Protein 7YBF (pdb70)

Secondary structure (DSSP, 8-state):
----HHHHHHHHHHH-TT-EEBHHHHHHHHHHHHHHHHHHHHHHHHHHHHTT-SEE-HHHHHHHHHHHS-HHHHHHHHHHHHHHHHHHHHTTT--S-HHHHHT-SS-HHHHHHHHHH--EE-SHHHHHHHHHHHHHHHHHHHHHHHHHHHTT-SEE-HHHHHHHHHHSHHHHHHH--/----HHHHHHHHHHH-TT-EE-HHHHHHHHHHHHHHHHHHHHHHHHHHHHTT-SEE-HHHHHHHHHHHS-HHHHHHHHHHHHHHHHHHHH--S----HHHHTT-SS-HHHHHHHHHHTTS-SEE-THHHHHHHHHHHHHHHHHHHHHHHHHHHTT-SEE-HHHHHHHHHHSHHHHHHH-/--TTSBP-----

Nearest PDB structures (foldseek):
  7ybf-assembly1_A  TM=1.006E+00  e=2.884E-28  Schizosaccharomyces pombe
  7ybf-assembly2_B  TM=9.976E-01  e=6.542E-26  Schizosaccharomyces pombe
  6w4l-assembly1_A  TM=9.837E-01  e=3.960E-23  Xenopus laevis
  8yjm-assembly1_G  TM=9.783E-01  e=1.057E-22  Homo sapiens
  7dlx-assembly3_C  TM=9.693E-01  e=5.520E-22  Saccharomyces cerevisiae RM11-1a

Foldseek 3Di:
DDQQLVLLVVLLCVLPVQAAADPVRSVVLRVLLVVVLVQLLVQLVVVCVVVVHPESEQVSSLVSLPVQFDDPLSVVLQVQLVQLLVQLVVCPVPPDASCVSSVGSFHLVVQLVVSVPVPHYDSSNSSSSSRSSSSVSNQLSNQLCVQQVVVVHRYRYVVSSVVSQVVDVRSCVNPND/DDQQLVLLVVLLCVQPVQAAADPVRSVVLRVVLVVVLVQLLLQLLCVQVVVVHQEREQVSSLVSLPVQFDDPLSVVLSVQLVQQLVQLVPDDPDPPASCVSSVHSFHLVVLLVVSVVVPSGVYYDSSNSSSSSRSSSSVSNQLSNQLVVQCVVVVHRYRYVVSSVCSQVVDVRSVVNPD/DDPPDDDDPPDD

GO terms:
  GO:0099115 chromosome, subtelomeric region (C, IDA)
  GO:0031934 mating-type region heterochromatin (C, IDA)
  GO:0033553 rDNA heterochromatin (C, IDA)
  GO:0005721 pericentric heterochromatin (C, IDA)
  GO:0007095 mitotic G2 DNA damage checkpoint signaling (P, IDA)
  GO:0005634 nucleus (C, EXP)
  GO:0044773 mitotic DNA damage checkpoint signaling (P, EXP)
  GO:0006302 double-strand break repair (P, EXP)
  GO:0140463 chromatin-protein adaptor activity (F, EXP)
  GO:0005634 nucleus (C, HDA)
  GO:0045143 homologous chromosome segregation (P, IMP)
  GO:0140463 chromatin-protein adaptor activity (F, IMP)
  GO:0007076 mitotic chromosome condensation (P, IMP)
  GO:0005515 protein binding (F, IPI)

Radius of gyration: 25.2 Å; Cα contacts (8 Å, |Δi|>4): 550; chains: 3; bounding box: 54×41×74 Å

Solvent-accessible surface area: 18730 Å² total; per-residue (Å²): 228,49,82,1,13,19,57,0,48,100,0,0,60,98,50,28,90,133,14,11,0,0,19,62,0,2,115,37,1,21,57,34,6,16,65,4,19,94,94,0,14,73,24,0,45,79,5,6,69,48,28,179,104,68,38,5,38,34,125,14,0,28,7,0,0,56,30,39,8,32,50,84,8,6,117,86,0,16,80,49,0,65,106,4,35,79,86,40,77,91,26,64,173,38,112,121,70,115,21,45,38,1,48,23,26,0,14,1,16,110,0,32,133,54,12,136,179,104,173,147,16,24,60,20,0,1,0,6,0,0,2,0,1,23,29,7,0,22,42,5,0,67,49,0,1,55,17,0,192,116,55,187,106,110,86,0,53,20,128,0,1,88,41,7,11,140,111,40,146,41,0,42,140,8,27,19,203,230,51,84,2,35,70,59,0,96,101,1,0,68,121,44,33,89,136,17,19,15,2,109,75,0,23,161,63,0,21,62,34,6,20,57,4,11,84,86,0,0,53,21,0,17,84,8,1,59,44,51,181,116,75,48,0,39,36,116,19,0,38,5,0,0,69,26,40,7,13,54,109,9,7,57,91,0,16,60,64,0,61,127,8,30,79,109,42,85,88,44,78,115,49,108,100,69,95,18,50,46,2,47,25,12,0,16,0,26,125,1,43,114,40,0,108,133,32,116,48,14,130,144,17,24,65,17,0,0,0,6,0,0,2,0,2,23,34,7,1,23,40,4,0,72,50,0,1,59,13,0,198,119,73,181,105,111,126,0,61,40,127,4,4,83,53,8,3,151,121,36,140,40,0,45,161,7,28,83,159,33,71,102,96,58,33,109,48,167,112,270

Structure (mmCIF, N/CA/C/O backbone):
data_7YBF
#
_entry.id   7YBF
#
_cell.length_a   42.804
_cell.length_b   61.981
_cell.length_c   76.016
_cell.angle_alpha   90.000
_cell.angle_beta   101.890
_cell.angle_gamma   90.000
#
_symmetry.space_group_name_H-M   'P 1 21 1'
#
loop_
_entity.id
_entity.type
_entity.pdbx_description
1 polymer 'Histone H2B-alpha,Histone H2A-beta'
2 polymer 'Spindle pole body-associated protein sad1'
3 water water
#
loop_
_atom_site.group_PDB
_atom_site.id
_atom_site.type_symbol
_atom_site.label_atom_id
_atom_site.label_alt_id
_atom_site.label_comp_id
_atom_site.label_asym_id
_atom_site.label_entity_id
_atom_site.label_seq_id
_atom_site.pdbx_PDB_ins_code
_atom_site.Cartn_x
_atom_site.Cartn_y
_atom_site.Cartn_z
_atom_site.occupancy
_atom_site.B_iso_or_equiv
_atom_site.auth_seq_id
_atom_site.auth_comp_id
_atom_site.auth_asym_id
_atom_site.auth_atom_id
_atom_site.pdbx_PDB_model_num
ATOM 1 N N . LYS A 1 3 ? 0.310 -3.789 -31.332 1.00 47.91 37 LYS A N 1
ATOM 2 C CA . LYS A 1 3 ? -0.460 -3.728 -32.570 1.00 50.17 37 LYS A CA 1
ATOM 3 C C . LYS A 1 3 ? 0.413 -3.271 -33.739 1.00 47.28 37 LYS A C 1
ATOM 4 O O . LYS A 1 3 ? -0.004 -2.451 -34.562 1.00 45.45 37 LYS A O 1
ATOM 10 N N . GLU A 1 4 ? 1.619 -3.830 -33.805 1.00 46.39 38 GLU A N 1
ATOM 11 C CA . GLU A 1 4 ? 2.591 -3.519 -34.841 1.00 40.64 38 GLU A CA 1
ATOM 12 C C . GLU A 1 4 ? 2.190 -4.264 -36.113 1.00 33.59 38 GLU A C 1
ATOM 13 O O . GLU A 1 4 ? 1.506 -5.290 -36.067 1.00 34.77 38 GLU A O 1
ATOM 19 N N . THR A 1 5 ? 2.592 -3.715 -37.255 1.00 32.51 39 THR A N 1
ATOM 20 C CA . THR A 1 5 ? 2.307 -4.306 -38.557 1.00 34.29 39 THR A CA 1
ATOM 21 C C . THR A 1 5 ? 3.555 -4.992 -39.087 1.00 29.74 39 THR A C 1
ATOM 22 O O . THR A 1 5 ? 4.589 -4.353 -39.288 1.00 30.34 39 THR A O 1
ATOM 26 N N . TYR A 1 6 ? 3.438 -6.296 -39.310 1.00 27.50 40 TYR A N 1
ATOM 27 C CA . TYR A 1 6 ? 4.488 -7.126 -39.874 1.00 24.74 40 TYR A CA 1
ATOM 28 C C . TYR A 1 6 ? 4.186 -7.490 -41.320 1.00 23.52 40 TYR A C 1
ATOM 29 O O . TYR A 1 6 ? 4.859 -8.352 -41.890 1.00 20.01 40 TYR A O 1
ATOM 38 N N . SER A 1 7 ? 3.202 -6.813 -41.924 1.00 23.07 41 SER A N 1
ATOM 39 C CA . SER A 1 7 ? 2.615 -7.246 -43.191 1.00 25.35 41 SER A CA 1
ATOM 40 C C . SER A 1 7 ? 3.636 -7.300 -44.317 1.00 22.04 41 SER A C 1
ATOM 41 O O . SER A 1 7 ? 3.627 -8.245 -45.117 1.00 20.19 41 SER A O 1
ATOM 44 N N . SER A 1 8 ? 4.502 -6.288 -44.424 1.00 17.56 42 SER A N 1
ATOM 45 C CA . SER A 1 8 ? 5.514 -6.330 -45.472 1.00 24.59 42 SER A CA 1
ATOM 46 C C . SER A 1 8 ? 6.451 -7.525 -45.281 1.00 20.84 42 SER A C 1
ATOM 47 O O . SER A 1 8 ? 6.803 -8.200 -46.254 1.00 17.17 42 SER A O 1
ATOM 50 N N . TYR A 1 9 ? 6.827 -7.830 -44.032 1.00 17.71 43 TYR A N 1
ATOM 51 C CA . TYR A 1 9 ? 7.681 -8.991 -43.775 1.00 19.34 43 TYR A CA 1
ATOM 52 C C . TYR A 1 9 ? 6.927 -10.294 -44.017 1.00 20.97 43 TYR A C 1
ATOM 53 O O . TYR A 1 9 ? 7.484 -11.249 -44.575 1.00 15.34 43 TYR A O 1
ATOM 62 N N . ILE A 1 10 ? 5.656 -10.345 -43.607 1.00 18.39 44 ILE A N 1
ATOM 63 C CA . ILE A 1 10 ? 4.827 -11.508 -43.909 1.00 17.62 44 ILE A CA 1
ATOM 64 C C . ILE A 1 10 ? 4.766 -11.729 -45.415 1.00 17.44 44 ILE A C 1
ATOM 65 O O . ILE A 1 10 ? 4.937 -12.855 -45.901 1.00 15.83 44 ILE A O 1
ATOM 70 N N . TYR A 1 11 ? 4.552 -10.648 -46.178 1.00 16.38 45 TYR A N 1
ATOM 71 C CA . TYR A 1 11 ? 4.471 -10.755 -47.634 1.00 16.27 45 TYR A CA 1
ATOM 72 C C . TYR A 1 11 ? 5.763 -11.314 -48.216 1.00 17.31 45 TYR A C 1
ATOM 73 O O . TYR A 1 11 ? 5.737 -12.241 -49.036 1.00 18.40 45 TYR A O 1
ATOM 82 N N . LYS A 1 12 ? 6.912 -10.785 -47.783 1.00 16.82 46 LYS A N 1
ATOM 83 C CA . LYS A 1 12 ? 8.186 -11.332 -48.247 1.00 20.17 46 LYS A CA 1
ATOM 84 C C . LYS A 1 12 ? 8.285 -12.833 -47.965 1.00 20.84 46 LYS A C 1
ATOM 85 O O . LYS A 1 12 ? 8.670 -13.616 -48.841 1.00 23.20 46 LYS A O 1
ATOM 91 N N . VAL A 1 13 ? 7.913 -13.259 -46.760 1.00 16.36 47 VAL A N 1
ATOM 92 C CA . VAL A 1 13 ? 7.929 -14.688 -46.448 1.00 19.64 47 VAL A CA 1
ATOM 93 C C . VAL A 1 13 ? 7.020 -15.455 -47.399 1.00 19.57 47 VAL A C 1
ATOM 94 O O . VAL A 1 13 ? 7.346 -16.567 -47.839 1.00 20.33 47 VAL A O 1
ATOM 98 N N . LEU A 1 14 ? 5.871 -14.876 -47.741 1.00 18.30 48 LEU A N 1
ATOM 99 C CA . LEU A 1 14 ? 4.939 -15.585 -48.607 1.00 19.14 48 LEU A CA 1
ATOM 100 C C . LEU A 1 14 ? 5.550 -15.811 -49.983 1.00 22.09 48 LEU A C 1
ATOM 101 O O . LEU A 1 14 ? 5.375 -16.879 -50.582 1.00 21.01 48 LEU A O 1
ATOM 106 N N . LYS A 1 15 ? 6.276 -14.815 -50.499 1.00 21.28 49 LYS A N 1
ATOM 107 C CA . LYS A 1 15 ? 6.880 -14.954 -51.815 1.00 23.81 49 LYS A CA 1
ATOM 108 C C . LYS A 1 15 ? 8.015 -15.965 -51.817 1.00 25.28 49 LYS A C 1
ATOM 109 O O . LYS A 1 15 ? 8.388 -16.446 -52.891 1.0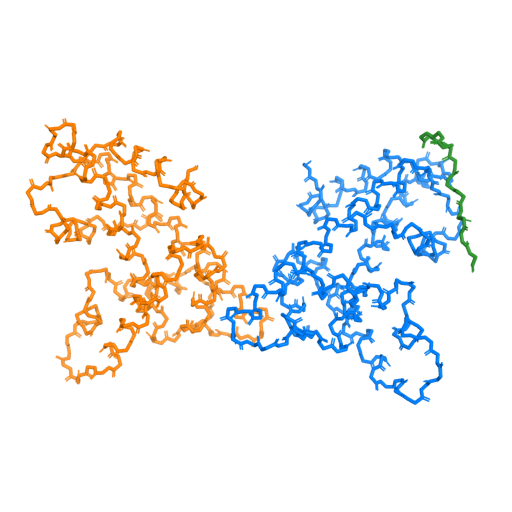0 27.71 49 LYS A O 1
ATOM 115 N N . GLN A 1 16 ? 8.543 -16.327 -50.641 1.00 22.41 50 GLN A N 1
ATOM 116 C CA . GLN A 1 16 ? 9.542 -17.390 -50.574 1.00 26.13 50 GLN A CA 1
ATOM 117 C C . GLN A 1 16 ? 8.891 -18.777 -50.566 1.00 23.98 50 GLN A C 1
ATOM 118 O O . GLN A 1 16 ? 9.333 -19.677 -51.287 1.00 24.20 50 GLN A O 1
ATOM 124 N N . VAL A 1 17 ? 7.841 -18.974 -49.764 1.00 25.23 51 VAL A N 1
ATOM 125 C CA . VAL A 1 17 ? 7.270 -20.315 -49.640 1.00 27.99 51 VAL A CA 1
ATOM 126 C C . VAL A 1 17 ? 6.294 -20.613 -50.774 1.00 27.85 51 VAL A C 1
ATOM 127 O O . VAL A 1 17 ? 6.187 -21.763 -51.212 1.00 22.99 51 VAL A O 1
ATOM 131 N N . HIS A 1 18 ? 5.558 -19.606 -51.245 1.00 23.35 52 HIS A N 1
ATOM 132 C CA . HIS A 1 18 ? 4.591 -19.756 -52.330 1.00 25.23 52 HIS A CA 1
ATOM 133 C C . HIS A 1 18 ? 4.772 -18.609 -53.314 1.00 25.60 52 HIS A C 1
ATOM 134 O O . HIS A 1 18 ? 3.917 -17.717 -53.416 1.00 25.27 52 HIS A O 1
ATOM 141 N N . PRO A 1 19 ? 5.872 -18.614 -54.074 1.00 25.85 53 PRO A N 1
ATOM 142 C CA . PRO A 1 19 ? 6.190 -17.452 -54.927 1.00 27.83 53 PRO A CA 1
ATOM 143 C C . PRO A 1 19 ? 5.036 -17.040 -55.803 1.00 31.80 53 PRO A C 1
ATOM 144 O O . PRO A 1 19 ? 4.861 -15.850 -56.113 1.00 29.11 53 PRO A O 1
ATOM 148 N N . ASP A 1 20 ? 4.210 -17.996 -56.192 1.00 29.93 54 ASP A N 1
ATOM 149 C CA . ASP A 1 20 ? 3.085 -17.675 -57.031 1.00 33.81 54 ASP A CA 1
ATOM 150 C C . ASP A 1 20 ? 1.781 -17.545 -56.266 1.00 34.92 54 ASP A C 1
ATOM 151 O O . ASP A 1 20 ? 0.733 -17.802 -56.852 1.00 41.29 54 ASP A O 1
ATOM 156 N N . THR A 1 21 ? 1.768 -17.188 -54.997 1.00 28.13 55 THR A N 1
ATOM 157 C CA . THR A 1 21 ? 0.475 -17.114 -54.338 1.00 28.27 55 THR A CA 1
ATOM 158 C C . THR A 1 21 ? 0.269 -15.736 -53.725 1.00 24.74 55 THR A C 1
ATOM 159 O O . THR A 1 21 ? 1.180 -15.171 -53.109 1.00 23.59 55 THR A O 1
ATOM 163 N N . GLY A 1 22 ? -0.925 -15.184 -53.948 1.00 24.54 56 GLY A N 1
ATOM 164 C CA . GLY A 1 22 ? -1.311 -13.917 -53.372 1.00 23.27 56 GLY A CA 1
ATOM 165 C C . GLY A 1 22 ? -1.927 -14.093 -51.998 1.00 24.53 56 GLY A C 1
ATOM 166 O O . GLY A 1 22 ? -2.037 -15.196 -51.467 1.00 24.30 56 GLY A O 1
ATOM 167 N N . ILE A 1 23 ? -2.325 -12.972 -51.409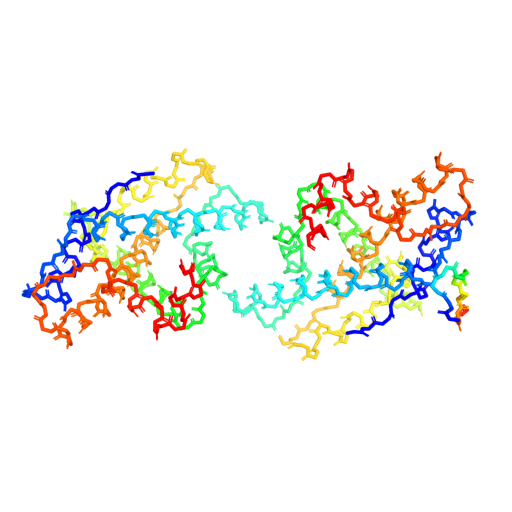 1.00 23.46 57 ILE A N 1
ATOM 168 C CA . ILE A 1 23 ? -3.027 -12.993 -50.131 1.00 21.96 57 ILE A CA 1
ATOM 169 C C . ILE A 1 23 ? -3.984 -11.810 -50.097 1.00 23.62 57 ILE A C 1
ATOM 170 O O . ILE A 1 23 ? -3.650 -10.711 -50.551 1.00 23.35 57 ILE A O 1
ATOM 175 N N . SER A 1 24 ? -5.195 -12.045 -49.596 1.00 22.56 58 SER A N 1
ATOM 176 C CA . SER A 1 24 ? -6.169 -10.968 -49.543 1.00 24.03 58 SER A CA 1
ATOM 177 C C . SER A 1 24 ? -5.880 -10.045 -48.359 1.00 24.56 58 SER A C 1
ATOM 178 O O . SER A 1 24 ? -5.180 -10.408 -47.411 1.00 22.06 58 SER A O 1
ATOM 181 N N . ASN A 1 25 ? -6.428 -8.831 -48.444 1.00 25.75 59 ASN A N 1
ATOM 182 C CA . ASN A 1 25 ? -6.285 -7.841 -47.381 1.00 27.81 59 ASN A CA 1
ATOM 183 C C . ASN A 1 25 ? -6.680 -8.410 -46.023 1.00 23.78 59 ASN A C 1
ATOM 184 O O . ASN A 1 25 ? -5.927 -8.299 -45.054 1.00 22.06 59 ASN A O 1
ATOM 189 N N . GLN A 1 26 ? -7.866 -9.024 -45.932 1.00 24.49 60 GLN A N 1
ATOM 190 C CA . GLN A 1 26 ? -8.339 -9.506 -44.635 1.00 28.50 60 GLN A CA 1
ATOM 191 C C . GLN A 1 26 ? -7.487 -10.659 -44.119 1.00 21.14 60 GLN A C 1
ATOM 192 O O . GLN A 1 26 ? -7.195 -10.734 -42.920 1.00 22.61 60 GLN A O 1
ATOM 198 N N . ALA A 1 27 ? -7.089 -11.575 -45.000 1.00 20.79 61 ALA A N 1
ATOM 199 C CA . ALA A 1 27 ? -6.232 -12.670 -44.562 1.00 23.83 61 ALA A CA 1
ATOM 200 C C . ALA A 1 27 ? -4.902 -12.145 -44.031 1.00 23.45 61 ALA A C 1
ATOM 201 O O . ALA A 1 27 ? -4.364 -12.679 -43.049 1.00 19.07 61 ALA A O 1
ATOM 203 N N . MET A 1 28 ? -4.365 -11.081 -44.648 1.00 20.52 62 MET A N 1
ATOM 204 C CA . MET A 1 28 ? -3.130 -10.494 -44.130 1.00 20.67 62 MET A CA 1
ATOM 205 C C . MET A 1 28 ? -3.336 -9.898 -42.742 1.00 22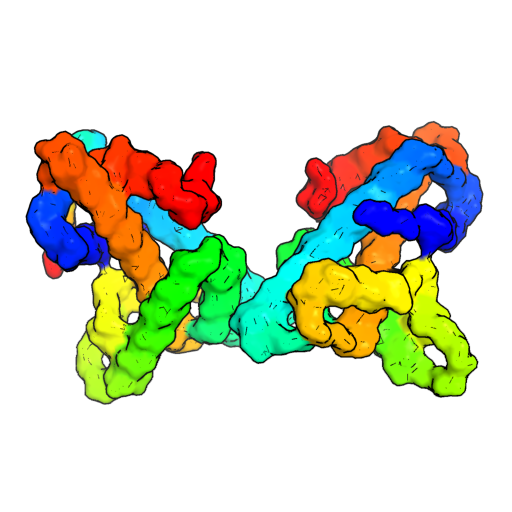.77 62 MET A C 1
ATOM 206 O O . MET A 1 28 ? -2.470 -10.031 -41.868 1.00 19.51 62 MET A O 1
ATOM 211 N N . ARG A 1 29 ? -4.466 -9.217 -42.522 1.00 20.93 63 ARG A N 1
ATOM 212 C CA . ARG A 1 29 ? -4.709 -8.655 -41.197 1.00 20.48 63 ARG A CA 1
ATOM 213 C C . ARG A 1 29 ? -4.814 -9.764 -40.157 1.00 20.28 63 ARG A C 1
ATOM 214 O O . ARG A 1 29 ? -4.321 -9.616 -39.034 1.00 19.75 63 ARG A O 1
ATOM 222 N N . ILE A 1 30 ? -5.424 -10.895 -40.525 1.00 19.25 64 ILE A N 1
ATOM 223 C CA . ILE A 1 30 ? -5.529 -12.021 -39.598 1.00 21.56 64 ILE A CA 1
ATOM 224 C C . ILE A 1 30 ? -4.145 -12.577 -39.252 1.00 18.80 64 ILE A C 1
ATOM 225 O O . ILE A 1 30 ? -3.817 -12.753 -38.070 1.00 16.54 64 ILE A O 1
ATOM 230 N N . LEU A 1 31 ? -3.313 -12.875 -40.263 1.00 18.14 65 LEU A N 1
ATOM 231 C CA . LEU A 1 31 ? -1.944 -13.309 -39.962 1.00 19.56 65 LEU A CA 1
ATOM 232 C C . LEU A 1 31 ? -1.216 -12.312 -39.098 1.00 17.37 65 LEU A C 1
ATOM 233 O O . LEU A 1 31 ? -0.514 -12.694 -38.156 1.00 17.92 65 LEU A O 1
ATOM 238 N N . ASN A 1 32 ? -1.314 -11.031 -39.453 1.00 16.65 66 ASN A N 1
ATOM 239 C CA . ASN A 1 32 ? -0.707 -9.988 -38.638 1.00 18.57 66 ASN A CA 1
ATOM 240 C C . ASN A 1 32 ? -1.184 -10.071 -37.193 1.00 20.84 66 ASN A C 1
ATOM 241 O O . ASN A 1 32 ? -0.396 -9.865 -36.258 1.00 18.89 66 ASN A O 1
ATOM 246 N N . SER A 1 33 ? -2.474 -10.369 -36.989 1.00 17.00 67 SER A N 1
ATOM 247 C CA . SER A 1 33 ? -2.987 -10.510 -35.630 1.00 24.76 67 SER A CA 1
ATOM 248 C C . SER A 1 33 ? -2.357 -11.705 -34.924 1.00 19.58 67 SER A C 1
ATOM 249 O O . SER A 1 33 ? -2.006 -11.616 -33.743 1.00 19.11 67 SER A O 1
ATOM 252 N N . PHE A 1 34 ? -2.208 -12.830 -35.637 1.00 19.03 68 PHE A N 1
ATOM 253 C CA . PHE A 1 34 ? -1.557 -14.007 -35.068 1.00 18.33 68 PHE A CA 1
ATOM 254 C C . PHE A 1 34 ? -0.123 -13.689 -34.656 1.00 18.80 68 PHE A C 1
ATOM 255 O O . PHE A 1 34 ? 0.311 -14.043 -33.551 1.00 17.86 68 PHE A O 1
ATOM 263 N N . VAL A 1 35 ? 0.636 -13.029 -35.538 1.00 14.29 69 VAL A N 1
ATOM 264 C CA . VAL A 1 35 ? 2.038 -12.728 -35.228 1.00 17.31 69 VAL A CA 1
ATOM 265 C C . VAL A 1 35 ? 2.136 -11.816 -34.003 1.00 19.56 69 VAL A C 1
ATOM 266 O O . VAL A 1 35 ? 2.947 -12.047 -33.093 1.00 16.32 69 VAL A O 1
ATOM 270 N N . ASN A 1 36 ? 1.298 -10.776 -33.952 1.00 16.91 70 ASN A N 1
ATOM 271 C CA . ASN A 1 36 ? 1.280 -9.896 -32.786 1.00 18.87 70 ASN A CA 1
ATOM 272 C C . ASN A 1 36 ? 0.945 -10.666 -31.513 1.00 22.69 70 ASN A C 1
ATOM 273 O O . ASN A 1 36 ? 1.581 -10.468 -30.471 1.00 22.03 70 ASN A O 1
ATOM 278 N N . ASP A 1 37 ? -0.057 -11.548 -31.579 1.00 21.54 71 ASP A N 1
ATOM 279 C CA A ASP A 1 37 ? -0.444 -12.317 -30.402 0.40 22.18 71 ASP A CA 1
ATOM 280 C CA B ASP A 1 37 ? -0.440 -12.308 -30.396 0.60 21.67 71 ASP A CA 1
ATOM 281 C C . ASP A 1 37 ? 0.696 -13.209 -29.925 1.00 20.03 71 ASP A C 1
ATOM 282 O O . ASP A 1 37 ? 0.965 -13.299 -28.727 1.00 19.07 71 ASP A O 1
ATOM 291 N N . ILE A 1 38 ? 1.377 -13.880 -30.851 1.00 18.07 72 ILE A N 1
ATOM 292 C CA . ILE A 1 38 ? 2.419 -14.814 -30.443 1.00 20.86 72 ILE A CA 1
ATOM 293 C C . ILE A 1 38 ? 3.630 -14.071 -29.889 1.00 19.21 72 ILE A C 1
ATOM 294 O O . ILE A 1 38 ? 4.230 -14.502 -28.897 1.00 16.23 72 ILE A O 1
ATOM 299 N N . PHE A 1 39 ? 4.005 -12.949 -30.505 1.00 15.72 73 PHE A N 1
ATOM 300 C CA . PHE A 1 39 ? 5.043 -12.103 -29.917 1.00 20.67 73 PHE A CA 1
ATOM 301 C C . PHE A 1 39 ? 4.733 -11.767 -28.462 1.00 22.51 73 PHE A C 1
ATOM 302 O O . PHE A 1 39 ? 5.595 -11.898 -27.586 1.00 17.68 73 PHE A O 1
ATOM 310 N N . GLU A 1 40 ? 3.511 -11.302 -28.190 1.00 19.79 74 GLU A N 1
ATOM 311 C CA . GLU A 1 40 ? 3.160 -10.917 -26.826 1.00 22.91 74 GLU A CA 1
ATOM 312 C C . GLU A 1 40 ? 3.323 -12.088 -25.872 1.00 22.08 74 GLU A C 1
ATOM 313 O O . GLU A 1 40 ? 3.912 -11.949 -24.794 1.00 21.20 74 GLU A O 1
ATOM 319 N N . ARG A 1 41 ? 2.809 -13.254 -26.261 1.00 17.70 75 ARG A N 1
ATOM 320 C CA . ARG A 1 41 ? 2.859 -14.416 -25.382 1.00 20.92 75 ARG A CA 1
ATOM 321 C C . ARG A 1 41 ? 4.299 -14.786 -25.048 1.00 20.98 75 ARG A C 1
ATOM 322 O O . ARG A 1 41 ? 4.635 -15.020 -23.882 1.00 20.02 75 ARG A O 1
ATOM 330 N N . ILE A 1 42 ? 5.168 -14.832 -26.061 1.00 17.85 76 ILE A N 1
ATOM 331 C CA . ILE A 1 42 ? 6.550 -15.252 -25.837 1.00 19.04 76 ILE A CA 1
ATOM 332 C C . ILE A 1 42 ? 7.327 -14.190 -25.073 1.00 23.41 76 ILE A C 1
ATOM 333 O O . ILE A 1 42 ? 8.143 -14.513 -24.198 1.00 18.76 76 ILE A O 1
ATOM 338 N N . ALA A 1 43 ? 7.119 -12.907 -25.414 1.00 18.70 77 ALA A N 1
ATOM 339 C CA . ALA A 1 43 ? 7.885 -11.844 -24.764 1.00 22.07 77 ALA A CA 1
ATOM 340 C C . ALA A 1 43 ? 7.526 -11.743 -23.288 1.00 25.69 77 ALA A C 1
ATOM 341 O O . ALA A 1 43 ? 8.412 -11.646 -22.432 1.00 22.38 77 ALA A O 1
ATOM 343 N N . THR A 1 44 ? 6.226 -11.794 -22.979 1.00 24.64 78 THR A N 1
ATOM 344 C CA . THR A 1 44 ? 5.775 -11.773 -21.592 1.00 23.46 78 THR A CA 1
ATOM 345 C C . THR A 1 44 ? 6.313 -12.979 -20.828 1.00 24.64 78 THR A C 1
ATOM 346 O O . THR A 1 44 ? 6.764 -12.857 -19.680 1.00 27.16 78 THR A O 1
ATOM 350 N N . GLU A 1 45 ? 6.261 -14.156 -21.449 1.00 20.33 79 GLU A N 1
ATOM 351 C CA . GLU A 1 45 ? 6.789 -15.352 -20.810 1.00 24.02 79 GLU A CA 1
ATOM 352 C C . GLU A 1 45 ? 8.290 -15.218 -20.560 1.00 24.52 79 GLU A C 1
ATOM 353 O O . GLU A 1 45 ? 8.781 -15.518 -19.459 1.00 24.58 79 GLU A O 1
ATOM 359 N N . ALA A 1 46 ? 9.027 -14.710 -21.550 1.00 17.99 80 ALA A N 1
ATOM 360 C CA . ALA A 1 46 ? 10.474 -14.592 -21.412 1.00 21.95 80 ALA A CA 1
ATOM 361 C C . ALA A 1 46 ? 10.862 -13.549 -20.370 1.00 25.39 80 ALA A C 1
ATOM 362 O O . ALA A 1 46 ? 11.861 -13.727 -19.662 1.00 24.97 80 ALA A O 1
ATOM 364 N N . SER A 1 47 ? 10.095 -12.461 -20.258 1.00 22.28 81 SER A N 1
ATOM 365 C CA . SER A 1 47 ? 10.394 -11.468 -19.231 1.00 25.02 81 SER A CA 1
ATOM 366 C C . SER A 1 47 ? 10.132 -12.019 -17.827 1.00 24.65 81 SER A C 1
ATOM 367 O O . SER A 1 47 ? 10.935 -11.799 -16.914 1.00 24.42 81 SER A O 1
ATOM 370 N N . LYS A 1 48 ? 9.034 -12.760 -17.640 1.00 22.35 82 LYS A N 1
ATOM 371 C CA . LYS A 1 48 ? 8.786 -13.418 -16.354 1.00 23.61 82 LYS A CA 1
ATOM 372 C C . LYS A 1 48 ? 9.923 -14.362 -15.973 1.00 26.97 82 LYS A C 1
ATOM 373 O O . LYS A 1 48 ? 10.404 -14.347 -14.831 1.00 26.37 82 LYS A O 1
ATOM 379 N N . LEU A 1 49 ? 10.346 -15.213 -16.916 1.00 24.11 83 LEU A N 1
ATOM 380 C CA . LEU A 1 49 ? 11.433 -16.149 -16.646 1.00 27.42 83 LEU A CA 1
ATOM 381 C C . LEU A 1 49 ? 12.687 -15.415 -16.187 1.00 28.84 83 LEU A C 1
ATOM 382 O O . LEU A 1 49 ? 13.375 -15.866 -15.261 1.00 29.02 83 LEU A O 1
ATOM 387 N N . ALA A 1 50 ? 12.997 -14.279 -16.825 1.00 24.85 84 ALA A N 1
ATOM 388 C CA . ALA A 1 50 ? 14.150 -13.479 -16.416 1.00 33.37 84 ALA A CA 1
ATOM 389 C C . ALA A 1 50 ? 13.977 -12.952 -14.995 1.00 33.92 84 ALA A C 1
ATOM 390 O O . ALA A 1 50 ? 14.871 -13.091 -14.152 1.00 33.39 84 ALA A O 1
ATOM 392 N N . ALA A 1 51 ? 12.826 -12.346 -14.710 1.00 28.91 85 ALA A N 1
ATOM 393 C CA . ALA A 1 51 ? 12.593 -11.804 -13.377 1.00 31.14 85 ALA A CA 1
ATOM 394 C C . ALA A 1 51 ? 12.637 -12.905 -12.326 1.00 32.77 85 ALA A C 1
ATOM 395 O O . ALA 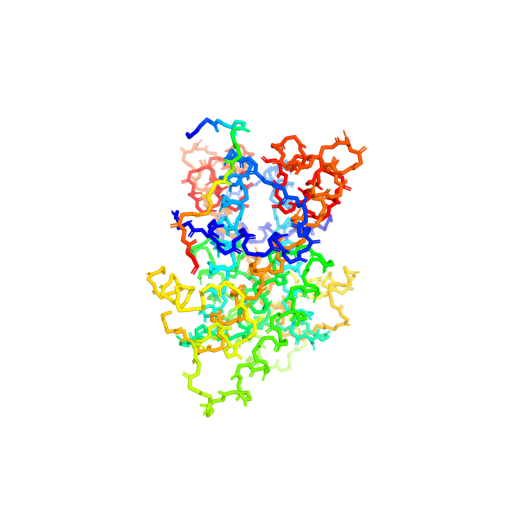A 1 51 ? 13.298 -12.762 -11.291 1.00 34.58 85 ALA A O 1
ATOM 397 N N . TYR A 1 52 ? 11.954 -14.026 -12.591 1.00 32.32 86 TYR A N 1
ATOM 398 C CA . TYR A 1 52 ? 11.861 -15.108 -11.616 1.00 32.37 86 TYR A CA 1
ATOM 399 C C . TYR A 1 52 ? 13.197 -15.800 -11.389 1.00 34.92 86 TYR A C 1
ATOM 400 O O . TYR A 1 52 ? 13.356 -16.493 -10.378 1.00 33.31 86 TYR A O 1
ATOM 409 N N . ASN A 1 53 ? 14.152 -15.642 -12.305 1.00 36.76 87 ASN A N 1
ATOM 410 C CA . ASN A 1 53 ? 15.488 -16.205 -12.147 1.00 39.15 87 ASN A CA 1
ATOM 411 C C . ASN A 1 53 ? 16.524 -15.137 -11.817 1.00 42.14 87 ASN A C 1
ATOM 412 O O . ASN A 1 53 ? 17.723 -15.373 -11.993 1.00 45.48 87 ASN A O 1
ATOM 417 N N . LYS A 1 54 ? 16.074 -13.962 -11.368 1.00 39.30 88 LYS A N 1
ATOM 418 C CA . LYS A 1 54 ? 16.881 -12.807 -10.966 1.00 45.20 88 LYS A CA 1
ATOM 419 C C . LYS A 1 54 ? 17.804 -12.305 -12.072 1.00 43.72 88 LYS A C 1
ATOM 420 O O . LYS A 1 54 ? 18.658 -11.452 -11.817 1.00 44.68 88 LYS A O 1
ATOM 426 N N . LYS A 1 55 ? 17.634 -12.776 -13.304 1.00 44.06 89 LYS A N 1
ATOM 427 C CA . LYS A 1 55 ? 18.460 -12.287 -14.397 1.00 42.56 89 LYS A CA 1
ATOM 428 C C . LYS A 1 55 ? 18.174 -10.814 -14.666 1.00 41.90 89 LYS A C 1
ATOM 429 O O . LYS A 1 55 ? 17.024 -10.368 -14.664 1.00 38.45 89 LYS A O 1
ATOM 435 N N . SER A 1 56 ? 19.240 -10.049 -14.887 1.00 44.68 90 SER A N 1
ATOM 436 C CA . SER A 1 56 ? 19.062 -8.658 -15.281 1.00 46.78 90 SER A CA 1
ATOM 437 C C . SER A 1 56 ? 18.635 -8.541 -16.737 1.00 46.89 90 SER A C 1
ATOM 438 O O . SER A 1 56 ? 17.901 -7.610 -17.095 1.00 46.83 90 SER A O 1
ATOM 441 N N . THR A 1 57 ? 19.057 -9.488 -17.577 1.00 44.10 91 THR A N 1
ATOM 442 C CA . THR A 1 57 ? 18.924 -9.401 -19.025 1.00 39.46 91 THR A CA 1
ATOM 443 C C . THR A 1 57 ? 18.009 -10.503 -19.542 1.00 34.61 91 THR A C 1
ATOM 444 O O . THR A 1 57 ? 18.149 -11.665 -19.147 1.00 35.61 91 THR A O 1
ATOM 448 N N . ILE A 1 58 ? 17.086 -10.142 -20.429 1.00 26.89 92 ILE A N 1
ATOM 449 C CA . ILE A 1 58 ? 16.409 -11.143 -21.246 1.00 29.99 92 ILE A CA 1
ATOM 450 C C . ILE A 1 58 ? 17.401 -11.598 -22.313 1.00 26.42 92 ILE A C 1
ATOM 451 O O . ILE A 1 58 ? 17.729 -10.843 -23.231 1.00 29.67 92 ILE A O 1
ATOM 456 N N . SER A 1 59 ? 17.897 -12.818 -22.186 1.00 27.41 93 SER A N 1
ATOM 457 C CA . SER A 1 59 ? 18.830 -13.384 -23.144 1.00 25.25 93 SER A CA 1
ATOM 458 C C . SER A 1 59 ? 18.089 -14.334 -24.078 1.00 24.12 93 SER A C 1
ATOM 459 O O . SER A 1 59 ? 16.890 -14.588 -23.928 1.00 22.54 93 SER A O 1
ATOM 462 N N . SER A 1 60 ? 18.826 -14.883 -25.046 1.00 20.26 94 SER A N 1
ATOM 463 C CA . SER A 1 60 ? 18.238 -15.842 -25.967 1.00 22.44 94 SER A CA 1
ATOM 464 C C . SER A 1 60 ? 17.856 -17.134 -25.260 1.00 22.13 94 SER A C 1
ATOM 465 O O . SER A 1 60 ? 16.956 -17.842 -25.726 1.00 20.33 94 SER A O 1
ATOM 468 N N . ARG A 1 61 ? 18.511 -17.445 -24.139 1.00 24.03 95 ARG A N 1
ATOM 469 C CA . ARG A 1 61 ? 18.128 -18.607 -23.346 1.00 25.81 95 ARG A CA 1
ATOM 470 C C . ARG A 1 61 ? 16.707 -18.464 -22.805 1.00 24.50 95 ARG A C 1
ATOM 471 O O . ARG A 1 61 ? 15.952 -19.442 -22.753 1.00 21.84 95 ARG A O 1
ATOM 479 N N . GLU A 1 62 ? 16.334 -17.262 -22.367 1.00 19.47 96 GLU A N 1
ATOM 480 C CA . GLU A 1 62 ? 14.980 -17.073 -21.864 1.00 22.47 96 GLU A CA 1
ATOM 481 C C . GLU A 1 62 ? 13.964 -17.123 -22.996 1.00 20.31 96 GLU A C 1
ATOM 482 O O . GLU A 1 62 ? 12.876 -17.689 -22.828 1.00 17.59 96 GLU A O 1
ATOM 488 N N . ILE A 1 63 ? 14.292 -16.538 -24.159 1.00 19.13 97 ILE A N 1
ATOM 489 C CA . ILE A 1 63 ? 13.380 -16.635 -25.301 1.00 18.27 97 ILE A CA 1
ATOM 490 C C . ILE A 1 63 ? 13.155 -18.101 -25.652 1.00 16.25 97 ILE A C 1
ATOM 491 O O . ILE A 1 63 ? 12.014 -18.549 -25.833 1.00 15.56 97 ILE A O 1
ATOM 496 N N . GLN A 1 64 ? 14.241 -18.883 -25.696 1.00 16.47 98 GLN A N 1
ATOM 497 C CA . GLN A 1 64 ? 14.129 -20.299 -26.043 1.00 20.17 98 GLN A CA 1
ATOM 498 C C . GLN A 1 64 ? 13.191 -21.032 -25.093 1.00 16.71 98 GLN A C 1
ATOM 499 O O . GLN A 1 64 ? 12.270 -21.724 -25.533 1.00 14.76 98 GLN A O 1
ATOM 505 N N . THR A 1 65 ? 13.403 -20.884 -23.779 1.00 16.57 99 THR A N 1
ATOM 506 C CA . THR A 1 65 ? 12.545 -21.570 -22.814 1.00 17.41 99 THR A CA 1
ATOM 507 C C . THR A 1 65 ? 11.098 -21.106 -22.933 1.00 16.67 99 THR A C 1
ATOM 508 O O . THR A 1 65 ? 10.170 -21.919 -22.869 1.00 16.05 99 THR A O 1
ATOM 512 N N . ALA A 1 66 ? 10.890 -19.800 -23.120 1.00 15.67 100 ALA A N 1
ATOM 513 C CA . ALA A 1 66 ? 9.542 -19.282 -23.333 1.00 20.14 100 ALA A CA 1
ATOM 514 C C . ALA A 1 66 ? 8.910 -19.877 -24.588 1.00 17.70 100 ALA A C 1
ATOM 515 O O . ALA A 1 66 ? 7.715 -20.190 -24.598 1.00 16.14 100 ALA A O 1
ATOM 517 N N . VAL A 1 67 ? 9.695 -20.032 -25.658 1.00 14.87 101 VAL A N 1
ATOM 518 C CA . VAL A 1 67 ? 9.184 -20.660 -26.877 1.00 19.53 101 VAL A CA 1
ATOM 519 C C . VAL A 1 67 ? 8.622 -22.040 -26.569 1.00 20.59 101 VAL A C 1
ATOM 520 O O . VAL A 1 67 ? 7.526 -22.403 -27.021 1.00 19.12 101 VAL A O 1
ATOM 524 N N . ARG A 1 68 ? 9.371 -22.834 -25.804 1.00 16.55 102 ARG A N 1
ATOM 525 C CA . ARG A 1 68 ? 8.916 -24.179 -25.467 1.00 20.90 102 ARG A CA 1
ATOM 526 C C . ARG A 1 68 ? 7.735 -24.140 -24.508 1.00 20.94 102 ARG A C 1
ATOM 527 O O . ARG A 1 68 ? 6.911 -25.063 -24.497 1.00 18.64 102 ARG A O 1
ATOM 535 N N . LEU A 1 69 ? 7.640 -23.089 -23.693 1.00 17.96 103 LEU A N 1
ATOM 536 C CA . LEU A 1 69 ? 6.496 -22.953 -22.799 1.00 18.89 103 LEU A CA 1
ATOM 537 C C . LEU A 1 69 ? 5.228 -22.590 -23.567 1.00 19.21 103 LEU A C 1
ATOM 538 O O . LEU A 1 69 ? 4.143 -23.072 -23.232 1.00 18.22 103 LEU A O 1
ATOM 543 N N . ILE A 1 70 ? 5.354 -21.767 -24.616 1.00 18.79 104 ILE A N 1
ATOM 544 C CA . ILE A 1 70 ? 4.205 -21.229 -25.343 1.00 18.71 104 ILE A CA 1
ATOM 545 C C . ILE A 1 70 ? 3.774 -22.122 -26.510 1.00 22.50 104 ILE A C 1
ATOM 546 O O . ILE A 1 70 ? 2.575 -22.277 -26.761 1.00 21.33 104 ILE A O 1
ATOM 551 N N . LEU A 1 71 ? 4.716 -22.685 -27.276 1.00 17.36 105 LEU A N 1
ATOM 552 C CA . LEU A 1 71 ? 4.361 -23.413 -28.497 1.00 18.79 105 LEU A CA 1
ATOM 553 C C . LEU A 1 71 ? 4.242 -24.911 -28.234 1.00 23.16 105 LEU A C 1
ATOM 554 O O . LEU A 1 71 ? 5.036 -25.472 -27.474 1.00 21.50 105 LEU A O 1
ATOM 559 N N . PRO A 1 72 ? 3.285 -25.587 -28.868 1.00 24.50 106 PRO A N 1
ATOM 560 C CA . PRO A 1 72 ? 3.224 -27.049 -28.760 1.00 25.87 106 PRO A CA 1
ATOM 561 C C . PRO A 1 72 ? 4.402 -27.707 -29.459 1.00 26.30 106 PRO A C 1
ATOM 562 O O . PRO A 1 72 ? 5.097 -27.103 -30.281 1.00 25.29 106 PRO A O 1
ATOM 566 N N . GLY A 1 73 ? 4.579 -28.988 -29.143 1.00 28.34 107 GLY A N 1
ATOM 567 C CA . GLY A 1 73 ? 5.792 -29.750 -29.389 1.00 30.21 107 GLY A CA 1
ATOM 568 C C . GLY A 1 73 ? 6.543 -29.595 -30.697 1.00 27.90 107 GLY A C 1
ATOM 569 O O . GLY A 1 73 ? 7.690 -29.151 -30.663 1.00 31.97 107 GLY A O 1
ATOM 570 N N . GLU A 1 74 ? 5.945 -29.956 -31.843 1.00 29.84 108 GLU A N 1
ATOM 571 C CA . GLU A 1 74 ? 6.669 -29.874 -33.113 1.00 30.53 108 GLU A CA 1
ATOM 572 C C . GLU A 1 74 ? 6.903 -28.434 -33.541 1.00 28.66 108 GLU A C 1
ATOM 573 O O . GLU A 1 74 ? 7.946 -28.122 -34.130 1.00 26.78 108 GLU A O 1
ATOM 579 N N . LEU A 1 75 ? 5.925 -27.555 -33.309 1.00 23.40 109 LEU A N 1
ATOM 580 C CA . LEU A 1 75 ? 6.148 -26.141 -33.577 1.00 26.56 109 LEU A CA 1
ATOM 581 C C . LEU A 1 75 ? 7.359 -25.638 -32.802 1.00 22.48 109 LEU A C 1
ATOM 582 O O . LEU A 1 75 ? 8.167 -24.870 -33.336 1.00 16.40 109 LEU A O 1
ATOM 587 N N . ALA A 1 76 ? 7.517 -26.097 -31.550 1.00 21.35 110 ALA A N 1
ATOM 588 C CA . ALA A 1 76 ? 8.571 -25.589 -30.671 1.00 21.86 110 ALA A CA 1
ATOM 589 C C . ALA A 1 76 ? 9.968 -26.016 -31.147 1.00 20.05 110 ALA A C 1
ATOM 590 O O . ALA A 1 76 ? 10.886 -25.198 -31.233 1.00 21.99 110 ALA A O 1
ATOM 592 N N . LYS A 1 77 ? 10.127 -27.296 -31.476 1.00 24.20 111 LYS A N 1
ATOM 593 C CA . LYS A 1 77 ? 11.356 -27.863 -32.051 1.00 29.31 111 LYS A CA 1
ATOM 594 C C . LYS A 1 77 ? 11.866 -27.070 -33.240 1.00 22.96 111 LYS A C 1
ATOM 595 O O . LYS A 1 77 ? 13.033 -26.660 -33.312 1.00 22.03 111 LYS A O 1
ATOM 601 N N . HIS A 1 78 ? 11.001 -26.952 -34.233 1.00 22.31 112 HIS A N 1
ATOM 602 C CA . HIS A 1 78 ? 11.321 -26.229 -35.446 1.00 26.09 112 HIS A CA 1
ATOM 603 C C . HIS A 1 78 ? 11.608 -24.764 -35.143 1.00 23.27 112 HIS A C 1
ATOM 604 O O . HIS A 1 78 ? 12.559 -24.180 -35.678 1.00 22.20 112 HIS A O 1
ATOM 611 N N . ALA A 1 79 ? 10.805 -24.159 -34.269 1.00 19.85 113 ALA A N 1
ATOM 612 C CA . ALA A 1 79 ? 11.069 -22.775 -33.898 1.00 21.76 113 ALA A CA 1
ATOM 613 C C . ALA A 1 79 ? 12.424 -22.655 -33.203 1.00 21.49 113 ALA A C 1
ATOM 614 O O . ALA A 1 79 ? 13.192 -21.736 -33.491 1.00 20.79 113 ALA A O 1
ATOM 616 N N . VAL A 1 80 ? 12.755 -23.605 -32.323 1.00 19.76 114 VAL A N 1
ATOM 617 C CA . VAL A 1 80 ? 14.050 -23.568 -31.649 1.00 19.85 114 VAL A CA 1
ATOM 618 C C . VAL A 1 80 ? 15.182 -23.770 -32.648 1.00 22.66 114 VAL A C 1
ATOM 619 O O . VAL A 1 80 ? 16.199 -23.068 -32.597 1.00 22.11 114 VAL A O 1
ATOM 623 N N . THR A 1 81 ? 15.013 -24.709 -33.583 1.00 22.46 115 THR A N 1
ATOM 624 C CA . THR A 1 81 ? 15.976 -24.873 -34.669 1.00 26.55 115 THR A CA 1
ATOM 625 C C . THR A 1 81 ? 16.190 -23.564 -35.424 1.00 24.75 115 THR A C 1
ATOM 626 O O . THR A 1 81 ? 17.328 -23.132 -35.639 1.00 23.02 115 THR A O 1
ATOM 630 N N . GLU A 1 82 ? 15.103 -22.906 -35.822 1.00 21.51 116 GLU A N 1
ATOM 631 C CA . GLU A 1 82 ? 15.251 -21.658 -36.568 1.00 25.10 116 GLU A CA 1
ATOM 632 C C . GLU A 1 82 ? 15.846 -20.548 -35.702 1.00 21.03 116 GLU A C 1
ATOM 633 O O . GLU A 1 82 ? 16.678 -19.769 -36.174 1.00 20.62 116 GLU A O 1
ATOM 639 N N . GLY A 1 83 ? 15.452 -20.468 -34.430 1.00 22.43 117 GLY A N 1
ATOM 640 C CA . GLY A 1 83 ? 16.056 -19.478 -33.550 1.00 20.43 117 GLY A CA 1
ATOM 641 C C . GLY A 1 83 ? 17.549 -19.691 -33.371 1.00 20.68 117 GLY A C 1
ATOM 642 O O . GLY A 1 83 ? 18.342 -18.744 -33.425 1.00 21.46 117 GLY A O 1
ATOM 643 N N . THR A 1 84 ? 17.952 -20.944 -33.152 1.00 20.54 118 THR A N 1
ATOM 644 C CA . THR A 1 84 ? 19.356 -21.245 -32.893 1.00 24.01 118 THR A CA 1
ATOM 645 C C . THR A 1 84 ? 20.211 -20.989 -34.130 1.00 23.30 118 THR A C 1
ATOM 646 O O . THR A 1 84 ? 21.313 -20.438 -34.027 1.00 23.91 118 THR A O 1
ATOM 650 N N . LYS A 1 85 ? 19.710 -21.374 -35.306 1.00 20.66 119 LYS A N 1
ATOM 651 C CA . LYS A 1 85 ? 20.423 -21.107 -36.551 1.00 24.66 119 LYS A CA 1
ATOM 652 C C . LYS A 1 85 ? 20.598 -19.605 -36.771 1.00 26.99 119 LYS A C 1
ATOM 653 O O . LYS A 1 85 ? 21.696 -19.133 -37.110 1.00 20.55 119 LYS A O 1
ATOM 659 N N . SER A 1 86 ? 19.526 -18.831 -36.572 1.00 20.10 120 SER A N 1
ATOM 660 C CA . SER A 1 86 ? 19.635 -17.393 -36.804 1.00 23.09 120 SER A CA 1
ATOM 661 C C . SER A 1 86 ? 20.642 -16.757 -35.860 1.00 21.55 120 SER A C 1
ATOM 662 O O . SER A 1 86 ? 21.424 -15.898 -36.280 1.00 20.42 120 SER A O 1
ATOM 665 N N . VAL A 1 87 ? 20.649 -17.168 -34.582 1.00 20.46 121 VAL A N 1
ATOM 666 C CA . VAL A 1 87 ? 21.603 -16.581 -33.639 1.00 23.06 121 VAL A CA 1
ATOM 667 C C . VAL A 1 87 ? 23.032 -16.984 -34.007 1.00 24.81 121 VAL A C 1
ATOM 668 O O . VAL A 1 87 ? 23.955 -16.165 -33.937 1.00 25.28 121 VAL A O 1
ATOM 672 N N . THR A 1 88 ? 23.235 -18.246 -34.405 1.00 23.92 122 THR A N 1
ATOM 673 C CA . THR A 1 88 ? 24.563 -18.695 -34.821 1.00 25.92 122 THR A CA 1
ATOM 674 C C . THR A 1 88 ? 25.052 -17.916 -36.039 1.00 27.76 122 THR A C 1
ATOM 675 O O . THR A 1 88 ? 26.209 -17.483 -36.089 1.00 22.67 122 THR A O 1
ATOM 679 N N . LYS A 1 89 ? 24.184 -17.728 -37.038 1.00 24.57 123 LYS A N 1
ATOM 680 C CA . LYS A 1 89 ? 24.569 -16.907 -38.183 1.00 29.99 123 LYS A CA 1
ATOM 681 C C . LYS A 1 89 ? 24.880 -15.479 -37.744 1.00 28.60 123 LYS A C 1
ATOM 682 O O . LYS A 1 89 ? 25.909 -14.910 -38.127 1.00 27.64 123 LYS A O 1
ATOM 688 N N . TYR A 1 90 ? 24.015 -14.906 -36.903 1.00 24.10 124 TYR A N 1
ATOM 689 C CA . TYR A 1 90 ? 24.182 -13.521 -36.464 1.00 27.71 124 TYR A CA 1
ATOM 690 C C . TYR A 1 90 ? 25.538 -13.306 -35.811 1.00 26.79 124 TYR A C 1
ATOM 691 O O . TYR A 1 90 ? 26.248 -12.349 -36.135 1.00 26.73 124 TYR A O 1
ATOM 700 N N . SER A 1 91 ? 25.917 -14.195 -34.889 1.00 29.88 125 SER A N 1
ATOM 701 C CA . SER A 1 91 ? 27.155 -14.008 -34.137 1.00 31.62 125 SER A CA 1
ATOM 702 C C . SER A 1 91 ? 28.384 -14.218 -35.010 1.00 30.43 125 SER A C 1
ATOM 703 O O . SER A 1 91 ? 29.444 -13.660 -34.721 1.00 37.81 125 SER A O 1
ATOM 706 N N . SER A 1 92 ? 28.269 -15.023 -36.065 1.00 30.74 126 SER A N 1
ATOM 707 C CA . SER A 1 92 ? 29.365 -15.217 -37.006 1.00 35.00 126 SER A CA 1
ATOM 708 C C . SER A 1 92 ? 29.500 -14.068 -37.995 1.00 38.89 126 SER A C 1
ATOM 709 O O . SER A 1 92 ? 30.503 -14.003 -38.716 1.00 35.26 126 SER A O 1
ATOM 712 N N . SER A 1 93 ? 28.517 -13.168 -38.034 1.00 36.11 127 SER A N 1
ATOM 713 C CA . SER A 1 93 ? 28.465 -12.056 -38.971 1.00 36.88 127 SER A CA 1
ATOM 714 C C . SER A 1 93 ? 28.874 -10.735 -38.327 1.00 36.84 127 SER A C 1
ATOM 715 O O . SER A 1 93 ? 28.493 -9.670 -38.820 1.00 39.72 127 SER A O 1
ATOM 718 N N . ALA A 1 94 ? 29.622 -10.773 -37.222 1.00 38.52 128 ALA A N 1
ATOM 719 C CA . ALA A 1 94 ? 29.840 -9.546 -36.457 1.00 43.17 128 ALA A CA 1
ATOM 720 C C . ALA A 1 94 ? 30.649 -8.499 -37.220 1.00 41.56 128 ALA A C 1
ATOM 721 O O . ALA A 1 94 ? 30.543 -7.307 -36.917 1.00 38.13 128 ALA A O 1
ATOM 723 N N . GLN A 1 95 ? 31.446 -8.911 -38.199 1.00 39.32 129 GLN A N 1
ATOM 724 C CA . GLN A 1 95 ? 32.235 -7.991 -39.001 1.00 36.48 129 GLN A CA 1
ATOM 725 C C . GLN A 1 95 ? 31.511 -7.566 -40.273 1.00 38.68 129 GLN A C 1
ATOM 726 O O . GLN A 1 95 ? 32.085 -6.841 -41.095 1.00 33.14 129 GLN A O 1
ATOM 732 N N . SER A 1 96 ? 30.261 -7.996 -40.440 1.00 35.58 130 SER A N 1
ATOM 733 C CA . SER A 1 96 ? 29.462 -7.630 -41.597 1.00 33.89 130 SER A CA 1
ATOM 734 C C . SER A 1 96 ? 28.993 -6.186 -41.491 1.00 34.33 130 SER A C 1
ATOM 735 O O . SER A 1 96 ? 28.739 -5.672 -40.399 1.00 35.78 130 SER A O 1
ATOM 738 N N . ALA A 1 97 ? 28.877 -5.531 -42.645 1.00 32.63 131 ALA A N 1
ATOM 739 C CA . ALA A 1 97 ? 28.324 -4.185 -42.721 1.00 32.11 131 ALA A CA 1
ATOM 740 C C . ALA A 1 97 ? 26.807 -4.174 -42.881 1.00 33.68 131 ALA A C 1
ATOM 741 O O . ALA A 1 97 ? 26.207 -3.095 -42.916 1.00 36.20 131 ALA A O 1
ATOM 743 N N . GLN A 1 98 ? 26.176 -5.338 -42.961 1.00 30.18 132 GLN A N 1
ATOM 744 C CA . GLN A 1 98 ? 24.777 -5.405 -43.336 1.00 28.36 132 GLN A CA 1
ATOM 745 C C . GLN A 1 98 ? 23.868 -5.126 -42.138 1.00 26.40 132 GLN A C 1
ATOM 746 O O . GLN A 1 98 ? 24.315 -4.985 -40.996 1.00 25.83 132 GLN A O 1
ATOM 752 N N . SER A 1 99 ? 22.569 -5.044 -42.420 1.00 24.25 133 SER A N 1
ATOM 753 C CA . SER A 1 99 ? 21.562 -4.848 -41.385 1.00 24.83 133 SER A CA 1
ATOM 754 C C . SER A 1 99 ? 21.553 -6.013 -40.395 1.00 21.17 133 SER A C 1
ATOM 755 O O . SER A 1 99 ? 22.140 -7.071 -40.631 1.00 19.20 133 SER A O 1
ATOM 758 N N . ARG A 1 100 ? 20.873 -5.806 -39.261 1.00 19.99 134 ARG A N 1
ATOM 759 C CA . ARG A 1 100 ? 20.777 -6.875 -38.271 1.00 19.91 134 ARG A CA 1
ATOM 760 C C . ARG A 1 100 ? 19.969 -8.053 -38.802 1.00 20.62 134 ARG A C 1
ATOM 761 O O . ARG A 1 100 ? 20.302 -9.213 -38.526 1.00 18.44 134 ARG A O 1
ATOM 769 N N . SER A 1 101 ? 18.886 -7.778 -39.540 1.00 15.49 135 SER A N 1
ATOM 770 C CA . SER A 1 101 ? 18.115 -8.866 -40.136 1.00 22.45 135 SER A CA 1
ATOM 771 C C . SER A 1 101 ? 18.939 -9.624 -41.175 1.00 24.18 135 SER A C 1
ATOM 772 O O . SER A 1 101 ? 18.886 -10.859 -41.238 1.00 22.97 135 SER A O 1
ATOM 775 N N . ALA A 1 102 ? 19.706 -8.902 -41.997 1.00 21.70 136 ALA A N 1
ATOM 776 C CA . ALA A 1 102 ? 20.576 -9.565 -42.967 1.00 25.72 136 ALA A CA 1
ATOM 777 C C . ALA A 1 102 ? 21.641 -10.409 -42.270 1.00 26.27 136 ALA A C 1
ATOM 778 O O . ALA A 1 102 ? 21.930 -11.534 -42.696 1.00 19.96 136 ALA A O 1
ATOM 780 N N . LYS A 1 103 ? 22.231 -9.889 -41.189 1.00 23.51 137 LYS A N 1
ATOM 781 C CA . LYS A 1 103 ? 23.223 -10.670 -40.454 1.00 23.00 137 LYS A CA 1
ATOM 782 C C . LYS A 1 103 ? 22.618 -11.957 -39.909 1.00 25.16 137 LYS A C 1
ATOM 783 O O . LYS A 1 103 ? 23.309 -12.977 -39.806 1.00 22.59 137 LYS A O 1
ATOM 789 N N . ALA A 1 104 ? 21.329 -11.935 -39.577 1.00 19.27 138 ALA A N 1
ATOM 790 C CA . ALA A 1 104 ? 20.655 -13.131 -39.101 1.00 22.76 138 ALA A CA 1
ATOM 791 C C . ALA A 1 104 ? 20.109 -14.010 -40.224 1.00 22.56 138 ALA A C 1
ATOM 792 O O . ALA A 1 104 ? 19.605 -15.097 -39.934 1.00 24.54 138 ALA A O 1
ATOM 794 N N . GLY A 1 105 ? 20.174 -13.573 -41.480 1.00 20.68 139 GLY A N 1
ATOM 795 C CA . GLY A 1 105 ? 19.472 -14.278 -42.539 1.00 20.71 139 GLY A CA 1
ATOM 796 C C . GLY A 1 105 ? 17.955 -14.251 -42.414 1.00 24.53 139 GLY A C 1
ATOM 797 O O . GLY A 1 105 ? 17.291 -15.216 -42.797 1.00 23.55 139 GLY A O 1
ATOM 798 N N . LEU A 1 106 ? 17.384 -13.165 -41.897 1.00 19.95 140 LEU A N 1
ATOM 799 C CA . LEU A 1 106 ? 15.954 -13.091 -41.627 1.00 24.46 140 LEU A CA 1
ATOM 800 C C . LEU A 1 106 ? 15.301 -12.015 -42.475 1.00 25.02 140 LEU A C 1
ATOM 801 O O . LEU A 1 106 ? 15.918 -10.999 -42.814 1.00 22.18 140 LEU A O 1
ATOM 806 N N . ALA A 1 107 ? 14.030 -12.238 -42.787 1.00 22.97 141 ALA A N 1
ATOM 807 C CA . ALA A 1 107 ? 13.205 -11.179 -43.342 1.00 22.14 141 ALA A CA 1
ATOM 808 C C . ALA A 1 107 ? 12.527 -10.339 -42.265 1.00 22.15 141 ALA A C 1
ATOM 809 O O . ALA A 1 107 ? 12.306 -9.142 -42.477 1.00 23.86 141 ALA A O 1
ATOM 811 N N . PHE A 1 108 ? 12.193 -10.923 -41.110 1.00 21.96 142 PHE A N 1
ATOM 812 C CA . PHE A 1 108 ? 11.547 -10.151 -40.058 1.00 18.35 142 PHE A CA 1
ATOM 813 C C . PHE A 1 108 ? 12.529 -9.134 -39.460 1.00 20.71 142 PHE A C 1
ATOM 814 O O . PHE A 1 108 ? 13.747 -9.344 -39.484 1.00 16.47 142 PHE A O 1
ATOM 822 N N . PRO A 1 109 ? 12.017 -7.987 -38.963 1.00 23.13 143 PRO A N 1
ATOM 823 C CA . PRO A 1 109 ? 12.898 -6.883 -38.528 1.00 20.21 143 PRO A CA 1
ATOM 824 C C . PRO A 1 109 ? 13.434 -7.075 -37.119 1.00 21.27 143 PRO A C 1
ATOM 825 O O . PRO A 1 109 ? 12.716 -6.916 -36.130 1.00 20.31 143 PRO A O 1
ATOM 829 N N . VAL A 1 110 ? 14.738 -7.373 -37.026 1.00 21.16 144 VAL A N 1
ATOM 830 C CA . VAL A 1 110 ? 15.363 -7.653 -35.733 1.00 18.26 144 VAL A CA 1
ATOM 831 C C . VAL A 1 110 ? 15.341 -6.419 -34.839 1.00 20.41 144 VAL A C 1
ATOM 832 O O . VAL A 1 110 ? 15.064 -6.509 -33.631 1.00 16.74 144 VAL A O 1
ATOM 836 N N . GLY A 1 111 ? 15.643 -5.249 -35.412 1.00 19.76 145 GLY A N 1
ATOM 837 C CA . GLY A 1 111 ? 15.670 -4.029 -34.620 1.00 22.87 145 GLY A CA 1
ATOM 838 C C . GLY A 1 111 ? 14.330 -3.709 -33.980 1.00 23.36 145 GLY A C 1
ATOM 839 O O . GLY A 1 111 ? 14.257 -3.380 -32.792 1.00 23.35 145 GLY A O 1
ATOM 840 N N . ARG A 1 112 ? 13.248 -3.814 -34.755 1.00 22.40 146 ARG A N 1
ATOM 841 C CA . ARG A 1 112 ? 11.927 -3.545 -34.192 1.00 25.51 146 ARG A CA 1
ATOM 842 C C . ARG A 1 112 ? 11.588 -4.540 -33.086 1.00 24.64 146 ARG A C 1
ATOM 843 O O . ARG A 1 112 ? 11.078 -4.146 -32.035 1.00 27.16 146 ARG A O 1
ATOM 851 N N . VAL A 1 113 ? 11.911 -5.823 -33.281 1.00 21.60 147 VAL A N 1
ATOM 852 C CA . VAL A 1 113 ? 11.689 -6.818 -32.227 1.00 23.29 147 VAL A CA 1
ATOM 853 C C . VAL A 1 113 ? 12.457 -6.447 -30.958 1.00 22.52 147 VAL A C 1
ATOM 854 O O . VAL A 1 113 ? 11.935 -6.571 -29.843 1.00 26.44 147 VAL A O 1
ATOM 858 N N . HIS A 1 114 ? 13.696 -5.967 -31.107 1.00 23.33 148 HIS A N 1
ATOM 859 C CA . HIS A 1 114 ? 14.476 -5.497 -29.963 1.00 25.63 148 HIS A CA 1
ATOM 860 C C . HIS A 1 114 ? 13.748 -4.378 -29.224 1.00 28.34 148 HIS A C 1
ATOM 861 O O . HIS A 1 114 ? 13.638 -4.392 -27.992 1.00 29.71 148 HIS A O 1
ATOM 868 N N . ARG A 1 115 ? 13.251 -3.398 -29.970 1.00 24.30 149 ARG A N 1
ATOM 869 C CA . ARG A 1 115 ? 12.563 -2.268 -29.362 1.00 34.16 149 ARG A CA 1
ATOM 870 C C . ARG A 1 115 ? 11.304 -2.717 -28.639 1.00 34.48 149 ARG A C 1
ATOM 871 O O . ARG A 1 115 ? 11.056 -2.315 -27.495 1.00 36.67 149 ARG A O 1
ATOM 879 N N . LEU A 1 116 ? 10.509 -3.582 -29.275 1.00 30.57 150 LEU A N 1
ATOM 880 C CA . LEU A 1 116 ? 9.262 -3.988 -28.638 1.00 33.13 150 LEU A CA 1
ATOM 881 C C . LEU A 1 116 ? 9.540 -4.786 -27.368 1.00 34.72 150 LEU A C 1
ATOM 882 O O . LEU A 1 116 ? 8.760 -4.722 -26.412 1.00 39.38 150 LEU A O 1
ATOM 887 N N . LEU A 1 117 ? 10.652 -5.523 -27.335 1.00 30.09 151 LEU A N 1
ATOM 888 C CA . LEU A 1 117 ? 11.031 -6.295 -26.159 1.00 29.93 151 LEU A CA 1
ATOM 889 C C . LEU A 1 117 ? 11.489 -5.400 -25.006 1.00 39.35 151 LEU A C 1
ATOM 890 O O . LEU A 1 117 ? 11.492 -5.840 -23.850 1.00 39.28 151 LEU A O 1
ATOM 895 N N . ARG A 1 118 ? 11.897 -4.166 -25.303 1.00 38.17 152 ARG A N 1
ATOM 896 C CA . ARG A 1 118 ? 12.447 -3.254 -24.309 1.00 39.65 152 ARG A CA 1
ATOM 897 C C . ARG A 1 118 ? 11.373 -2.415 -23.635 1.00 44.55 152 ARG A C 1
ATOM 898 O O . ARG A 1 118 ? 11.446 -2.190 -22.414 1.00 48.72 152 ARG A O 1
ATOM 906 N N . LYS A 1 119 ? 10.388 -1.941 -24.409 1.00 47.26 153 LYS A N 1
ATOM 907 C CA . LYS A 1 119 ? 9.395 -1.048 -23.825 1.00 54.67 153 LYS A CA 1
ATOM 908 C C . LYS A 1 119 ? 8.480 -1.815 -22.867 1.00 55.68 153 LYS A C 1
ATOM 909 O O . LYS A 1 119 ? 8.148 -1.331 -21.775 1.00 56.98 153 LYS A O 1
ATOM 915 N N . GLY A 1 120 ? 7.999 -2.975 -23.292 1.00 48.19 154 GLY A N 1
ATOM 916 C CA . GLY A 1 120 ? 7.130 -3.765 -22.455 1.00 51.62 154 GLY A CA 1
ATOM 917 C C . GLY A 1 120 ? 7.816 -4.189 -21.164 1.00 50.75 154 GLY A C 1
ATOM 918 O O . GLY A 1 120 ? 7.331 -3.888 -20.075 1.00 57.54 154 GLY A O 1
ATOM 919 N N . GLN A 1 124 ? 14.039 -6.123 -18.129 1.00 57.79 158 GLN A N 1
ATOM 920 C CA . GLN A 1 124 ? 14.560 -4.775 -18.345 1.00 62.74 158 GLN A CA 1
ATOM 921 C C . GLN A 1 124 ? 15.510 -4.668 -19.541 1.00 58.57 158 GLN A C 1
ATOM 922 O O . GLN A 1 124 ? 15.145 -4.095 -20.571 1.00 55.00 158 GLN A O 1
ATOM 928 N N . ARG A 1 125 ? 16.724 -5.196 -19.407 1.00 50.94 159 ARG A N 1
ATOM 929 C CA . ARG A 1 125 ? 17.664 -5.190 -20.517 1.00 44.05 159 ARG A CA 1
ATOM 930 C C . ARG A 1 125 ? 17.461 -6.401 -21.417 1.00 36.16 159 ARG A C 1
ATOM 931 O O . ARG A 1 125 ? 16.922 -7.430 -21.014 1.00 34.38 159 ARG A O 1
ATOM 939 N N . VAL A 1 126 ? 17.928 -6.267 -22.654 1.00 31.03 160 VAL A N 1
ATOM 940 C CA . VAL A 1 126 ? 17.697 -7.267 -23.683 1.00 33.32 160 VAL A CA 1
ATOM 941 C C . VAL A 1 126 ? 19.012 -7.510 -24.404 1.00 31.43 160 VAL A C 1
ATOM 942 O O . VAL A 1 126 ? 19.548 -6.596 -25.040 1.00 33.02 160 VAL A O 1
ATOM 946 N N . GLY A 1 127 ? 19.533 -8.734 -24.312 1.00 28.68 161 GLY A N 1
ATOM 947 C CA . GLY A 1 127 ? 20.742 -9.075 -25.031 1.00 31.82 161 GLY A CA 1
ATOM 948 C C . GLY A 1 127 ? 20.526 -9.031 -26.532 1.00 27.47 161 GLY A C 1
ATOM 949 O O . GLY A 1 127 ? 19.402 -9.032 -27.028 1.00 27.07 161 GLY A O 1
ATOM 950 N N . ALA A 1 128 ? 21.625 -8.958 -27.277 1.00 26.21 162 ALA A N 1
ATOM 951 C CA . ALA A 1 128 ? 21.501 -8.811 -28.722 1.00 29.36 162 ALA A CA 1
ATOM 952 C C . ALA A 1 128 ? 21.070 -10.104 -29.404 1.00 27.68 162 ALA A C 1
ATOM 953 O O . ALA A 1 128 ? 20.588 -10.061 -30.544 1.00 26.31 162 ALA A O 1
ATOM 955 N N . GLY A 1 129 ? 21.236 -11.250 -28.740 1.00 19.90 163 GLY A N 1
ATOM 956 C CA . GLY A 1 129 ? 20.758 -12.494 -29.303 1.00 20.66 163 GLY A CA 1
ATOM 957 C C . GLY A 1 129 ? 19.266 -12.683 -29.141 1.00 21.17 163 GLY A C 1
ATOM 958 O O . GLY A 1 129 ? 18.641 -13.386 -29.942 1.00 21.17 163 GLY A O 1
ATOM 959 N N . ALA A 1 130 ? 18.672 -12.058 -28.128 1.00 19.42 164 ALA A N 1
ATOM 960 C CA . ALA A 1 130 ? 17.257 -12.295 -27.848 1.00 21.65 164 ALA A CA 1
ATOM 961 C C . ALA A 1 130 ? 16.343 -11.853 -28.981 1.00 20.35 164 ALA A C 1
ATOM 962 O O . ALA A 1 130 ? 15.467 -12.643 -29.372 1.00 18.42 164 ALA A O 1
ATOM 964 N N . PRO A 1 131 ? 16.457 -10.634 -29.535 1.00 20.81 165 PRO A N 1
ATOM 965 C CA . PRO A 1 131 ? 15.570 -10.272 -30.653 1.00 17.28 165 PRO A CA 1
ATOM 966 C C . PRO A 1 131 ? 15.846 -11.056 -31.922 1.00 17.30 165 PRO A C 1
ATOM 967 O O . PRO A 1 131 ? 14.922 -11.267 -32.715 1.00 15.46 165 PRO A O 1
ATOM 971 N N . VAL A 1 132 ? 17.089 -11.479 -32.157 1.00 17.10 166 VAL A N 1
ATOM 972 C CA . VAL A 1 132 ? 17.365 -12.316 -33.318 1.00 17.12 166 VAL A CA 1
ATOM 973 C C . VAL A 1 132 ? 16.590 -13.621 -33.211 1.00 18.17 166 VAL A C 1
ATOM 974 O O . VAL A 1 132 ? 15.966 -14.080 -34.175 1.00 13.20 166 VAL A O 1
ATOM 978 N N . TYR A 1 133 ? 16.639 -14.242 -32.028 1.00 16.43 167 TYR A N 1
ATOM 979 C CA . TYR A 1 133 ? 15.960 -15.511 -31.799 1.00 17.28 167 TYR A CA 1
ATOM 980 C C . TYR A 1 133 ? 14.445 -15.358 -31.927 1.00 15.89 167 TYR A C 1
ATOM 981 O O . TYR A 1 133 ? 13.772 -16.192 -32.548 1.00 15.34 167 TYR A O 1
ATOM 990 N N . LEU A 1 134 ? 13.889 -14.298 -31.339 1.00 15.02 168 LEU A N 1
ATOM 991 C CA . LEU A 1 134 ? 12.440 -14.098 -31.389 1.00 16.50 168 LEU A CA 1
ATOM 992 C C . LEU A 1 134 ? 11.967 -13.772 -32.806 1.00 15.48 168 LEU A C 1
ATOM 993 O O . LEU A 1 134 ? 10.975 -14.335 -33.283 1.00 15.04 168 LEU A O 1
ATOM 998 N N . ALA A 1 135 ? 12.654 -12.847 -33.486 1.00 16.18 169 ALA A N 1
ATOM 999 C CA . ALA A 1 135 ? 12.334 -12.556 -34.883 1.00 14.00 169 ALA A CA 1
ATOM 1000 C C . ALA A 1 135 ? 12.310 -13.835 -35.720 1.00 17.66 169 ALA A C 1
ATOM 1001 O O . ALA A 1 135 ? 11.385 -14.053 -36.513 1.00 18.06 169 ALA A O 1
ATOM 1003 N N . ALA A 1 136 ? 13.297 -14.716 -35.518 1.00 12.79 170 ALA A N 1
ATOM 1004 C CA . ALA A 1 136 ? 13.348 -15.967 -36.271 1.00 15.99 170 ALA A CA 1
ATOM 1005 C C . ALA A 1 136 ? 12.176 -16.884 -35.935 1.00 13.91 170 ALA A C 1
ATOM 1006 O O . ALA A 1 136 ? 11.673 -17.600 -36.807 1.00 15.00 170 ALA A O 1
ATOM 1008 N N . VAL A 1 137 ? 11.766 -16.929 -34.667 1.00 14.38 171 VAL A N 1
ATOM 1009 C CA . VAL A 1 137 ? 10.615 -17.750 -34.297 1.00 17.09 171 VAL A CA 1
ATOM 1010 C C . VAL A 1 137 ? 9.348 -17.213 -34.958 1.00 16.04 171 VAL A C 1
ATOM 1011 O O . VAL A 1 137 ? 8.560 -17.975 -35.531 1.00 17.83 171 VAL A O 1
ATOM 1015 N N . LEU A 1 138 ? 9.143 -15.891 -34.910 1.00 13.35 172 LEU A N 1
ATOM 1016 C CA . LEU A 1 138 ? 7.960 -15.305 -35.550 1.00 15.07 172 LEU A CA 1
ATOM 1017 C C . LEU A 1 138 ? 7.989 -15.520 -37.055 1.00 16.27 172 LEU A C 1
ATOM 1018 O O . LEU A 1 138 ? 6.947 -15.769 -37.674 1.00 14.72 172 LEU A O 1
ATOM 1023 N N . GLU A 1 139 ? 9.174 -15.403 -37.662 1.00 14.12 173 GLU A N 1
ATOM 1024 C CA . GLU A 1 139 ? 9.303 -15.654 -39.093 1.00 17.99 173 GLU A CA 1
ATOM 1025 C C . GLU A 1 139 ? 8.975 -17.104 -39.420 1.00 15.65 173 GLU A C 1
ATOM 1026 O O . GLU A 1 139 ? 8.281 -17.386 -40.406 1.00 15.82 173 GLU A O 1
ATOM 1032 N N . TYR A 1 140 ? 9.465 -18.041 -38.601 1.00 17.81 174 TYR A N 1
ATOM 1033 C CA . TYR A 1 140 ? 9.122 -19.446 -38.796 1.00 17.81 174 TYR A CA 1
ATOM 1034 C C . TYR A 1 140 ? 7.610 -19.665 -38.700 1.00 19.36 174 TYR A C 1
ATOM 1035 O O . TYR A 1 140 ? 7.008 -20.290 -39.578 1.00 17.61 174 TYR A O 1
ATOM 1044 N N . LEU A 1 141 ? 6.973 -19.151 -37.644 1.00 17.44 175 LEU A N 1
ATOM 1045 C CA . LEU A 1 141 ? 5.530 -19.360 -37.508 1.00 21.33 175 LEU A CA 1
ATOM 1046 C C . LEU A 1 141 ? 4.757 -18.750 -38.675 1.00 17.05 175 LEU A C 1
ATOM 1047 O O . LEU A 1 141 ? 3.812 -19.362 -39.192 1.00 16.21 175 LEU A O 1
ATOM 1052 N N . ALA A 1 142 ? 5.155 -17.558 -39.119 1.00 15.47 176 ALA A N 1
ATOM 1053 C CA . ALA A 1 142 ? 4.528 -16.969 -40.298 1.00 19.61 176 ALA A CA 1
ATOM 1054 C C . ALA A 1 142 ? 4.696 -17.876 -41.514 1.00 15.46 176 ALA A C 1
ATOM 1055 O O . ALA A 1 142 ? 3.731 -18.134 -42.238 1.00 12.96 176 ALA A O 1
ATOM 1057 N N . ALA A 1 143 ? 5.912 -18.396 -41.732 1.00 15.35 177 ALA A N 1
ATOM 1058 C CA . ALA A 1 143 ? 6.161 -19.288 -42.872 1.00 17.25 177 ALA A CA 1
ATOM 1059 C C . ALA A 1 143 ? 5.355 -20.581 -42.771 1.00 18.62 177 ALA A C 1
ATOM 1060 O O . ALA A 1 143 ? 4.837 -21.078 -43.781 1.00 15.50 177 ALA A O 1
ATOM 1062 N N . GLU A 1 144 ? 5.285 -21.161 -41.567 1.00 14.07 178 GLU A N 1
ATOM 1063 C CA . GLU A 1 144 ? 4.501 -22.371 -41.336 1.00 20.69 178 GLU A CA 1
ATOM 1064 C C . GLU A 1 144 ? 3.034 -22.163 -41.707 1.00 19.16 178 GLU A C 1
ATOM 1065 O O . GLU A 1 144 ? 2.458 -22.946 -42.471 1.00 21.14 178 GLU A O 1
ATOM 1071 N N . ILE A 1 145 ? 2.418 -21.096 -41.190 1.00 17.94 179 ILE A N 1
ATOM 1072 C CA . ILE A 1 145 ? 1.016 -20.815 -41.498 1.00 20.09 179 ILE A CA 1
ATOM 1073 C C . ILE A 1 145 ? 0.845 -20.540 -42.993 1.00 20.63 179 ILE A C 1
ATOM 1074 O O . ILE A 1 145 ? -0.115 -21.008 -43.625 1.00 18.00 179 ILE A O 1
ATOM 1079 N N . LEU A 1 146 ? 1.777 -19.781 -43.582 1.00 17.73 180 LEU A N 1
ATOM 1080 C CA . LEU A 1 146 ? 1.666 -19.425 -44.997 1.00 16.46 180 LEU A CA 1
ATOM 1081 C C . LEU A 1 146 ? 1.819 -20.645 -45.896 1.00 19.71 180 LEU A C 1
ATOM 1082 O O . LEU A 1 146 ? 1.139 -20.758 -46.927 1.00 19.74 180 LEU A O 1
ATOM 1087 N N . GLU A 1 147 ? 2.712 -21.564 -45.532 1.00 20.12 181 GLU A N 1
ATOM 1088 C CA . GLU A 1 147 ? 2.860 -22.789 -46.306 1.00 20.51 181 GLU A CA 1
ATOM 1089 C C . GLU A 1 147 ? 1.553 -23.572 -46.317 1.00 21.09 181 GLU A C 1
ATOM 1090 O O . GLU A 1 147 ? 1.047 -23.947 -47.381 1.00 20.53 181 GLU A O 1
ATOM 1096 N N . LEU A 1 148 ? 0.964 -23.785 -45.141 1.00 19.97 182 LEU A N 1
ATOM 1097 C CA . LEU A 1 148 ? -0.256 -24.584 -45.080 1.00 24.68 182 LEU A CA 1
ATOM 1098 C C . LEU A 1 148 ? -1.432 -23.847 -45.708 1.00 18.40 182 LEU A C 1
ATOM 1099 O O . LEU A 1 148 ? -2.204 -24.448 -46.457 1.00 21.69 182 LEU A O 1
ATOM 1104 N N . ALA A 1 149 ? -1.570 -22.544 -45.437 1.00 17.29 183 ALA A N 1
ATOM 1105 C CA . ALA A 1 149 ? -2.660 -21.776 -46.041 1.00 21.86 183 ALA A CA 1
ATOM 1106 C C . ALA A 1 149 ? -2.567 -21.769 -47.564 1.00 21.83 183 ALA A C 1
ATOM 1107 O O . ALA A 1 149 ? -3.591 -21.879 -48.253 1.00 18.73 183 ALA A O 1
ATOM 1109 N N . GLY A 1 150 ? -1.355 -21.612 -48.107 1.00 19.78 184 GLY A N 1
ATOM 1110 C CA . GLY A 1 150 ? -1.188 -21.640 -49.552 1.00 19.37 184 GLY A CA 1
ATOM 1111 C C . GLY A 1 150 ? -1.432 -23.007 -50.161 1.00 20.89 184 GLY A C 1
ATOM 1112 O O . GLY A 1 150 ? -1.897 -23.106 -51.301 1.00 19.09 184 GLY A O 1
ATOM 1113 N N . ASN A 1 151 ? -1.092 -24.077 -49.435 1.00 17.96 185 ASN A N 1
ATOM 1114 C CA . ASN A 1 151 ? -1.457 -25.412 -49.896 1.00 21.00 185 ASN A CA 1
ATOM 1115 C C . ASN A 1 151 ? -2.972 -25.551 -49.968 1.00 24.55 185 ASN A C 1
ATOM 1116 O O . ASN A 1 151 ? -3.508 -26.106 -50.937 1.00 22.45 185 ASN A O 1
ATOM 1121 N N . ALA A 1 152 ? -3.680 -25.031 -48.955 1.00 21.67 186 ALA A N 1
ATOM 1122 C CA . ALA A 1 152 ? -5.142 -25.074 -48.964 1.00 23.83 186 ALA A CA 1
ATOM 1123 C C . ALA A 1 152 ? -5.714 -24.281 -50.133 1.00 23.93 186 ALA A C 1
ATOM 1124 O O . ALA A 1 152 ? -6.689 -24.708 -50.762 1.00 25.21 186 ALA A O 1
ATOM 1126 N N . ALA A 1 153 ? -5.136 -23.115 -50.435 1.00 20.29 187 ALA A N 1
ATOM 1127 C CA . ALA A 1 153 ? -5.634 -22.331 -51.565 1.00 25.57 187 ALA A CA 1
ATOM 1128 C C . ALA A 1 153 ? -5.429 -23.081 -52.879 1.00 26.48 187 ALA A C 1
ATOM 1129 O O . ALA A 1 153 ? -6.353 -23.198 -53.693 1.00 25.13 187 ALA A O 1
ATOM 1131 N N . ARG A 1 154 ? -4.223 -23.627 -53.081 1.00 26.76 188 ARG A N 1
ATOM 1132 C CA . ARG A 1 154 ? -3.908 -24.328 -54.323 1.00 27.17 188 ARG A CA 1
ATOM 1133 C C . ARG A 1 154 ? -4.779 -25.570 -54.501 1.00 28.26 188 ARG A C 1
ATOM 1134 O O . ARG A 1 154 ? -5.224 -25.864 -55.617 1.00 26.00 188 ARG A O 1
ATOM 1142 N N . ASP A 1 155 ? -5.007 -26.326 -53.416 1.00 25.15 189 ASP A N 1
ATOM 1143 C CA . ASP A 1 155 ? -5.905 -27.480 -53.469 1.00 28.39 189 ASP A CA 1
ATOM 1144 C C . ASP A 1 155 ? -7.340 -27.060 -53.777 1.00 28.85 189 ASP A C 1
ATOM 1145 O O . ASP A 1 155 ? -8.088 -27.818 -54.403 1.00 30.74 189 ASP A O 1
ATOM 1150 N N . ASN A 1 156 ? -7.748 -25.882 -53.306 1.00 29.42 190 ASN A N 1
ATOM 1151 C CA . ASN A 1 156 ? -9.046 -25.282 -53.584 1.00 31.24 190 ASN A CA 1
ATOM 1152 C C . ASN A 1 156 ? -9.082 -24.639 -54.966 1.00 31.15 190 ASN A C 1
ATOM 1153 O O . ASN A 1 156 ? -10.108 -24.066 -55.337 1.00 31.00 190 ASN A O 1
ATOM 1158 N N . LYS A 1 157 ? -7.969 -24.676 -55.710 1.00 29.48 191 LYS A N 1
ATOM 1159 C CA . LYS A 1 157 ? -7.896 -24.157 -57.073 1.00 32.51 191 LYS A CA 1
ATOM 1160 C C . LYS A 1 157 ? -7.861 -22.627 -57.114 1.00 30.39 191 LYS A C 1
ATOM 1161 O O . LYS A 1 157 ? -8.255 -22.004 -58.098 1.00 29.89 191 LYS A O 1
ATOM 1167 N N . LYS A 1 158 ? -7.303 -22.021 -56.070 1.00 27.44 192 LYS A N 1
ATOM 1168 C CA . LYS A 1 158 ? -7.186 -20.576 -55.969 1.00 28.37 192 LYS A CA 1
ATOM 1169 C C . LYS A 1 158 ? -5.724 -20.164 -55.901 1.00 27.14 192 LYS A C 1
ATOM 1170 O O . LYS A 1 158 ? -4.874 -20.879 -55.358 1.00 21.55 192 LYS A O 1
ATOM 1176 N N . THR A 1 159 ? -5.449 -18.996 -56.461 1.00 25.11 193 THR A N 1
ATOM 1177 C CA . THR A 1 159 ? -4.118 -18.417 -56.460 1.00 24.08 193 THR A CA 1
ATOM 1178 C C . THR A 1 159 ? -3.973 -17.317 -55.428 1.00 26.85 193 THR A C 1
ATOM 1179 O O . THR A 1 159 ? -2.951 -16.624 -55.418 1.00 29.04 193 THR A O 1
ATOM 1183 N N . ARG A 1 160 ? -4.974 -17.123 -54.570 1.00 21.94 194 ARG A N 1
ATOM 1184 C CA . ARG A 1 160 ? -4.872 -16.124 -53.515 1.00 25.35 194 ARG A CA 1
ATOM 1185 C C . ARG A 1 160 ? -5.376 -16.713 -52.204 1.00 23.57 194 ARG A C 1
ATOM 1186 O O . ARG A 1 160 ? -6.441 -17.334 -52.181 1.00 22.34 194 ARG A O 1
ATOM 1194 N N . ILE A 1 161 ? -4.611 -16.525 -51.126 1.00 24.29 195 ILE A N 1
ATOM 1195 C CA . ILE A 1 161 ? -5.033 -16.962 -49.794 1.00 19.83 195 ILE A CA 1
ATOM 1196 C C . ILE A 1 161 ? -6.112 -16.021 -49.270 1.00 21.56 195 ILE A C 1
ATOM 1197 O O . ILE A 1 161 ? -5.911 -14.802 -49.190 1.00 22.38 195 ILE A O 1
ATOM 1202 N N . ILE A 1 162 ? -7.268 -16.582 -48.916 1.00 18.00 196 ILE A N 1
ATOM 1203 C CA . ILE A 1 162 ? -8.369 -15.824 -48.311 1.00 23.27 196 ILE A CA 1
ATOM 1204 C C . ILE A 1 162 ? -8.594 -16.316 -46.880 1.00 25.22 196 ILE A C 1
ATOM 1205 O O . ILE A 1 162 ? -8.004 -17.336 -46.486 1.00 19.45 196 ILE A O 1
ATOM 1210 N N . PRO A 1 163 ? -9.399 -15.625 -46.056 1.00 25.44 197 PRO A N 1
ATOM 1211 C CA . PRO A 1 163 ? -9.518 -16.050 -44.650 1.00 25.41 197 PRO A CA 1
ATOM 1212 C C . PRO A 1 163 ? -9.955 -17.499 -44.482 1.00 30.23 197 PRO A C 1
ATOM 1213 O O . PRO A 1 163 ? -9.517 -18.159 -43.529 1.00 24.05 197 PRO A O 1
ATOM 1217 N N . ARG A 1 164 ? -10.787 -18.028 -45.383 1.00 25.55 198 ARG A N 1
ATOM 1218 C CA . ARG A 1 164 ? -11.180 -19.426 -45.246 1.00 28.07 198 ARG A CA 1
ATOM 1219 C C . ARG A 1 164 ? -9.973 -20.359 -45.357 1.00 26.02 198 ARG A C 1
ATOM 1220 O O . ARG A 1 164 ? -9.884 -21.363 -44.640 1.00 24.46 198 ARG A O 1
ATOM 1228 N N . HIS A 1 165 ? -9.023 -20.042 -46.237 1.00 21.23 199 HIS A N 1
ATOM 1229 C CA . HIS A 1 165 ? -7.824 -20.870 -46.334 1.00 25.33 199 HIS A CA 1
ATOM 1230 C C . HIS A 1 165 ? -7.031 -20.852 -45.036 1.00 25.04 199 HIS A C 1
ATOM 1231 O O . HIS A 1 165 ? -6.519 -21.892 -44.605 1.00 23.46 199 HIS A O 1
ATOM 1238 N N . LEU A 1 166 ? -6.917 -19.680 -44.403 1.00 23.39 200 LEU A N 1
ATOM 1239 C CA . LEU A 1 166 ? -6.318 -19.603 -43.074 1.00 25.72 200 LEU A CA 1
ATOM 1240 C C . LEU A 1 166 ? -7.070 -20.469 -42.077 1.00 26.18 200 LEU A C 1
ATOM 1241 O O . LEU A 1 166 ? -6.459 -21.256 -41.340 1.00 24.33 200 LEU A O 1
ATOM 1246 N N . GLN A 1 167 ? -8.398 -20.319 -42.014 1.00 26.10 201 GLN A N 1
ATOM 1247 C CA . GLN A 1 167 ? -9.163 -21.127 -41.065 1.00 31.37 201 GLN A CA 1
ATOM 1248 C C . GLN A 1 167 ? -8.941 -22.622 -41.284 1.00 30.46 201 GLN A C 1
ATOM 1249 O O . GLN A 1 167 ? -8.729 -23.356 -40.313 1.00 28.66 201 GLN A O 1
ATOM 1255 N N . LEU A 1 168 ? -8.966 -23.094 -42.544 1.00 27.58 202 LEU A N 1
ATOM 1256 C CA . LEU A 1 168 ? -8.669 -24.508 -42.809 1.00 32.14 202 LEU A CA 1
ATOM 1257 C C . LEU A 1 168 ? -7.272 -24.894 -42.355 1.00 29.53 202 LEU A C 1
ATOM 1258 O O . LEU A 1 168 ? -7.084 -25.944 -41.731 1.00 30.96 202 LEU A O 1
ATOM 1263 N N . ALA A 1 169 ? -6.273 -24.082 -42.688 1.00 26.10 203 ALA A N 1
ATOM 1264 C CA . ALA A 1 169 ? -4.912 -24.424 -42.299 1.00 27.80 203 ALA A CA 1
ATOM 1265 C C . ALA A 1 169 ? -4.798 -24.554 -40.782 1.00 26.94 203 ALA A C 1
ATOM 1266 O O . ALA A 1 169 ? -4.239 -25.530 -40.273 1.00 31.76 203 ALA A O 1
ATOM 1268 N N . ILE A 1 170 ? -5.370 -23.600 -40.044 1.00 29.40 204 ILE A N 1
ATOM 1269 C CA . ILE A 1 170 ? -5.315 -23.652 -38.582 1.00 29.46 204 ILE A CA 1
ATOM 1270 C C . ILE A 1 170 ? -6.039 -24.890 -38.061 1.00 29.01 204 ILE A C 1
ATOM 1271 O O . ILE A 1 170 ? -5.530 -25.610 -37.196 1.00 29.54 204 ILE A O 1
ATOM 1276 N N . ARG A 1 171 ? -7.243 -25.153 -38.571 1.00 31.16 205 ARG A N 1
ATOM 1277 C CA . ARG A 1 171 ? -8.069 -26.202 -37.978 1.00 33.72 205 ARG A CA 1
ATOM 1278 C C . ARG A 1 171 ? -7.524 -27.597 -38.268 1.00 33.66 205 ARG A C 1
ATOM 1279 O O . ARG A 1 171 ? -7.605 -28.490 -37.412 1.00 33.66 205 ARG A O 1
ATOM 1287 N N . ASN A 1 172 ? -6.977 -27.813 -39.458 1.00 28.08 206 ASN A N 1
ATOM 1288 C CA . ASN A 1 172 ? -6.553 -29.151 -39.853 1.00 32.17 206 ASN A CA 1
ATOM 1289 C C . ASN A 1 172 ? -5.181 -29.523 -39.315 1.00 32.04 206 ASN A C 1
ATOM 1290 O O . ASN A 1 172 ? -4.749 -30.668 -39.494 1.00 36.90 206 ASN A O 1
ATOM 1295 N N . ASP A 1 173 ? -4.498 -28.597 -38.658 1.00 30.25 207 ASP A N 1
ATOM 1296 C CA . ASP A 1 173 ? -3.197 -28.838 -38.052 1.00 24.14 207 ASP A CA 1
ATOM 1297 C C . ASP A 1 173 ? -3.403 -28.811 -36.542 1.00 26.03 207 ASP A C 1
ATOM 1298 O O . ASP A 1 173 ? -3.726 -27.760 -35.980 1.00 26.53 207 ASP A O 1
ATOM 1303 N N . GLU A 1 174 ? -3.195 -29.958 -35.883 1.00 26.08 208 GLU A N 1
ATOM 1304 C CA . GLU A 1 174 ? -3.523 -30.073 -34.460 1.00 27.92 208 GLU A CA 1
ATOM 1305 C C . GLU A 1 174 ? -2.766 -29.044 -33.626 1.00 24.37 208 GLU A C 1
ATOM 1306 O O . GLU A 1 174 ? -3.307 -28.471 -32.674 1.00 21.10 208 GLU A O 1
ATOM 1312 N N . GLU A 1 175 ? -1.505 -28.807 -33.958 1.00 26.70 209 GLU A N 1
ATOM 1313 C CA . GLU A 1 175 ? -0.699 -27.902 -33.155 1.00 22.71 209 GLU A CA 1
ATOM 1314 C C . GLU A 1 175 ? -1.096 -26.441 -33.375 1.00 22.12 209 GLU A C 1
ATOM 1315 O O . GLU A 1 175 ? -1.238 -25.682 -32.413 1.00 18.88 209 GLU A O 1
ATOM 1321 N N . LEU A 1 176 ? -1.280 -26.022 -34.632 1.00 22.02 210 LEU A N 1
ATOM 1322 C CA . LEU A 1 176 ? -1.709 -24.643 -34.873 1.00 22.17 210 LEU A CA 1
ATOM 1323 C C . LEU A 1 176 ? -3.102 -24.400 -34.310 1.00 23.89 210 LEU A C 1
ATOM 1324 O O . LEU A 1 176 ? -3.373 -23.329 -33.752 1.00 24.26 210 LEU A O 1
ATOM 1329 N N . ASN A 1 177 ? -3.989 -25.392 -34.426 1.00 20.60 211 ASN A N 1
ATOM 1330 C CA . ASN A 1 177 ? -5.314 -25.262 -33.834 1.00 25.61 211 ASN A CA 1
ATOM 1331 C C . ASN A 1 177 ? -5.225 -25.083 -32.325 1.00 24.13 211 ASN A C 1
ATOM 1332 O O . ASN A 1 177 ? -5.968 -24.286 -31.749 1.00 27.94 211 ASN A O 1
ATOM 1337 N N . LYS A 1 178 ? -4.322 -25.822 -31.668 1.00 25.00 212 LYS A N 1
ATOM 1338 C CA . LYS A 1 178 ? -4.089 -25.621 -30.238 1.00 28.90 212 LYS A CA 1
ATOM 1339 C C . LYS A 1 178 ? -3.540 -24.228 -29.952 1.00 28.66 212 LYS A C 1
ATOM 1340 O O . LYS A 1 178 ? -3.972 -23.567 -29.004 1.00 25.93 212 LYS A O 1
ATOM 1346 N N . LEU A 1 179 ? -2.588 -23.763 -30.765 1.00 26.51 213 LEU A N 1
ATOM 1347 C CA . LEU A 1 179 ? -1.956 -22.471 -30.511 1.00 28.00 213 LEU A CA 1
ATOM 1348 C C . LEU A 1 179 ? -2.893 -21.311 -30.819 1.00 27.11 213 LEU A C 1
ATOM 1349 O O . LEU A 1 179 ? -2.946 -20.337 -30.062 1.00 26.25 213 LEU A O 1
ATOM 1354 N N . LEU A 1 180 ? -3.625 -21.389 -31.931 1.00 29.88 214 LEU A N 1
ATOM 1355 C CA . LEU A 1 180 ? -4.343 -20.238 -32.459 1.00 31.74 214 LEU A CA 1
ATOM 1356 C C . LEU A 1 180 ? -5.833 -20.465 -32.683 1.00 33.79 214 LEU A C 1
ATOM 1357 O O . LEU A 1 180 ? -6.529 -19.520 -33.073 1.00 30.71 214 LEU A O 1
ATOM 1362 N N . GLY A 1 181 ? -6.339 -21.682 -32.488 1.00 29.99 215 GLY A N 1
ATOM 1363 C CA . GLY A 1 181 ? -7.767 -21.887 -32.562 1.00 38.60 215 GLY A CA 1
ATOM 1364 C C . GLY A 1 181 ? -8.491 -21.315 -31.356 1.00 49.54 215 GLY A C 1
ATOM 1365 O O . GLY A 1 181 ? -7.903 -21.062 -30.301 1.00 48.47 215 GLY A O 1
ATOM 1366 N N . HIS A 1 182 ? -9.797 -21.113 -31.536 1.00 53.08 216 HIS A N 1
ATOM 1367 C CA . HIS A 1 182 ? -10.712 -20.607 -30.502 1.00 59.97 216 HIS A CA 1
ATOM 1368 C C . HIS A 1 182 ? -10.461 -19.128 -30.228 1.00 60.19 216 HIS A C 1
ATOM 1369 O O . HIS A 1 182 ? -10.924 -18.262 -30.971 1.00 66.34 216 HIS A O 1
ATOM 1376 N N . LYS B 1 3 ? -5.629 -38.066 -7.560 1.00 55.20 37 LYS B N 1
ATOM 1377 C CA . LYS B 1 3 ? -6.782 -38.127 -6.662 1.00 54.58 37 LYS B CA 1
ATOM 1378 C C . LYS B 1 3 ? -6.341 -38.431 -5.225 1.00 53.55 37 LYS B C 1
ATOM 1379 O O . LYS B 1 3 ? -7.061 -39.087 -4.463 1.00 50.32 37 LYS B O 1
ATOM 1385 N N . GLU B 1 4 ? -5.153 -37.940 -4.870 1.00 47.97 38 GLU B N 1
ATOM 1386 C CA . GLU B 1 4 ? -4.603 -38.153 -3.538 1.00 41.32 38 GLU B CA 1
ATOM 1387 C C . GLU B 1 4 ? -5.482 -37.490 -2.483 1.00 40.30 38 GLU B C 1
ATOM 1388 O O . GLU B 1 4 ? -6.185 -36.511 -2.752 1.00 39.11 38 GLU B O 1
ATOM 1394 N N . THR B 1 5 ? -5.455 -38.045 -1.272 1.00 36.72 39 THR B N 1
ATOM 1395 C CA . THR B 1 5 ? -6.226 -37.527 -0.149 1.00 36.90 39 THR B CA 1
ATOM 1396 C C . THR B 1 5 ? -5.289 -36.828 0.828 1.00 36.62 39 THR B C 1
ATOM 1397 O O . THR B 1 5 ? -4.391 -37.465 1.389 1.00 35.08 39 THR B O 1
ATOM 1401 N N . TYR B 1 6 ? -5.521 -35.530 1.055 1.00 28.91 40 TYR B N 1
ATOM 1402 C CA . TYR B 1 6 ? -4.762 -34.758 2.035 1.00 27.26 40 TYR B CA 1
ATOM 1403 C C . TYR B 1 6 ? -5.580 -34.385 3.265 1.00 26.84 40 TYR B C 1
ATOM 1404 O O . TYR B 1 6 ? -5.167 -33.501 4.024 1.00 21.74 40 TYR B O 1
ATOM 1413 N N . SER B 1 7 ? -6.726 -35.040 3.482 1.00 24.34 41 SER B N 1
ATOM 1414 C CA . SER B 1 7 ? -7.709 -34.535 4.440 1.00 28.25 41 SER B CA 1
ATOM 1415 C C . SER B 1 7 ? -7.134 -34.410 5.846 1.00 25.48 41 SER B C 1
ATOM 1416 O O . SER B 1 7 ? -7.396 -33.421 6.542 1.00 24.83 41 SER B O 1
ATOM 1419 N N . SER B 1 8 ? -6.365 -35.404 6.293 1.00 22.37 42 SER B N 1
ATOM 1420 C CA . SER B 1 8 ? -5.860 -35.352 7.662 1.00 22.90 42 SER B CA 1
ATOM 1421 C C . SER B 1 8 ? -4.874 -34.204 7.853 1.00 25.86 42 SER B C 1
ATOM 1422 O O . SER B 1 8 ? -4.792 -33.638 8.952 1.00 22.17 42 SER B O 1
ATOM 1425 N N . TYR B 1 9 ? -4.114 -33.853 6.808 1.00 23.80 43 TYR B N 1
ATOM 1426 C CA . TYR B 1 9 ? -3.179 -32.735 6.908 1.00 23.84 43 TYR B CA 1
ATOM 1427 C C . TYR B 1 9 ? -3.913 -31.405 6.839 1.00 21.19 43 TYR B C 1
ATOM 1428 O O . TYR B 1 9 ? -3.582 -30.473 7.581 1.00 19.65 43 TYR B O 1
ATOM 1437 N N . ILE B 1 10 ? -4.922 -31.318 5.964 1.00 24.89 44 ILE B N 1
ATOM 1438 C CA . ILE B 1 10 ? -5.766 -30.126 5.886 1.00 22.27 44 ILE B CA 1
ATOM 1439 C C . ILE B 1 10 ? -6.386 -29.832 7.245 1.00 22.79 44 ILE B C 1
ATOM 1440 O O . ILE B 1 10 ? -6.405 -28.684 7.706 1.00 20.40 44 ILE B O 1
ATOM 1445 N N . TYR B 1 11 ? -6.900 -30.867 7.906 1.00 20.96 45 TYR B N 1
ATOM 1446 C CA . TYR B 1 11 ? -7.492 -30.690 9.229 1.00 23.57 45 TYR B CA 1
ATOM 1447 C C . TYR B 1 11 ? -6.467 -30.204 10.252 1.00 23.33 45 TYR B C 1
ATOM 1448 O O . TYR B 1 11 ? -6.767 -29.332 11.078 1.00 22.47 45 TYR B O 1
ATOM 1457 N N . LYS B 1 12 ? -5.258 -30.769 10.230 1.00 21.26 46 LYS B N 1
ATOM 1458 C CA . LYS B 1 12 ? -4.196 -30.239 11.081 1.00 20.11 46 LYS B CA 1
ATOM 1459 C C . LYS B 1 12 ? -3.962 -28.753 10.832 1.00 21.35 46 LYS B C 1
ATOM 1460 O O . LYS B 1 12 ? -3.785 -27.980 11.780 1.00 21.20 46 LYS B O 1
ATOM 1466 N N . VAL B 1 13 ? -3.947 -28.334 9.564 1.00 21.06 47 VAL B N 1
ATOM 1467 C CA . VAL B 1 13 ? -3.756 -26.920 9.256 1.00 19.64 47 VAL B CA 1
ATOM 1468 C C . VAL B 1 13 ? -4.941 -26.092 9.748 1.00 19.16 47 VAL B C 1
ATOM 1469 O O . VAL B 1 13 ? -4.766 -24.993 10.296 1.00 17.59 47 VAL B O 1
ATOM 1473 N N . LEU B 1 14 ? -6.165 -26.605 9.579 1.00 16.85 48 LEU B N 1
ATOM 1474 C CA . LEU B 1 14 ? -7.335 -25.865 10.050 1.00 17.85 48 LEU B CA 1
ATOM 1475 C C . LEU B 1 14 ? -7.256 -25.611 11.551 1.00 22.35 48 LEU B C 1
ATOM 1476 O O . LEU B 1 14 ? -7.616 -24.527 12.029 1.00 20.18 48 LEU B O 1
ATOM 1481 N N . LYS B 1 15 ? -6.794 -26.608 12.315 1.00 20.82 49 LYS B N 1
ATOM 1482 C CA . LYS B 1 15 ? -6.697 -26.443 13.762 1.00 23.05 49 LYS B CA 1
ATOM 1483 C C . LYS B 1 15 ? -5.700 -25.356 14.141 1.00 24.01 49 LYS B C 1
ATOM 1484 O O . LYS B 1 15 ? -5.892 -24.665 15.149 1.00 26.79 49 LYS B O 1
ATOM 1490 N N . GLN B 1 16 ? -4.630 -25.189 13.361 1.00 20.84 50 GLN B N 1
ATOM 1491 C CA . GLN B 1 16 ? -3.677 -24.123 13.667 1.00 24.34 50 GLN B CA 1
ATOM 1492 C C . GLN B 1 16 ? -4.284 -22.751 13.402 1.00 24.74 50 GLN B C 1
ATOM 1493 O O . GLN B 1 16 ? -4.071 -21.807 14.178 1.00 25.16 50 GLN B O 1
ATOM 1499 N N . VAL B 1 17 ? -5.062 -22.634 12.331 1.00 21.15 51 VAL B N 1
ATOM 1500 C CA . VAL B 1 17 ? -5.563 -21.349 11.850 1.00 24.40 51 VAL B CA 1
ATOM 1501 C C . VAL B 1 17 ? -6.905 -20.973 12.476 1.00 24.85 51 VAL B C 1
ATOM 1502 O O . VAL B 1 17 ? -7.152 -19.801 12.763 1.00 23.10 51 VAL B O 1
ATOM 1506 N N . HIS B 1 18 ? -7.802 -21.929 12.690 1.00 20.88 52 HIS B N 1
ATOM 1507 C CA . HIS B 1 18 ? -9.099 -21.656 13.312 1.00 24.94 52 HIS B CA 1
ATOM 1508 C C . HIS B 1 18 ? -9.400 -22.783 14.286 1.00 24.01 52 HIS B C 1
ATOM 1509 O O . HIS B 1 18 ? -10.094 -23.752 13.954 1.00 19.89 52 HIS B O 1
ATOM 1516 N N . PRO B 1 19 ? -8.889 -22.680 15.517 1.00 24.70 53 PRO B N 1
ATOM 1517 C CA . PRO B 1 19 ? -8.947 -23.826 16.443 1.00 28.24 53 PRO B CA 1
ATOM 1518 C C . PRO B 1 19 ? -10.351 -24.342 16.719 1.00 29.43 53 PRO B C 1
ATOM 1519 O O . PRO B 1 19 ? -10.541 -25.560 16.844 1.00 31.58 53 PRO B O 1
ATOM 1523 N N . ASP B 1 20 ? -11.340 -23.461 16.827 1.00 29.06 54 ASP B N 1
ATOM 1524 C CA . ASP B 1 20 ? -12.674 -23.856 17.263 1.00 29.62 54 ASP B CA 1
ATOM 1525 C C . ASP B 1 20 ? -13.600 -24.181 16.108 1.00 27.67 54 ASP B C 1
ATOM 1526 O O . ASP B 1 20 ? -14.808 -24.321 16.320 1.00 32.72 54 ASP B O 1
ATOM 1531 N N . THR B 1 21 ? -13.071 -24.303 14.897 1.00 25.34 55 THR B N 1
ATOM 1532 C CA . THR B 1 21 ? -13.880 -24.337 13.687 1.00 25.99 55 THR B CA 1
ATOM 1533 C C . THR B 1 21 ? -13.725 -25.680 12.990 1.00 23.74 55 THR B C 1
ATOM 1534 O O . THR B 1 21 ? -12.600 -26.130 12.735 1.00 18.43 55 THR B O 1
ATOM 1538 N N . GLY B 1 22 ? -14.857 -26.319 12.700 1.00 19.55 56 GLY B N 1
ATOM 1539 C CA . GLY B 1 22 ? -14.876 -27.560 11.960 1.00 21.34 56 GLY B CA 1
ATOM 1540 C C . GLY B 1 22 ? -14.948 -27.329 10.463 1.00 23.91 56 GLY B C 1
ATOM 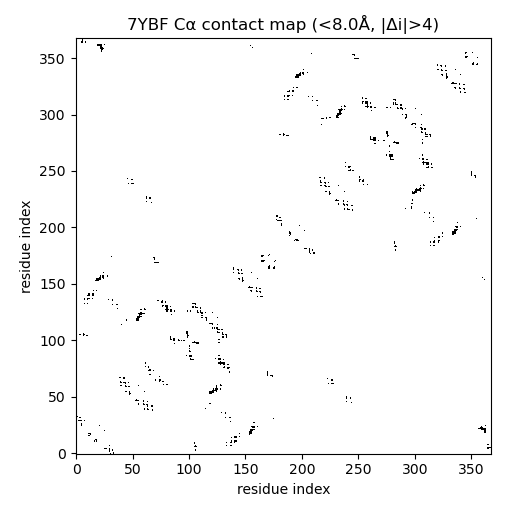1541 O O . GLY B 1 22 ? -14.874 -26.203 9.966 1.00 19.28 56 GLY B O 1
ATOM 1542 N N . ILE B 1 23 ? -15.111 -28.427 9.735 1.00 19.33 57 ILE B N 1
ATOM 1543 C CA . ILE B 1 23 ? -15.223 -28.375 8.285 1.00 20.62 57 ILE B CA 1
ATOM 1544 C C . ILE B 1 23 ? -16.080 -29.552 7.841 1.00 26.16 57 ILE B C 1
ATOM 1545 O O . ILE B 1 23 ? -15.937 -30.670 8.348 1.00 24.06 57 ILE B O 1
ATOM 1550 N N . SER B 1 24 ? -16.999 -29.287 6.916 1.00 27.33 58 SER B N 1
ATOM 1551 C CA . SER B 1 24 ? -17.939 -30.311 6.486 1.00 30.45 58 SER B CA 1
ATOM 1552 C C . SER B 1 24 ? -17.272 -31.284 5.522 1.00 27.17 58 SER B C 1
ATOM 1553 O O . SER B 1 24 ? -16.228 -30.996 4.931 1.00 26.67 58 SER B O 1
ATOM 1556 N N . ASN B 1 25 ? -17.888 -32.456 5.374 1.00 28.25 59 ASN B N 1
ATOM 1557 C CA . ASN B 1 25 ? -17.317 -33.483 4.503 1.00 32.97 59 ASN B CA 1
ATOM 1558 C C . ASN B 1 25 ? -17.208 -32.984 3.068 1.00 28.89 59 ASN B C 1
ATOM 1559 O O . ASN B 1 25 ? -16.169 -33.146 2.418 1.00 26.66 59 ASN B O 1
ATOM 1564 N N . GLN B 1 26 ? -18.266 -32.352 2.564 1.00 29.66 60 GLN B N 1
ATOM 1565 C CA . GLN B 1 26 ? -18.212 -31.834 1.204 1.00 31.67 60 GLN B CA 1
ATOM 1566 C C . GLN B 1 26 ? -17.144 -30.754 1.068 1.00 28.37 60 GLN B C 1
ATOM 1567 O O . GLN B 1 26 ? -16.404 -30.731 0.079 1.00 26.32 60 GLN B O 1
ATOM 1573 N N . ALA B 1 27 ? -17.045 -29.859 2.059 1.00 24.59 61 ALA B N 1
ATOM 1574 C CA . ALA B 1 27 ? -16.058 -28.787 2.019 1.00 24.48 61 ALA B CA 1
ATOM 1575 C C . ALA B 1 27 ? -14.643 -29.345 2.029 1.00 25.77 61 ALA B C 1
ATOM 1576 O O . ALA B 1 27 ? -13.759 -28.828 1.338 1.00 24.73 61 ALA B O 1
ATOM 1578 N N . MET B 1 28 ? -14.408 -30.398 2.814 1.00 23.33 62 MET B N 1
ATOM 1579 C CA . MET B 1 28 ? -13.100 -31.033 2.792 1.00 23.65 62 MET B CA 1
ATOM 1580 C C . MET B 1 28 ? -12.814 -31.631 1.418 1.00 24.78 62 MET B C 1
ATOM 1581 O O . MET B 1 28 ? -11.670 -31.612 0.948 1.00 22.09 62 MET B O 1
ATOM 1586 N N . ARG B 1 29 ? -13.839 -32.180 0.761 1.00 23.50 63 ARG B N 1
ATOM 1587 C CA . ARG B 1 29 ? -13.598 -32.794 -0.539 1.00 26.63 63 ARG B CA 1
ATOM 1588 C C . ARG B 1 29 ? -13.294 -31.742 -1.593 1.00 25.14 63 ARG B C 1
ATOM 1589 O O . ARG B 1 29 ? -12.519 -32.002 -2.518 1.00 25.79 63 ARG B O 1
ATOM 1597 N N . ILE B 1 30 ? -13.871 -30.549 -1.465 1.00 21.89 64 ILE B N 1
ATOM 1598 C CA . ILE B 1 30 ? -13.558 -29.492 -2.418 1.00 23.39 64 ILE B CA 1
ATOM 1599 C C . ILE B 1 30 ? -12.121 -29.003 -2.236 1.00 25.31 64 ILE B C 1
ATOM 1600 O O . ILE B 1 30 ? -11.394 -28.804 -3.222 1.00 25.14 64 ILE B O 1
ATOM 1605 N N . LEU B 1 31 ? -11.683 -28.790 -0.986 1.00 22.90 65 LEU B N 1
ATOM 1606 C CA . LEU B 1 31 ? -10.297 -28.370 -0.774 1.00 26.60 65 LEU B CA 1
ATOM 1607 C C . LEU B 1 31 ? -9.308 -29.416 -1.247 1.00 20.20 65 LEU B C 1
ATOM 1608 O O . LEU B 1 31 ? -8.276 -29.080 -1.831 1.00 24.88 65 LEU B O 1
ATOM 1613 N N . ASN B 1 32 ? -9.565 -30.677 -0.943 1.00 21.11 66 ASN B N 1
ATOM 1614 C CA . ASN B 1 32 ? -8.668 -31.717 -1.422 1.00 28.26 66 ASN B CA 1
ATOM 1615 C C . ASN B 1 32 ? -8.536 -31.654 -2.937 1.00 25.59 66 ASN B C 1
ATOM 1616 O O . ASN B 1 32 ? -7.427 -31.772 -3.475 1.00 23.67 66 ASN B O 1
ATOM 1621 N N . SER B 1 33 ? -9.650 -31.428 -3.643 1.00 19.83 67 SER B N 1
ATOM 1622 C CA . SER B 1 33 ? -9.553 -31.296 -5.093 1.00 23.14 67 SER B CA 1
ATOM 1623 C C . SER B 1 33 ? -8.785 -30.038 -5.499 1.00 22.99 67 SER B C 1
ATOM 1624 O O . SER B 1 33 ? -8.159 -30.024 -6.565 1.00 20.57 67 SER B O 1
ATOM 1627 N N . PHE B 1 34 ? -8.808 -28.979 -4.674 1.00 22.90 68 PHE B N 1
ATOM 1628 C CA . PHE B 1 34 ? -7.954 -27.823 -4.951 1.00 23.73 68 PHE B CA 1
ATOM 1629 C C . PHE B 1 34 ? -6.480 -28.177 -4.784 1.00 24.23 68 PHE B C 1
ATOM 1630 O O . PHE B 1 34 ? -5.643 -27.822 -5.624 1.00 23.99 68 PHE B O 1
ATOM 1638 N N . VAL B 1 35 ? -6.137 -28.838 -3.678 1.00 22.77 69 VAL B N 1
ATOM 1639 C CA . VAL B 1 35 ? -4.742 -29.178 -3.421 1.00 25.49 69 VAL B CA 1
ATOM 1640 C C . VAL B 1 35 ? -4.215 -30.075 -4.536 1.00 22.41 69 VAL B C 1
ATOM 1641 O O . VAL B 1 35 ? -3.123 -29.852 -5.073 1.00 20.87 69 VAL B O 1
ATOM 1645 N N . ASN B 1 36 ? -5.006 -31.076 -4.931 1.00 21.95 70 ASN B N 1
ATOM 1646 C CA . ASN B 1 36 ? -4.599 -31.960 -6.022 1.00 24.79 70 ASN B CA 1
ATOM 1647 C C . ASN B 1 36 ? -4.376 -31.174 -7.308 1.00 26.39 70 ASN B C 1
ATOM 1648 O O . ASN B 1 36 ? -3.350 -31.335 -7.977 1.00 24.37 70 ASN B O 1
ATOM 1653 N N . ASP B 1 37 ? -5.324 -30.300 -7.655 1.00 25.35 71 ASP B N 1
ATOM 1654 C CA . ASP B 1 37 ? -5.209 -29.517 -8.883 1.00 27.48 71 ASP B CA 1
ATOM 1655 C C . ASP B 1 37 ? -3.940 -28.671 -8.896 1.00 27.40 71 ASP B C 1
ATOM 1656 O O . ASP B 1 37 ? -3.260 -28.585 -9.926 1.00 27.00 71 ASP B O 1
ATOM 1661 N N . ILE B 1 38 ? -3.624 -28.015 -7.776 1.00 22.31 72 ILE B N 1
ATOM 1662 C CA . ILE B 1 38 ? -2.474 -27.114 -7.735 1.00 24.61 72 ILE B CA 1
ATOM 1663 C C . ILE B 1 38 ? -1.159 -27.895 -7.775 1.00 21.95 72 ILE B C 1
ATOM 1664 O O . ILE B 1 38 ? -0.204 -27.476 -8.436 1.00 18.41 72 ILE B O 1
ATOM 1669 N N . PHE B 1 39 ? -1.077 -29.030 -7.061 1.00 22.41 73 PHE B N 1
ATOM 1670 C CA . PHE B 1 39 ? 0.106 -29.897 -7.152 1.00 25.31 73 PHE B CA 1
ATOM 1671 C C . PHE B 1 39 ? 0.432 -30.258 -8.601 1.00 21.61 73 PHE B C 1
ATOM 1672 O O . PHE B 1 39 ? 1.558 -30.106 -9.069 1.00 17.77 73 PHE B O 1
ATOM 1680 N N . GLU B 1 40 ? -0.548 -30.762 -9.309 1.00 21.47 74 GLU B N 1
ATOM 1681 C CA . GLU B 1 40 ? -0.396 -31.114 -10.712 1.00 26.35 74 GLU B CA 1
ATOM 1682 C C . GLU B 1 40 ? 0.008 -29.949 -11.605 1.00 26.34 74 GLU B C 1
ATOM 1683 O O . GLU B 1 40 ? 0.890 -30.105 -12.456 1.00 25.87 74 GLU B O 1
ATOM 1689 N N . ARG B 1 41 ? -0.581 -28.774 -11.428 1.00 24.69 75 ARG B N 1
ATOM 1690 C CA . ARG B 1 41 ? -0.153 -27.673 -12.280 1.00 23.71 75 ARG B CA 1
ATOM 1691 C C . ARG B 1 41 ? 1.284 -27.259 -11.970 1.00 26.07 75 ARG B C 1
ATOM 1692 O O . ARG B 1 41 ? 2.044 -26.916 -12.881 1.00 19.92 75 ARG B O 1
ATOM 1700 N N . ILE B 1 42 ? 1.682 -27.280 -10.695 1.00 19.72 76 ILE B N 1
ATOM 1701 C CA . ILE B 1 42 ? 3.052 -26.890 -10.366 1.00 25.51 76 ILE B CA 1
ATOM 1702 C C . ILE B 1 42 ? 4.035 -27.986 -10.771 1.00 22.65 76 ILE B C 1
ATOM 1703 O O . ILE B 1 42 ? 5.110 -27.709 -11.318 1.00 18.35 76 ILE B O 1
ATOM 1708 N N . ALA B 1 43 ? 3.694 -29.243 -10.496 1.00 23.53 77 ALA B N 1
ATOM 1709 C CA . ALA B 1 43 ? 4.577 -30.340 -10.878 1.00 29.52 77 ALA B CA 1
ATOM 1710 C C . ALA B 1 43 ? 4.751 -30.410 -12.397 1.00 25.64 77 ALA B C 1
ATOM 1711 O O . ALA B 1 43 ? 5.860 -30.647 -12.888 1.00 23.65 77 ALA B O 1
ATOM 1713 N N . THR B 1 44 ? 3.679 -30.175 -13.159 1.00 24.10 78 THR B N 1
ATOM 1714 C CA . THR B 1 44 ? 3.807 -30.163 -14.619 1.00 26.42 78 THR B CA 1
ATOM 1715 C C . THR B 1 44 ? 4.700 -29.020 -15.097 1.00 26.87 78 THR B C 1
ATOM 1716 O O . THR B 1 44 ? 5.532 -29.204 -16.001 1.00 25.68 78 THR B O 1
ATOM 1720 N N . GLU B 1 45 ? 4.513 -27.824 -14.533 1.00 24.00 79 GLU B N 1
ATOM 1721 C CA . GLU B 1 45 ? 5.343 -26.684 -14.904 1.00 25.94 79 GLU B CA 1
ATOM 1722 C C . GLU B 1 45 ? 6.809 -26.951 -14.586 1.00 24.70 79 GLU B C 1
ATOM 1723 O O . GLU B 1 45 ? 7.692 -26.709 -15.415 1.00 23.17 79 GLU B O 1
ATOM 1729 N N . ALA B 1 46 ? 7.076 -27.483 -13.392 1.00 20.99 80 ALA B N 1
ATOM 1730 C CA . ALA B 1 46 ? 8.446 -27.724 -12.956 1.00 23.28 80 ALA B CA 1
ATOM 1731 C C . ALA B 1 46 ? 9.138 -28.756 -13.839 1.00 24.61 80 ALA B C 1
ATOM 1732 O O . ALA B 1 46 ? 10.331 -28.625 -14.142 1.00 22.30 80 ALA B O 1
ATOM 1734 N N . SER B 1 47 ? 8.416 -29.805 -14.238 1.00 22.52 81 SER B N 1
ATOM 1735 C CA . SER B 1 47 ? 9.029 -30.842 -15.059 1.00 26.18 81 SER B CA 1
ATOM 1736 C C . SER B 1 47 ? 9.234 -30.371 -16.497 1.00 26.11 81 SER B C 1
ATOM 1737 O O . SER B 1 47 ? 10.229 -30.739 -17.130 1.00 22.65 81 SER B O 1
ATOM 1740 N N . LYS B 1 48 ? 8.326 -29.545 -17.019 1.00 20.40 82 LYS B N 1
ATOM 1741 C CA . LYS B 1 48 ? 8.588 -28.864 -18.283 1.00 26.47 82 LYS B CA 1
ATOM 1742 C C . LYS B 1 48 ? 9.859 -28.032 -18.194 1.00 27.79 82 LYS B C 1
ATOM 1743 O O . LYS B 1 48 ? 10.703 -28.067 -19.101 1.00 26.72 82 LYS B O 1
ATOM 1749 N N . LEU B 1 49 ? 10.010 -27.284 -17.093 1.00 25.42 83 LEU B N 1
ATOM 1750 C CA . LEU B 1 49 ? 11.140 -26.374 -16.949 1.00 25.19 83 LEU B CA 1
ATOM 1751 C C . LEU B 1 49 ? 12.459 -27.130 -16.968 1.00 28.08 83 LEU B C 1
ATOM 1752 O O . LEU B 1 49 ? 13.421 -26.700 -17.617 1.00 29.75 83 LEU B O 1
ATOM 1757 N N . ALA B 1 50 ? 12.523 -28.253 -16.249 1.00 26.62 84 ALA B N 1
ATOM 1758 C CA . ALA B 1 50 ? 13.724 -29.082 -16.254 1.00 30.83 84 ALA B CA 1
ATOM 1759 C C . ALA B 1 50 ? 14.007 -29.638 -17.649 1.00 28.22 84 ALA B C 1
ATOM 1760 O O . ALA B 1 50 ? 15.110 -29.475 -18.182 1.00 26.12 84 ALA B O 1
ATOM 1762 N N . ALA B 1 51 ? 13.007 -30.276 -18.265 1.00 25.23 85 ALA B N 1
ATOM 1763 C CA . ALA B 1 51 ? 13.192 -30.832 -19.604 1.00 31.08 85 ALA B CA 1
ATOM 1764 C C . ALA B 1 51 ? 13.580 -29.754 -20.617 1.00 28.84 85 ALA B C 1
ATOM 1765 O O . ALA B 1 51 ? 14.495 -29.958 -21.422 1.00 29.28 85 ALA B O 1
ATOM 1767 N N . TYR B 1 52 ? 12.907 -28.595 -20.585 1.00 26.32 86 TYR B N 1
ATOM 1768 C CA . TYR B 1 52 ? 13.240 -27.519 -21.520 1.00 25.78 86 TYR B CA 1
ATOM 1769 C C . TYR B 1 52 ? 14.658 -27.010 -21.321 1.00 26.37 86 TYR B C 1
ATOM 1770 O O . TYR B 1 52 ? 15.220 -26.397 -22.231 1.00 27.75 86 TYR B O 1
ATOM 1779 N N . ASN B 1 53 ? 15.258 -27.268 -20.163 1.00 27.49 87 ASN B N 1
ATOM 1780 C CA . ASN B 1 53 ? 16.648 -26.924 -19.911 1.00 31.68 87 ASN B CA 1
ATOM 1781 C C . ASN B 1 53 ? 17.579 -28.139 -19.973 1.00 31.48 87 ASN B C 1
ATOM 1782 O O . ASN B 1 53 ? 18.674 -28.093 -19.401 1.00 32.42 87 ASN B O 1
ATOM 1787 N N . LYS B 1 54 ? 17.175 -29.212 -20.665 1.00 33.77 88 LYS B N 1
ATOM 1788 C CA . LYS B 1 54 ? 17.984 -30.441 -20.739 1.00 40.35 88 LYS B CA 1
ATOM 1789 C C . LYS B 1 54 ? 18.333 -30.979 -19.356 1.00 39.73 88 LYS B C 1
ATOM 1790 O O . LYS B 1 54 ? 19.454 -31.429 -19.120 1.00 42.23 88 LYS B O 1
ATOM 1796 N N . LYS B 1 55 ? 17.399 -30.915 -18.416 1.00 30.54 89 LYS B N 1
ATOM 1797 C CA . LYS B 1 55 ? 17.670 -31.453 -17.093 1.00 34.92 89 LYS B CA 1
ATOM 1798 C C . LYS B 1 55 ? 16.787 -32.666 -16.831 1.00 37.29 89 LYS B C 1
ATOM 1799 O O . LYS B 1 55 ? 15.590 -32.667 -17.151 1.00 32.91 89 LYS B O 1
ATOM 1805 N N . SER B 1 56 ? 17.405 -33.707 -16.277 1.00 32.21 90 SER B N 1
ATOM 1806 C CA . SER B 1 56 ? 16.726 -34.923 -15.862 1.00 37.12 90 SER B CA 1
ATOM 1807 C C . SER B 1 56 ? 16.207 -34.867 -14.427 1.00 37.01 90 SER B C 1
ATOM 1808 O O . SER B 1 56 ? 15.532 -35.810 -13.996 1.00 38.81 90 SER B O 1
ATOM 1811 N N . THR B 1 57 ? 16.503 -33.800 -13.681 1.00 34.74 91 THR B N 1
ATOM 1812 C CA . THR B 1 57 ? 16.144 -33.706 -12.271 1.00 35.43 91 THR B CA 1
ATOM 1813 C C . THR B 1 57 ? 15.336 -32.446 -11.997 1.00 34.21 91 THR B C 1
ATOM 1814 O O . THR B 1 57 ? 15.751 -31.343 -12.367 1.00 32.20 91 THR B O 1
ATOM 1818 N N . ILE B 1 58 ? 14.202 -32.619 -11.324 1.00 31.77 92 ILE B N 1
ATOM 1819 C CA . ILE B 1 58 ? 13.429 -31.505 -10.786 1.00 30.37 92 ILE B CA 1
ATOM 1820 C C . ILE B 1 58 ? 14.030 -31.096 -9.444 1.00 30.61 92 ILE B C 1
ATOM 1821 O O . ILE B 1 58 ? 14.035 -31.881 -8.487 1.00 26.46 92 ILE B O 1
ATOM 1826 N N . SER B 1 59 ? 14.529 -29.864 -9.370 1.00 25.66 93 SER B N 1
ATOM 1827 C CA . SER B 1 59 ? 15.095 -29.307 -8.151 1.00 27.08 93 SER B CA 1
ATOM 1828 C C . SER B 1 59 ? 14.163 -28.246 -7.564 1.00 24.17 93 SER B C 1
ATOM 1829 O O . SER B 1 59 ? 13.140 -27.884 -8.149 1.00 21.41 93 SER B O 1
ATOM 1832 N N . SER B 1 60 ? 14.526 -27.747 -6.380 1.00 21.40 94 SER B N 1
ATOM 1833 C CA . SER B 1 60 ? 13.722 -26.702 -5.754 1.00 23.69 94 SER B CA 1
ATOM 1834 C C . SER B 1 60 ? 13.739 -25.428 -6.586 1.00 23.41 94 SER B C 1
ATOM 1835 O O . SER B 1 60 ? 12.776 -24.649 -6.559 1.00 20.54 94 SER B O 1
ATOM 1838 N N . ARG B 1 61 ? 14.803 -25.220 -7.363 1.00 24.18 95 ARG B N 1
ATOM 1839 C CA . ARG B 1 61 ? 14.827 -24.098 -8.294 1.00 25.00 95 ARG B CA 1
ATOM 1840 C C . ARG B 1 61 ? 13.696 -24.199 -9.307 1.00 24.85 95 ARG B C 1
ATOM 1841 O O . ARG B 1 61 ? 13.052 -23.193 -9.630 1.00 22.09 95 ARG B O 1
ATOM 1849 N N . GLU B 1 62 ? 13.459 -25.406 -9.843 1.00 24.41 96 GLU B N 1
ATOM 1850 C CA . GLU B 1 62 ? 12.398 -25.584 -10.831 1.00 24.87 96 GLU B CA 1
ATOM 1851 C C . GLU B 1 62 ? 11.023 -25.458 -10.187 1.00 23.70 96 GLU B C 1
ATOM 1852 O O . GLU B 1 62 ? 10.096 -24.919 -10.805 1.00 20.42 96 GLU B O 1
ATOM 1858 N N . ILE B 1 63 ? 10.871 -25.951 -8.948 1.00 21.00 97 ILE B N 1
ATOM 1859 C CA . ILE B 1 63 ? 9.616 -25.764 -8.222 1.00 20.73 97 ILE B CA 1
ATOM 1860 C C . ILE B 1 63 ? 9.339 -24.279 -8.025 1.00 21.42 97 ILE B C 1
ATOM 1861 O O . ILE B 1 63 ? 8.228 -23.794 -8.280 1.00 18.11 97 ILE B O 1
ATOM 1866 N N . GLN B 1 64 ? 10.356 -23.535 -7.576 1.00 22.00 98 GLN B N 1
ATOM 1867 C CA . GLN B 1 64 ? 10.195 -22.110 -7.299 1.00 21.44 98 GLN B CA 1
ATOM 1868 C C . GLN B 1 64 ? 9.758 -21.347 -8.544 1.00 20.50 98 GLN B C 1
ATOM 1869 O O . GLN B 1 64 ? 8.760 -20.619 -8.516 1.00 21.34 98 GLN B O 1
ATOM 1875 N N . THR B 1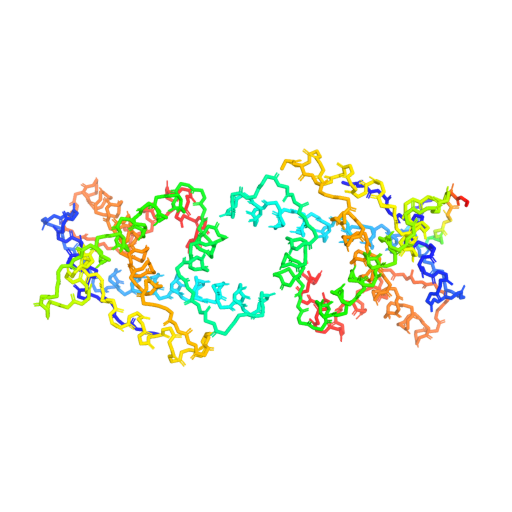 65 ? 10.489 -21.504 -9.649 1.00 19.93 99 THR B N 1
ATOM 1876 C CA . THR B 1 65 ? 10.090 -20.835 -10.881 1.00 22.21 99 THR B CA 1
ATOM 1877 C C . THR B 1 65 ? 8.691 -21.262 -11.305 1.00 18.56 99 THR B C 1
ATOM 1878 O O . THR B 1 65 ? 7.873 -20.420 -11.684 1.00 19.26 99 THR B O 1
ATOM 1882 N N . ALA B 1 66 ? 8.392 -22.559 -11.224 1.00 18.69 100 ALA B N 1
ATOM 1883 C CA . ALA B 1 66 ? 7.051 -23.027 -11.561 1.00 21.15 100 ALA B CA 1
ATOM 1884 C C . ALA B 1 66 ? 5.999 -22.370 -10.676 1.00 21.50 100 ALA B C 1
ATOM 1885 O O . ALA B 1 66 ? 4.934 -21.972 -11.159 1.00 20.09 100 ALA B O 1
ATOM 1887 N N . VAL B 1 67 ? 6.285 -22.239 -9.374 1.00 19.60 101 VAL B N 1
ATOM 1888 C CA . VAL B 1 67 ? 5.349 -21.590 -8.460 1.00 23.47 101 VAL B CA 1
ATOM 1889 C C . VAL B 1 67 ? 5.081 -20.152 -8.885 1.00 21.97 101 VAL B C 1
ATOM 1890 O O . VAL B 1 67 ? 3.945 -19.657 -8.799 1.00 20.59 101 VAL B O 1
ATOM 1894 N N . ARG B 1 68 ? 6.117 -19.450 -9.334 1.00 18.66 102 ARG B N 1
ATOM 1895 C CA . ARG B 1 68 ? 5.901 -18.071 -9.756 1.00 24.75 102 ARG B CA 1
ATOM 1896 C C . ARG B 1 68 ? 5.192 -17.998 -11.100 1.00 24.71 102 ARG B C 1
ATOM 1897 O O . ARG B 1 68 ? 4.502 -17.008 -11.379 1.00 21.31 102 ARG B O 1
ATOM 1905 N N . LEU B 1 69 ? 5.339 -19.022 -11.947 1.00 22.32 103 LEU B N 1
ATOM 1906 C CA . LEU B 1 69 ? 4.606 -18.993 -13.213 1.00 27.35 103 LEU B CA 1
ATOM 1907 C C . LEU B 1 69 ? 3.132 -19.344 -13.040 1.00 24.45 103 LEU B C 1
ATOM 1908 O O . LEU B 1 69 ? 2.294 -18.875 -13.817 1.00 23.38 103 LEU B O 1
ATOM 1913 N N . ILE B 1 70 ? 2.802 -20.155 -12.040 1.00 21.61 104 ILE B N 1
ATOM 1914 C CA . ILE B 1 70 ? 1.459 -20.716 -11.912 1.00 23.99 104 ILE B CA 1
ATOM 1915 C C . ILE B 1 70 ? 0.580 -19.862 -11.007 1.00 23.07 104 ILE B C 1
ATOM 1916 O O . ILE B 1 70 ? -0.606 -19.677 -11.282 1.00 29.08 104 ILE B O 1
ATOM 1921 N N . LEU B 1 71 ? 1.131 -19.340 -9.918 1.00 24.90 105 LEU B N 1
ATOM 1922 C CA . LEU B 1 71 ? 0.411 -18.590 -8.896 1.00 22.22 105 LEU B CA 1
ATOM 1923 C C . LEU B 1 71 ? 0.408 -17.098 -9.230 1.00 23.90 105 LEU B C 1
ATOM 1924 O O . LEU B 1 71 ? 1.415 -16.568 -9.707 1.00 24.02 105 LEU B O 1
ATOM 1929 N N . PRO B 1 72 ? -0.711 -16.413 -9.002 1.00 23.60 106 PRO B N 1
ATOM 1930 C CA . PRO B 1 72 ? -0.724 -14.953 -9.157 1.00 28.01 106 PRO B CA 1
ATOM 1931 C C . PRO B 1 72 ? 0.033 -14.242 -8.046 1.00 30.19 106 PRO B C 1
ATOM 1932 O O . PRO B 1 72 ? 0.033 -14.676 -6.887 1.00 28.29 106 PRO B O 1
ATOM 1936 N N . GLY B 1 73 ? 0.699 -13.154 -8.426 1.00 25.89 107 GLY B N 1
ATOM 1937 C CA . GLY B 1 73 ? 1.085 -12.069 -7.538 1.00 29.19 107 GLY B CA 1
ATOM 1938 C C . GLY B 1 73 ? 1.516 -12.377 -6.118 1.00 32.33 107 GLY B C 1
ATOM 1939 O O . GLY B 1 73 ? 2.512 -13.070 -5.884 1.00 32.44 107 GLY B O 1
ATOM 1940 N N . GLU B 1 74 ? 0.767 -11.830 -5.155 1.00 31.09 108 GLU B N 1
ATOM 1941 C CA . GLU B 1 74 ? 1.138 -11.953 -3.750 1.00 33.86 108 GLU B CA 1
ATOM 1942 C C . GLU B 1 74 ? 1.129 -13.402 -3.273 1.00 30.98 108 GLU B C 1
ATOM 1943 O O . GLU B 1 74 ? 1.928 -13.771 -2.403 1.00 30.77 108 GLU B O 1
ATOM 1949 N N . LEU B 1 75 ? 0.232 -14.231 -3.815 1.00 28.29 109 LEU B N 1
ATOM 1950 C CA . LEU B 1 75 ? 0.199 -15.643 -3.444 1.00 28.57 109 LEU B CA 1
ATOM 1951 C C . LEU B 1 75 ? 1.517 -16.327 -3.776 1.00 27.09 109 LEU B C 1
ATOM 1952 O O . LEU B 1 75 ? 2.033 -17.123 -2.981 1.00 25.27 109 LEU B O 1
ATOM 1957 N N . ALA B 1 76 ? 2.061 -16.044 -4.960 1.00 22.44 110 ALA B N 1
ATOM 1958 C CA . ALA B 1 76 ? 3.319 -16.652 -5.376 1.00 26.26 110 ALA B CA 1
ATOM 1959 C C . ALA B 1 76 ? 4.464 -16.198 -4.484 1.00 24.83 110 ALA B C 1
ATOM 1960 O O . ALA B 1 76 ? 5.285 -17.015 -4.052 1.00 20.49 110 ALA B O 1
ATOM 1962 N N . LYS B 1 77 ? 4.531 -14.890 -4.197 1.00 22.59 111 LYS B N 1
ATOM 1963 C CA . LYS B 1 77 ? 5.611 -14.368 -3.369 1.00 20.72 111 LYS B CA 1
ATOM 1964 C C . LYS B 1 77 ? 5.537 -14.937 -1.958 1.00 22.38 111 LYS B C 1
ATOM 1965 O O . LYS B 1 77 ? 6.562 -15.291 -1.364 1.00 20.79 111 LYS B O 1
ATOM 1967 N N . HIS B 1 78 ? 4.334 -15.040 -1.403 1.00 20.14 112 HIS B N 1
ATOM 1968 C CA . HIS B 1 78 ? 4.234 -15.656 -0.087 1.00 25.72 112 HIS B CA 1
ATOM 1969 C C . HIS B 1 78 ? 4.533 -17.146 -0.144 1.00 21.60 112 HIS B C 1
ATOM 1970 O O . HIS B 1 78 ? 5.085 -17.691 0.816 1.00 22.29 112 HIS B O 1
ATOM 1977 N N . ALA B 1 79 ? 4.199 -17.816 -1.255 1.00 19.49 113 ALA B N 1
ATOM 1978 C CA . ALA B 1 79 ? 4.493 -19.245 -1.365 1.00 22.14 113 ALA B CA 1
ATOM 1979 C C . ALA B 1 79 ? 5.994 -19.493 -1.460 1.00 19.55 113 ALA B C 1
ATOM 1980 O O . ALA B 1 79 ? 6.516 -20.441 -0.856 1.00 18.31 113 ALA B O 1
ATOM 1982 N N . VAL B 1 80 ? 6.697 -18.649 -2.216 1.00 17.73 114 VAL B N 1
ATOM 1983 C CA . VAL B 1 80 ? 8.149 -18.739 -2.301 1.00 19.28 114 VAL B CA 1
ATOM 1984 C C . VAL B 1 80 ? 8.774 -18.529 -0.925 1.00 20.59 114 VAL B C 1
ATOM 1985 O O . VAL B 1 80 ? 9.700 -19.251 -0.535 1.00 20.28 114 VAL B O 1
ATOM 1989 N N . THR B 1 81 ? 8.273 -17.544 -0.165 1.00 17.39 115 THR B N 1
ATOM 1990 C CA . THR B 1 81 ? 8.793 -17.308 1.184 1.00 21.31 115 THR B CA 1
ATOM 1991 C C . THR B 1 81 ? 8.647 -18.546 2.063 1.00 20.18 115 THR B C 1
ATOM 1992 O O . THR B 1 81 ? 9.585 -18.923 2.773 1.00 22.57 115 THR B O 1
ATOM 1996 N N . GLU B 1 82 ? 7.484 -19.207 2.010 1.00 20.98 116 GLU B N 1
ATOM 1997 C CA . GLU B 1 82 ? 7.256 -20.402 2.821 1.00 20.64 116 GLU B CA 1
ATOM 1998 C C . GLU B 1 82 ? 8.071 -21.594 2.332 1.00 18.35 116 GLU B C 1
ATOM 1999 O O . GLU B 1 82 ? 8.575 -22.389 3.134 1.00 19.85 116 GLU B O 1
ATOM 2005 N N . GLY B 1 83 ? 8.163 -21.781 1.027 1.00 18.38 117 GLY B N 1
ATOM 2006 C CA . GLY B 1 83 ? 8.975 -22.879 0.541 1.00 21.37 117 GLY B CA 1
ATOM 2007 C C . GLY B 1 83 ? 10.442 -22.707 0.887 1.00 19.29 117 GLY B C 1
ATOM 2008 O O . GLY B 1 83 ? 11.097 -23.643 1.342 1.00 17.65 117 GLY B O 1
ATOM 2009 N N . THR B 1 84 ? 10.920 -21.513 0.768 1.00 17.62 118 THR B N 1
ATOM 2010 C CA . THR B 1 84 ? 12.229 -21.197 1.191 1.00 20.89 118 THR B CA 1
ATOM 2011 C C . THR B 1 84 ? 12.557 -21.445 2.667 1.00 20.20 118 THR B C 1
ATOM 2012 O O . THR B 1 84 ? 13.473 -22.088 2.895 1.00 19.85 118 THR B O 1
ATOM 2016 N N . LYS B 1 85 ? 11.785 -20.938 3.606 1.00 20.22 119 LYS B N 1
ATOM 2017 C CA . LYS B 1 85 ? 11.959 -21.183 5.036 1.00 21.68 119 LYS B CA 1
ATOM 2018 C C . LYS B 1 85 ? 11.938 -22.677 5.334 1.00 23.64 119 LYS B C 1
ATOM 2019 O O . LYS B 1 85 ? 12.743 -23.173 6.126 1.00 20.56 119 LYS B O 1
ATOM 2025 N N . SER B 1 86 ? 10.981 -23.366 4.575 1.00 19.09 120 SER B N 1
ATOM 2026 C CA . SER B 1 86 ? 10.868 -24.783 4.881 1.00 20.83 120 SER B CA 1
ATOM 2027 C C . SER B 1 86 ? 12.090 -25.566 4.408 1.00 20.02 120 SER B C 1
ATOM 2028 O O . SER B 1 86 ? 12.592 -26.428 5.135 1.00 16.98 120 SER B O 1
ATOM 2031 N N . VAL B 1 87 ? 12.569 -25.309 3.188 1.00 16.00 121 VAL B N 1
ATOM 2032 C CA . VAL B 1 87 ? 13.789 -25.979 2.737 1.00 21.72 121 VAL B CA 1
ATOM 2033 C C . VAL B 1 87 ? 14.959 -25.617 3.647 1.00 19.97 121 VAL B C 1
ATOM 2034 O O . VAL B 1 87 ? 15.734 -26.489 4.060 1.00 20.24 121 VAL B O 1
ATOM 2038 N N . THR B 1 88 ? 15.084 -24.329 3.991 1.00 21.13 122 THR B N 1
ATOM 2039 C CA . THR B 1 88 ? 16.132 -23.875 4.904 1.00 16.91 122 THR B CA 1
ATOM 2040 C C . THR B 1 88 ? 16.043 -24.580 6.242 1.00 24.04 122 THR B C 1
ATOM 2041 O O . THR B 1 88 ? 17.061 -24.993 6.812 1.00 20.12 122 THR B O 1
ATOM 2045 N N . LYS B 1 89 ? 14.830 -24.698 6.777 1.00 22.78 123 LYS B N 1
ATOM 2046 C CA . LYS B 1 89 ? 14.672 -25.366 8.057 1.00 24.05 123 LYS B CA 1
ATOM 2047 C C . LYS B 1 89 ? 15.046 -26.833 7.930 1.00 22.12 123 LYS B C 1
ATOM 2048 O O . LYS B 1 89 ? 15.751 -27.376 8.784 1.00 27.15 123 LYS B O 1
ATOM 2054 N N . TYR B 1 90 ? 14.613 -27.474 6.842 1.00 21.95 124 TYR B N 1
ATOM 2055 C CA . TYR B 1 90 ? 14.895 -28.890 6.615 1.00 23.71 124 TYR B CA 1
ATOM 2056 C C . TYR B 1 90 ? 16.391 -29.147 6.445 1.00 26.13 124 TYR B C 1
ATOM 2057 O O . TYR B 1 90 ? 16.942 -30.093 7.020 1.00 24.04 124 TYR B O 1
ATOM 2066 N N . SER B 1 91 ? 17.065 -28.308 5.659 1.00 26.12 125 SER B N 1
ATOM 2067 C CA . SER B 1 91 ? 18.510 -28.413 5.515 1.00 26.35 125 SER B CA 1
ATOM 2068 C C . SER B 1 91 ? 19.247 -28.142 6.820 1.00 30.11 125 SER B C 1
ATOM 2069 O O . SER B 1 91 ? 20.367 -28.634 6.998 1.00 32.02 125 SER B O 1
ATOM 2072 N N . SER B 1 92 ? 18.656 -27.358 7.729 1.00 28.36 126 SER B N 1
ATOM 2073 C CA . SER B 1 92 ? 19.331 -27.004 8.972 1.00 30.97 126 SER B CA 1
ATOM 2074 C C . SER B 1 92 ? 19.254 -28.095 10.025 1.00 32.76 126 SER B C 1
ATOM 2075 O O . SER B 1 92 ? 20.021 -28.055 10.991 1.00 34.20 126 SER B O 1
ATOM 2078 N N . SER B 1 93 ? 18.337 -29.043 9.875 1.00 35.38 127 SER B N 1
ATOM 2079 C CA . SER B 1 93 ? 18.036 -29.974 10.952 1.00 40.19 127 SER B CA 1
ATOM 2080 C C . SER B 1 93 ? 19.178 -30.960 11.176 1.00 47.62 127 SER B C 1
ATOM 2081 O O . SER B 1 93 ? 19.925 -31.309 10.255 1.00 45.75 127 SER B O 1
ATOM 2084 N N . ALA B 1 94 ? 19.316 -31.400 12.426 1.00 48.43 128 ALA B N 1
ATOM 2085 C CA . ALA B 1 94 ? 20.279 -32.435 12.758 1.00 53.40 128 ALA B CA 1
ATOM 2086 C C . ALA B 1 94 ? 19.754 -33.801 12.318 1.00 57.36 128 ALA B C 1
ATOM 2087 O O . ALA B 1 94 ? 18.571 -33.977 12.015 1.00 53.99 128 ALA B O 1
ATOM 2089 N N . GLN B 1 95 ? 20.655 -34.783 12.289 1.00 61.67 129 GLN B N 1
ATOM 2090 C CA . GLN B 1 95 ? 20.254 -36.143 11.952 1.00 64.31 129 GLN B CA 1
ATOM 2091 C C . GLN B 1 95 ? 19.428 -36.709 13.097 1.00 64.44 129 GLN B C 1
ATOM 2092 O O . GLN B 1 95 ? 19.971 -37.292 14.039 1.00 64.76 129 GLN B O 1
ATOM 2094 N N . SER B 1 96 ? 18.110 -36.549 13.021 1.00 64.67 130 SER B N 1
ATOM 2095 C CA . SER B 1 96 ? 17.239 -36.833 14.150 1.00 68.87 130 SER B CA 1
ATOM 2096 C C . SER B 1 96 ? 16.328 -38.033 13.942 1.00 67.22 130 SER B C 1
ATOM 2097 O O . SER B 1 96 ? 15.644 -38.433 14.891 1.00 68.09 130 SER B O 1
ATOM 2100 N N . ALA B 1 97 ? 16.294 -38.605 12.736 1.00 63.66 131 ALA B N 1
ATOM 2101 C CA . ALA B 1 97 ? 15.364 -39.670 12.367 1.00 65.01 131 ALA B CA 1
ATOM 2102 C C . ALA B 1 97 ? 13.912 -39.199 12.444 1.00 65.23 131 ALA B C 1
ATOM 2103 O O . ALA B 1 97 ? 12.985 -39.981 12.207 1.00 63.29 131 ALA B O 1
ATOM 2105 N N . GLN B 1 98 ? 13.700 -37.923 12.761 1.00 59.56 132 GLN B N 1
ATOM 2106 C CA . GLN B 1 98 ? 12.381 -37.337 12.600 1.00 52.26 132 GLN B CA 1
ATOM 2107 C C . GLN B 1 98 ? 11.973 -37.438 11.140 1.00 46.32 132 GLN B C 1
ATOM 2108 O O . GLN B 1 98 ? 12.818 -37.507 10.242 1.00 45.54 132 GLN B O 1
ATOM 2114 N N . SER B 1 99 ? 10.665 -37.477 10.902 1.00 46.17 133 SER B N 1
ATOM 2115 C CA . SER B 1 99 ? 10.192 -37.519 9.528 1.00 40.72 133 SER B CA 1
ATOM 2116 C C . SER B 1 99 ? 10.629 -36.254 8.798 1.00 32.61 133 SER B C 1
ATOM 2117 O O . SER B 1 99 ? 10.953 -35.228 9.410 1.00 28.28 133 SER B O 1
ATOM 2120 N N . ARG B 1 100 ? 10.650 -36.347 7.469 1.00 30.51 134 ARG B N 1
ATOM 2121 C CA . ARG B 1 100 ? 11.013 -35.192 6.658 1.00 30.74 134 ARG B CA 1
ATOM 2122 C C . ARG B 1 100 ? 10.052 -34.026 6.876 1.00 26.55 134 ARG B C 1
ATOM 2123 O O . ARG B 1 100 ? 10.467 -32.863 6.814 1.00 23.57 134 ARG B O 1
ATOM 2131 N N . SER B 1 101 ? 8.771 -34.309 7.124 1.00 23.70 135 SER B N 1
ATOM 2132 C CA . SER B 1 101 ? 7.832 -33.224 7.412 1.00 26.58 135 SER B CA 1
ATOM 2133 C C . SER B 1 101 ? 8.173 -32.538 8.730 1.00 25.12 135 SER B C 1
ATOM 2134 O O . SER B 1 101 ? 8.109 -31.305 8.829 1.00 21.36 135 SER B O 1
ATOM 2137 N N . ALA B 1 102 ? 8.537 -33.323 9.754 1.00 24.98 136 ALA B N 1
ATOM 2138 C CA . ALA B 1 102 ? 8.926 -32.745 11.040 1.00 27.53 136 ALA B CA 1
ATOM 2139 C C . ALA B 1 102 ? 10.207 -31.923 10.923 1.00 30.27 136 ALA B C 1
ATOM 2140 O O . ALA B 1 102 ? 10.305 -30.826 11.483 1.00 29.92 136 ALA B O 1
ATOM 2142 N N . LYS B 1 103 ? 11.201 -32.428 10.190 1.00 30.39 137 LYS B N 1
ATOM 2143 C CA . LYS B 1 103 ? 12.419 -31.643 10.001 1.00 30.77 137 LYS B CA 1
ATOM 2144 C C . LYS B 1 103 ? 12.127 -30.339 9.272 1.00 29.95 137 LYS B C 1
ATOM 2145 O O . LYS B 1 103 ? 12.764 -29.317 9.546 1.00 24.47 137 LYS B O 1
ATOM 2151 N N . ALA B 1 104 ? 11.146 -30.342 8.372 1.00 27.12 138 ALA B N 1
ATOM 2152 C CA . ALA B 1 104 ? 10.785 -29.134 7.644 1.00 27.05 138 ALA B CA 1
ATOM 2153 C C . ALA B 1 104 ? 9.826 -28.239 8.418 1.00 24.24 138 ALA B C 1
ATOM 2154 O O . ALA B 1 104 ? 9.522 -27.140 7.948 1.00 25.03 138 ALA B O 1
ATOM 2156 N N . GLY B 1 105 ? 9.359 -28.665 9.585 1.00 26.51 139 GLY B N 1
ATOM 2157 C CA . GLY B 1 105 ? 8.336 -27.900 10.280 1.00 25.87 139 GLY B CA 1
ATOM 2158 C C . GLY B 1 105 ? 7.026 -27.833 9.528 1.00 25.69 139 GLY B C 1
ATOM 2159 O O . GLY B 1 105 ? 6.366 -26.790 9.529 1.00 30.37 139 GLY B O 1
ATOM 2160 N N . LEU B 1 106 ? 6.637 -28.919 8.867 1.00 19.43 140 LEU B N 1
ATOM 2161 C CA . LEU B 1 106 ? 5.448 -28.917 8.036 1.00 22.44 140 LEU B CA 1
ATOM 2162 C C . LEU B 1 106 ? 4.455 -29.956 8.533 1.00 21.52 140 LEU B C 1
ATOM 2163 O O . LEU B 1 106 ? 4.839 -31.009 9.046 1.00 20.48 140 LEU B O 1
ATOM 2168 N N . ALA B 1 107 ? 3.172 -29.628 8.382 1.00 20.44 141 ALA B N 1
ATOM 2169 C CA . ALA B 1 107 ? 2.096 -30.594 8.546 1.00 23.93 141 ALA B CA 1
ATOM 2170 C C . ALA B 1 107 ? 1.873 -31.430 7.279 1.00 24.53 141 ALA B C 1
ATOM 2171 O O . ALA B 1 107 ? 1.561 -32.622 7.370 1.00 26.99 141 ALA B O 1
ATOM 2173 N N . PHE B 1 108 ? 2.007 -30.837 6.091 1.00 22.73 142 PHE B N 1
ATOM 2174 C CA . PHE B 1 108 ? 1.822 -31.607 4.862 1.00 21.82 142 PHE B CA 1
ATOM 2175 C C . PHE B 1 108 ? 2.939 -32.646 4.704 1.00 20.63 142 PHE B C 1
ATOM 2176 O O . PHE B 1 108 ? 4.061 -32.430 5.165 1.00 20.15 142 PHE B O 1
ATOM 2184 N N . PRO B 1 109 ? 2.652 -33.803 4.061 1.00 23.39 143 PRO B N 1
ATOM 2185 C CA . PRO B 1 109 ? 3.582 -34.939 4.073 1.00 22.41 143 PRO B CA 1
ATOM 2186 C C . PRO B 1 109 ? 4.654 -34.829 2.990 1.00 20.67 143 PRO B C 1
ATOM 2187 O O . PRO B 1 109 ? 4.367 -34.993 1.804 1.00 25.26 143 PRO B O 1
ATOM 2191 N N . VAL B 1 110 ? 5.902 -34.621 3.412 1.00 24.38 144 VAL B N 1
ATOM 2192 C CA . VAL B 1 110 ? 6.986 -34.445 2.445 1.00 24.07 144 VAL B CA 1
ATOM 2193 C C . VAL B 1 110 ? 7.218 -35.726 1.657 1.00 22.96 144 VAL B C 1
ATOM 2194 O O . VAL B 1 110 ? 7.299 -35.706 0.421 1.00 24.09 144 VAL B O 1
ATOM 2198 N N . GLY B 1 111 ? 7.331 -36.859 2.355 1.00 28.57 145 GLY B N 1
ATOM 2199 C CA . GLY B 1 111 ? 7.616 -38.113 1.671 1.00 26.13 145 GLY B CA 1
ATOM 2200 C C . GLY B 1 111 ? 6.579 -38.453 0.621 1.00 25.89 145 GLY B C 1
ATOM 2201 O O . GLY B 1 111 ? 6.912 -38.891 -0.481 1.00 24.71 145 GLY B O 1
ATOM 2202 N N . ARG B 1 112 ? 5.306 -38.232 0.936 1.00 23.71 146 ARG B N 1
ATOM 2203 C CA . ARG B 1 112 ? 4.284 -38.546 -0.049 1.00 27.47 146 ARG B CA 1
ATOM 2204 C C . ARG B 1 112 ? 4.360 -37.606 -1.254 1.00 29.17 146 ARG B C 1
ATOM 2205 O O . ARG B 1 112 ? 4.142 -38.046 -2.391 1.00 28.38 146 ARG B O 1
ATOM 2213 N N . VAL B 1 113 ? 4.707 -36.330 -1.038 1.00 22.43 147 VAL B N 1
ATOM 2214 C CA . VAL B 1 113 ? 4.884 -35.405 -2.159 1.00 23.87 147 VAL B CA 1
ATOM 2215 C C . VAL B 1 113 ? 6.056 -35.847 -3.032 1.00 25.52 147 VAL B C 1
ATOM 2216 O O . VAL B 1 113 ? 6.010 -35.749 -4.266 1.00 24.43 147 VAL B O 1
ATOM 2220 N N . HIS B 1 114 ? 7.127 -36.339 -2.410 1.00 24.78 148 HIS B N 1
ATOM 2221 C CA . HIS B 1 114 ? 8.226 -36.914 -3.182 1.00 28.53 148 HIS B CA 1
ATOM 2222 C C . HIS B 1 114 ? 7.751 -38.129 -3.976 1.00 31.50 148 HIS B C 1
ATOM 2223 O O . HIS B 1 114 ? 8.067 -38.283 -5.165 1.00 27.91 148 HIS B O 1
ATOM 2230 N N . ARG B 1 115 ? 6.983 -39.000 -3.322 1.00 28.27 149 ARG B N 1
ATOM 2231 C CA . ARG B 1 115 ? 6.429 -40.181 -3.978 1.00 36.45 149 ARG B CA 1
ATOM 2232 C C . ARG B 1 115 ? 5.632 -39.801 -5.220 1.00 35.34 149 ARG B C 1
ATOM 2233 O O . ARG B 1 115 ? 5.813 -40.387 -6.294 1.00 36.45 149 ARG B O 1
ATOM 2241 N N . LEU B 1 116 ? 4.740 -38.813 -5.081 1.00 35.23 150 LEU B N 1
ATOM 2242 C CA . LEU B 1 116 ? 3.856 -38.425 -6.177 1.00 35.61 150 LEU B CA 1
ATOM 2243 C C . LEU B 1 116 ? 4.621 -37.763 -7.312 1.00 33.80 150 LEU B C 1
ATOM 2244 O O . LEU B 1 116 ? 4.262 -37.938 -8.481 1.00 37.06 150 LEU B O 1
ATOM 2249 N N . LEU B 1 117 ? 5.673 -37.005 -6.998 1.00 29.13 151 LEU B N 1
ATOM 2250 C CA . LEU B 1 117 ? 6.464 -36.412 -8.066 1.00 33.42 151 LEU B CA 1
ATOM 2251 C C . LEU B 1 117 ? 7.119 -37.476 -8.939 1.00 36.85 151 LEU B C 1
ATOM 2252 O O . LEU B 1 117 ? 7.457 -37.194 -10.093 1.00 41.17 151 LEU B O 1
ATOM 2257 N N . ARG B 1 118 ? 7.269 -38.698 -8.427 1.00 35.82 152 ARG B N 1
ATOM 2258 C CA . ARG B 1 118 ? 7.961 -39.777 -9.119 1.00 42.05 152 ARG B CA 1
ATOM 2259 C C . ARG B 1 118 ? 7.012 -40.750 -9.808 1.00 43.34 152 ARG B C 1
ATOM 2260 O O . ARG B 1 118 ? 7.346 -41.266 -10.875 1.00 43.05 152 ARG B O 1
ATOM 2268 N N . LYS B 1 119 ? 5.835 -41.011 -9.229 1.00 45.36 153 LYS B N 1
ATOM 2269 C CA . LYS B 1 119 ? 4.825 -41.793 -9.943 1.00 51.25 153 LYS B CA 1
ATOM 2270 C C . LYS B 1 119 ? 4.435 -41.149 -11.261 1.00 53.04 153 LYS B C 1
ATOM 2271 O O . LYS B 1 119 ? 4.339 -41.833 -12.289 1.00 53.41 153 LYS B O 1
ATOM 2277 N N . GLY B 1 120 ? 4.192 -39.841 -11.245 1.00 51.91 154 GLY B N 1
ATOM 2278 C CA . GLY B 1 120 ? 3.682 -39.136 -12.400 1.00 53.58 154 GLY B CA 1
ATOM 2279 C C . GLY B 1 120 ? 4.701 -38.966 -13.503 1.00 53.58 154 GLY B C 1
ATOM 2280 O O . GLY B 1 120 ? 4.449 -38.233 -14.465 1.00 56.40 154 GLY B O 1
ATOM 2281 N N . ASN B 1 121 ? 5.864 -39.614 -13.352 1.00 54.72 155 ASN B N 1
ATOM 2282 C CA . ASN B 1 121 ? 6.973 -39.555 -14.315 1.00 59.68 155 ASN B CA 1
ATOM 2283 C C . ASN B 1 121 ? 7.270 -38.117 -14.747 1.00 60.26 155 ASN B C 1
ATOM 2284 O O . ASN B 1 121 ? 7.762 -37.873 -15.853 1.00 59.92 155 ASN B O 1
ATOM 2289 N N . TYR B 1 122 ? 6.971 -37.162 -13.856 1.00 58.37 156 TYR B N 1
ATOM 2290 C CA . TYR B 1 122 ? 7.232 -35.751 -14.123 1.00 51.02 156 TYR B CA 1
ATOM 2291 C C . TYR B 1 122 ? 8.689 -35.534 -14.508 1.00 49.13 156 TYR B C 1
ATOM 2292 O O . TYR B 1 122 ? 8.992 -34.874 -15.506 1.00 49.41 156 TYR B O 1
ATOM 2301 N N . ALA B 1 123 ? 9.606 -36.106 -13.741 1.00 48.97 157 ALA B N 1
ATOM 2302 C CA . ALA B 1 123 ? 10.992 -36.218 -14.154 1.00 50.58 157 ALA B CA 1
ATOM 2303 C C . ALA B 1 123 ? 11.478 -37.620 -13.840 1.00 52.70 157 ALA B C 1
ATOM 2304 O O . ALA B 1 123 ? 10.791 -38.416 -13.193 1.00 54.56 157 ALA B O 1
ATOM 2306 N N . GLN B 1 124 ? 12.679 -37.920 -14.321 1.00 47.22 158 GLN B N 1
ATOM 2307 C CA . GLN B 1 124 ? 13.307 -39.179 -13.966 1.00 53.47 158 GLN B CA 1
ATOM 2308 C C . GLN B 1 124 ? 13.881 -39.156 -12.554 1.00 48.55 158 GLN B C 1
ATOM 2309 O O . GLN B 1 124 ? 14.050 -40.222 -11.955 1.00 49.13 158 GLN B O 1
ATOM 2315 N N . ARG B 1 125 ? 14.165 -37.972 -12.008 1.00 41.65 159 ARG B N 1
ATOM 2316 C CA . ARG B 1 125 ? 14.797 -37.842 -10.699 1.00 41.76 159 ARG B CA 1
ATOM 2317 C C . ARG B 1 125 ? 14.265 -36.593 -10.005 1.00 38.52 159 ARG B C 1
ATOM 2318 O O . ARG B 1 125 ? 13.767 -35.669 -10.652 1.00 35.58 159 ARG B O 1
ATOM 2326 N N . VAL B 1 126 ? 14.379 -36.574 -8.674 1.00 33.11 160 VAL B N 1
ATOM 2327 C CA . VAL B 1 126 ? 13.892 -35.468 -7.851 1.00 29.92 160 VAL B CA 1
ATOM 2328 C C . VAL B 1 126 ? 14.919 -35.162 -6.770 1.00 29.20 160 VAL B C 1
ATOM 2329 O O . VAL B 1 126 ? 15.274 -36.047 -5.986 1.00 32.83 160 VAL B O 1
ATOM 2333 N N . GLY B 1 127 ? 15.363 -33.905 -6.695 1.00 31.56 161 GLY B N 1
ATOM 2334 C CA . GLY B 1 127 ? 16.224 -33.485 -5.605 1.00 30.84 161 GLY B CA 1
ATOM 2335 C C . GLY B 1 127 ? 15.479 -33.373 -4.286 1.00 31.52 161 GLY B C 1
ATOM 2336 O O . GLY B 1 127 ? 14.263 -33.203 -4.237 1.00 27.17 161 GLY B O 1
ATOM 2337 N N . ALA B 1 128 ? 16.240 -33.447 -3.188 1.00 26.45 162 ALA B N 1
ATOM 2338 C CA . ALA B 1 128 ? 15.632 -33.646 -1.871 1.00 31.40 162 ALA B CA 1
ATOM 2339 C C . ALA B 1 128 ? 14.873 -32.416 -1.374 1.00 29.34 162 ALA B C 1
ATOM 2340 O O . ALA B 1 128 ? 13.872 -32.555 -0.658 1.00 31.59 162 ALA B O 1
ATOM 2342 N N . GLY B 1 129 ? 15.340 -31.211 -1.705 1.00 26.13 163 GLY B N 1
ATOM 2343 C CA . GLY B 1 129 ? 14.603 -30.020 -1.323 1.00 24.57 163 GLY B CA 1
ATOM 2344 C C . GLY B 1 129 ? 13.305 -29.847 -2.087 1.00 22.86 163 GLY B C 1
ATOM 2345 O O . GLY B 1 129 ? 12.373 -29.206 -1.592 1.00 21.69 163 GLY B O 1
ATOM 2346 N N . ALA B 1 130 ? 13.216 -30.421 -3.289 1.00 21.40 164 ALA B N 1
ATOM 2347 C CA . ALA B 1 130 ? 12.072 -30.135 -4.156 1.00 23.74 164 ALA B CA 1
ATOM 2348 C C . ALA B 1 130 ? 10.726 -30.522 -3.545 1.00 19.24 164 ALA B C 1
ATOM 2349 O O . ALA B 1 130 ? 9.796 -29.700 -3.600 1.00 16.89 164 ALA B O 1
ATOM 2351 N N . PRO B 1 131 ? 10.533 -31.719 -2.970 1.00 20.02 165 PRO B N 1
ATOM 2352 C CA . PRO B 1 131 ? 9.219 -32.007 -2.361 1.00 18.59 165 PRO B CA 1
ATOM 2353 C C . PRO B 1 131 ? 8.981 -31.260 -1.056 1.00 18.84 165 PRO B C 1
ATOM 2354 O O . PRO B 1 131 ? 7.816 -30.984 -0.725 1.00 15.81 165 PRO B O 1
ATOM 2358 N N . VAL B 1 132 ? 10.040 -30.923 -0.305 1.00 18.96 166 VAL B N 1
ATOM 235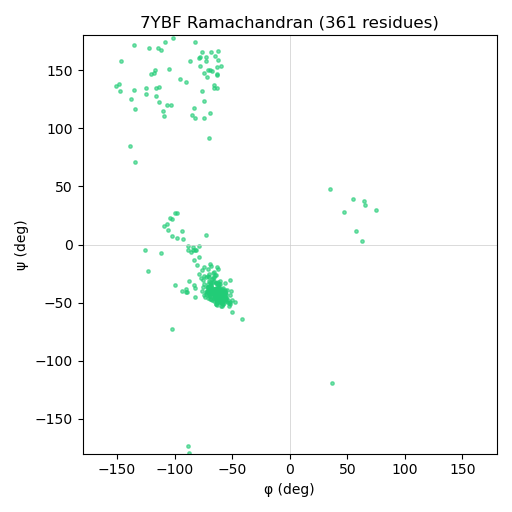9 C CA . VAL B 1 132 ? 9.871 -30.045 0.855 1.00 16.54 166 VAL B CA 1
ATOM 2360 C C . VAL B 1 132 ? 9.273 -28.713 0.415 1.00 18.27 166 VAL B C 1
ATOM 2361 O O . VAL B 1 132 ? 8.341 -28.190 1.033 1.00 15.78 166 VAL B O 1
ATOM 2365 N N . TYR B 1 133 ? 9.825 -28.100 -0.621 1.00 16.98 167 TYR B N 1
ATOM 2366 C CA . TYR B 1 133 ? 9.371 -26.813 -1.123 1.00 19.93 167 TYR B CA 1
ATOM 2367 C C . TYR B 1 133 ? 7.926 -26.889 -1.645 1.00 15.56 167 TYR B C 1
ATOM 2368 O O . TYR B 1 133 ? 7.133 -26.151 -1.302 1.00 15.13 167 TYR B O 1
ATOM 2377 N N . LEU B 1 134 ? 7.662 -27.873 -2.460 1.00 17.52 168 LEU B N 1
ATOM 2378 C CA . LEU B 1 134 ? 6.331 -28.087 -2.965 1.00 17.65 168 LEU B CA 1
ATOM 2379 C C . LEU B 1 134 ? 5.297 -28.359 -1.870 1.00 15.43 168 LEU B C 1
ATOM 2380 O O . LEU B 1 134 ? 4.282 -27.767 -1.871 1.00 15.87 168 LEU B O 1
ATOM 2385 N N . ALA B 1 135 ? 5.607 -29.274 -0.975 1.00 15.18 169 ALA B N 1
ATOM 2386 C CA . ALA B 1 135 ? 4.709 -29.539 0.145 1.00 14.85 169 ALA B CA 1
ATOM 2387 C C . ALA B 1 135 ? 4.464 -28.269 0.958 1.00 16.52 169 ALA B C 1
ATOM 2388 O O . ALA B 1 135 ? 3.328 -27.992 1.359 1.00 15.27 169 ALA B O 1
ATOM 2390 N N . ALA B 1 136 ? 5.513 -27.461 1.172 1.00 14.46 170 ALA B N 1
ATOM 2391 C CA . ALA B 1 136 ? 5.327 -26.192 1.879 1.00 18.16 170 ALA B CA 1
ATOM 2392 C C . ALA B 1 136 ? 4.394 -25.257 1.118 1.00 16.16 170 ALA B C 1
ATOM 2393 O O . ALA B 1 136 ? 3.574 -24.561 1.727 1.00 17.64 170 ALA B O 1
ATOM 2395 N N . VAL B 1 137 ? 4.527 -25.203 -0.213 1.00 14.63 171 VAL B N 1
ATOM 2396 C CA . VAL B 1 137 ? 3.658 -24.348 -1.015 1.00 15.35 171 VAL B CA 1
ATOM 2397 C C . VAL B 1 137 ? 2.204 -24.809 -0.914 1.00 17.53 171 VAL B C 1
ATOM 2398 O O . VAL B 1 137 ? 1.284 -23.981 -0.834 1.00 17.23 171 VAL B O 1
ATOM 2402 N N . LEU B 1 138 ? 1.968 -26.132 -0.947 1.00 14.85 172 LEU B N 1
ATOM 2403 C CA . LEU B 1 138 ? 0.595 -26.628 -0.848 1.00 14.87 172 LEU B CA 1
ATOM 2404 C C . LEU B 1 138 ? 0.016 -26.353 0.537 1.00 15.27 172 LEU B C 1
ATOM 2405 O O . LEU B 1 138 ? -1.160 -25.991 0.665 1.00 18.43 172 LEU B O 1
ATOM 2410 N N . GLU B 1 139 ? 0.827 -26.509 1.580 1.00 15.82 173 GLU B N 1
ATOM 2411 C CA . GLU B 1 139 ? 0.353 -26.216 2.932 1.00 18.19 173 GLU B CA 1
ATOM 2412 C C . GLU B 1 139 ? 0.000 -24.747 3.071 1.00 16.20 173 GLU B C 1
ATOM 2413 O O . GLU B 1 139 ? -1.014 -24.405 3.691 1.00 14.90 173 GLU B O 1
ATOM 2419 N N . TYR B 1 140 ? 0.826 -23.867 2.490 1.00 16.09 174 TYR B N 1
ATOM 2420 C CA . TYR B 1 140 ? 0.559 -22.435 2.574 1.00 16.59 174 TYR B CA 1
ATOM 2421 C C . TYR B 1 140 ? -0.776 -22.101 1.943 1.00 17.32 174 TYR B C 1
ATOM 2422 O O . TYR B 1 140 ? -1.546 -21.312 2.497 1.00 18.07 174 TYR B O 1
ATOM 2431 N N . LEU B 1 141 ? -1.059 -22.690 0.776 1.00 15.83 175 LEU B N 1
ATOM 2432 C CA . LEU B 1 141 ? -2.293 -22.392 0.057 1.00 19.45 175 LEU B CA 1
ATOM 2433 C C . LEU B 1 141 ? -3.509 -22.967 0.778 1.00 18.13 175 LEU B C 1
ATOM 2434 O O . LEU B 1 141 ? -4.549 -22.307 0.876 1.00 17.32 175 LEU B O 1
ATOM 2439 N N . ALA B 1 142 ? -3.400 -24.199 1.282 1.00 18.84 176 ALA B N 1
ATOM 2440 C CA . ALA B 1 142 ? -4.470 -24.736 2.115 1.00 22.46 176 ALA B CA 1
ATOM 2441 C C . ALA B 1 142 ? -4.715 -23.835 3.321 1.00 18.61 176 ALA B C 1
ATOM 2442 O O . ALA B 1 142 ? -5.867 -23.530 3.646 1.00 15.73 176 ALA B O 1
ATOM 2444 N N . ALA B 1 143 ? -3.637 -23.353 3.956 1.00 16.99 177 ALA B N 1
ATOM 2445 C CA . ALA B 1 143 ? -3.760 -22.461 5.114 1.00 19.54 177 ALA B CA 1
ATOM 2446 C C . ALA B 1 143 ? -4.447 -21.156 4.744 1.00 20.05 177 ALA B C 1
ATOM 2447 O O . ALA B 1 143 ? -5.286 -20.651 5.504 1.00 15.96 177 ALA B O 1
ATOM 2449 N N . GLU B 1 144 ? -4.081 -20.585 3.589 1.00 18.07 178 GLU B N 1
ATOM 2450 C CA . GLU B 1 144 ? -4.683 -19.336 3.134 1.00 18.08 178 GLU B CA 1
ATOM 2451 C C . GLU B 1 144 ? -6.180 -19.504 2.905 1.00 20.05 178 GLU B C 1
ATOM 2452 O O . GLU B 1 144 ? -6.986 -18.678 3.347 1.00 23.07 178 GLU B O 1
ATOM 2458 N N . ILE B 1 145 ? -6.572 -20.577 2.218 1.00 18.51 179 ILE B N 1
ATOM 2459 C CA . ILE B 1 145 ? -7.988 -20.805 1.932 1.00 18.52 179 ILE B CA 1
ATOM 2460 C C . ILE B 1 145 ? -8.761 -21.071 3.223 1.00 17.03 179 ILE B C 1
ATOM 2461 O O . ILE B 1 145 ? -9.844 -20.519 3.443 1.00 16.63 179 ILE B O 1
ATOM 2466 N N . LEU B 1 146 ? -8.215 -21.928 4.096 1.00 14.22 180 LEU B N 1
ATOM 2467 C CA . LEU B 1 146 ? -8.876 -22.241 5.364 1.00 15.02 180 LEU B CA 1
ATOM 2468 C C . LEU B 1 146 ? -9.027 -21.009 6.235 1.00 16.65 180 LEU B C 1
ATOM 2469 O O . LEU B 1 146 ? -10.019 -20.848 6.958 1.00 16.50 180 LEU B O 1
ATOM 2474 N N . GLU B 1 147 ? -8.034 -20.147 6.214 1.00 15.26 181 GLU B N 1
ATOM 2475 C CA . GLU B 1 147 ? -8.123 -18.942 7.012 1.00 17.55 181 GLU B CA 1
ATOM 2476 C C . GLU B 1 147 ? -9.235 -18.010 6.539 1.00 19.96 181 GLU B C 1
ATOM 2477 O O . GLU B 1 147 ? -9.966 -17.438 7.364 1.00 15.70 181 GLU B O 1
ATOM 2483 N N . LEU B 1 148 ? -9.360 -17.821 5.217 1.00 13.20 182 LEU B N 1
ATOM 2484 C CA . LEU B 1 148 ? -10.408 -16.962 4.693 1.00 18.42 182 LEU B CA 1
ATOM 2485 C C . LEU B 1 148 ? -11.779 -17.618 4.818 1.00 17.64 182 LEU B C 1
ATOM 2486 O O . LEU B 1 148 ? -12.760 -16.945 5.148 1.00 17.34 182 LEU B O 1
ATOM 2491 N N . ALA B 1 149 ? -11.867 -18.925 4.543 1.00 17.47 183 ALA B N 1
ATOM 2492 C CA . ALA B 1 149 ? -13.136 -19.635 4.669 1.00 17.25 183 ALA B CA 1
ATOM 2493 C C . ALA B 1 149 ? -13.602 -19.685 6.122 1.00 19.02 183 ALA B C 1
ATOM 2494 O O . ALA B 1 149 ? -14.792 -19.498 6.408 1.00 18.46 183 ALA B O 1
ATOM 2496 N N . GLY B 1 150 ? -12.681 -19.940 7.055 1.00 15.48 184 GLY B N 1
ATOM 2497 C CA . GLY B 1 150 ? -13.037 -19.879 8.465 1.00 19.27 184 GLY B CA 1
ATOM 2498 C C . GLY B 1 150 ? -13.487 -18.499 8.906 1.00 19.16 184 GLY B C 1
ATOM 2499 O O . GLY B 1 150 ? -14.353 -18.369 9.782 1.00 18.79 184 GLY B O 1
ATOM 2500 N N . ASN B 1 151 ? -12.906 -17.446 8.323 1.00 20.87 185 ASN B N 1
ATOM 2501 C CA . ASN B 1 151 ? -13.364 -16.098 8.644 1.00 18.64 185 ASN B CA 1
ATOM 2502 C C . ASN B 1 151 ? -14.790 -15.881 8.151 1.00 22.88 185 ASN B C 1
ATOM 2503 O O . ASN B 1 151 ? -15.605 -15.245 8.837 1.00 17.84 185 ASN B O 1
ATOM 2508 N N . ALA B 1 152 ? -15.099 -16.400 6.952 1.00 21.86 186 ALA B N 1
ATOM 2509 C CA . ALA B 1 152 ? -16.460 -16.329 6.414 1.00 24.95 186 ALA B CA 1
ATOM 2510 C C . ALA B 1 152 ? -17.446 -17.117 7.264 1.00 21.59 186 ALA B C 1
ATOM 2511 O O . ALA B 1 152 ? -18.535 -16.618 7.583 1.00 22.83 186 ALA B O 1
ATOM 2513 N N . ALA B 1 153 ? -17.106 -18.360 7.599 1.00 20.88 187 ALA B N 1
ATOM 2514 C CA . ALA B 1 153 ? -17.909 -19.084 8.569 1.00 22.49 187 ALA B CA 1
ATOM 2515 C C . ALA B 1 153 ? -18.181 -18.215 9.778 1.00 24.13 187 ALA B C 1
ATOM 2516 O O . ALA B 1 153 ? -19.323 -18.088 10.209 1.00 21.17 187 ALA B O 1
ATOM 2518 N N . ARG B 1 154 ? -17.167 -17.588 10.359 1.00 21.52 188 ARG B N 1
ATOM 2519 C CA . ARG B 1 154 ? -17.357 -16.758 11.543 1.00 27.17 188 ARG B CA 1
ATOM 2520 C C . ARG B 1 154 ? -18.248 -15.531 11.254 1.00 30.32 188 ARG B C 1
ATOM 2521 O O . ARG B 1 154 ? -19.078 -15.205 12.090 1.00 26.11 188 ARG B O 1
ATOM 2529 N N . ASP B 1 155 ? -18.071 -14.905 10.083 1.00 23.86 189 ASP B N 1
ATOM 2530 C CA . ASP B 1 155 ? -18.892 -13.736 9.769 1.00 29.38 189 ASP B CA 1
ATOM 2531 C C . ASP B 1 155 ? -20.350 -14.119 9.614 1.00 27.28 189 ASP B C 1
ATOM 2532 O O . ASP B 1 155 ? -21.251 -13.286 9.816 1.00 31.80 189 ASP B O 1
ATOM 2537 N N . ASN B 1 156 ? -20.596 -15.367 9.212 1.00 26.93 190 ASN B N 1
ATOM 2538 C CA . ASN B 1 156 ? -21.952 -15.876 9.090 1.00 30.51 190 ASN B CA 1
ATOM 2539 C C . ASN B 1 156 ? -22.343 -16.668 10.313 1.00 27.42 190 ASN B C 1
ATOM 2540 O O . ASN B 1 156 ? -23.288 -17.464 10.268 1.00 23.71 190 ASN B O 1
ATOM 2545 N N . LYS B 1 157 ? -21.764 -16.371 11.467 1.00 24.27 191 LYS B N 1
ATOM 2546 C CA . LYS B 1 157 ? -21.901 -17.120 12.717 1.00 28.84 191 LYS B CA 1
ATOM 2547 C C . LYS B 1 157 ? -22.023 -18.611 12.601 1.00 25.28 191 LYS B C 1
ATOM 2548 O O . LYS B 1 157 ? -22.844 -19.234 13.183 1.00 29.44 191 LYS B O 1
ATOM 2554 N N . LYS B 1 158 ? -21.162 -19.168 11.823 1.00 25.83 192 LYS B N 1
ATOM 2555 C CA . LYS B 1 158 ? -21.105 -20.622 11.757 1.00 24.26 192 LYS B CA 1
ATOM 2556 C C . LYS B 1 158 ? -19.885 -21.134 12.512 1.00 21.06 192 LYS B C 1
ATOM 2557 O O . LYS B 1 158 ? -18.871 -20.443 12.627 1.00 19.66 192 LYS B O 1
ATOM 2563 N N . THR B 1 159 ? -20.004 -22.347 13.050 1.00 21.32 193 THR B N 1
ATOM 2564 C CA . THR B 1 159 ? -18.906 -23.020 13.728 1.00 21.81 193 THR B CA 1
ATOM 2565 C C . THR B 1 159 ? -18.202 -24.018 12.828 1.00 25.07 193 THR B C 1
ATOM 2566 O O . THR B 1 159 ? -17.291 -24.719 13.286 1.00 24.31 193 THR B O 1
ATOM 2570 N N . ARG B 1 160 ? -18.584 -24.072 11.555 1.00 20.55 194 ARG B N 1
ATOM 2571 C CA . ARG B 1 160 ? -18.148 -25.114 10.639 1.00 24.18 194 ARG B CA 1
ATOM 2572 C C . ARG B 1 160 ? -18.048 -24.532 9.236 1.00 22.61 194 ARG B C 1
ATOM 2573 O O . ARG B 1 160 ? -18.970 -23.842 8.800 1.00 18.76 194 ARG B O 1
ATOM 2581 N N . ILE B 1 161 ? -16.936 -24.796 8.544 1.00 17.27 195 ILE B N 1
ATOM 2582 C CA . ILE B 1 161 ? -16.790 -24.370 7.155 1.00 22.29 195 ILE B CA 1
ATOM 2583 C C . ILE B 1 161 ? -17.610 -25.288 6.255 1.00 20.82 195 ILE B C 1
ATOM 2584 O O . ILE B 1 161 ? -17.522 -26.520 6.360 1.00 22.59 195 ILE B O 1
ATOM 2589 N N . ILE B 1 162 ? -18.392 -24.690 5.363 1.00 19.05 196 ILE B N 1
ATOM 2590 C CA . ILE B 1 162 ? -19.229 -25.388 4.385 1.00 22.88 196 ILE B CA 1
ATOM 2591 C C . ILE B 1 162 ? -18.798 -24.903 3.002 1.00 22.96 196 ILE B C 1
ATOM 2592 O O . ILE B 1 162 ? -18.011 -23.952 2.925 1.00 22.83 196 ILE B O 1
ATOM 2597 N N . PRO B 1 163 ? -19.243 -25.526 1.896 1.00 24.36 197 PRO B N 1
ATOM 2598 C CA . PRO B 1 163 ? -18.777 -25.073 0.567 1.00 24.15 197 PRO B CA 1
ATOM 2599 C C . PRO B 1 163 ? -19.042 -23.610 0.284 1.00 25.50 197 PRO B C 1
ATOM 2600 O O . PRO B 1 163 ? -18.182 -22.927 -0.286 1.00 22.80 197 PRO B O 1
ATOM 2604 N N . ARG B 1 164 ? -20.222 -23.114 0.664 1.00 23.72 198 ARG B N 1
ATOM 2605 C CA . ARG B 1 164 ? -20.528 -21.695 0.516 1.00 25.18 198 ARG B CA 1
ATOM 2606 C C . ARG B 1 164 ? -19.430 -20.814 1.115 1.00 24.79 198 ARG B C 1
ATOM 2607 O O . ARG B 1 164 ? -19.081 -19.774 0.547 1.00 24.99 198 ARG B O 1
ATOM 2615 N N . HIS B 1 165 ? -18.872 -21.209 2.266 1.00 22.79 199 HIS B N 1
ATOM 2616 C CA . HIS B 1 165 ? -17.778 -20.428 2.842 1.00 23.25 199 HIS B CA 1
ATOM 2617 C C . HIS B 1 165 ? -16.534 -20.508 1.968 1.00 22.82 199 HIS B C 1
ATOM 2618 O O . HIS B 1 165 ? -15.819 -19.514 1.797 1.00 22.50 199 HIS B O 1
ATOM 2625 N N . LEU B 1 166 ? -16.251 -21.692 1.431 1.00 22.46 200 LEU B N 1
ATOM 2626 C CA . LEU B 1 166 ? -15.161 -21.828 0.476 1.00 26.88 200 LEU B CA 1
ATOM 2627 C C . LEU B 1 166 ? -15.394 -20.936 -0.730 1.00 28.20 200 LEU B C 1
ATOM 2628 O O . LEU B 1 166 ? -14.458 -20.308 -1.241 1.00 24.63 200 LEU B O 1
ATOM 2633 N N . GLN B 1 167 ? -16.642 -20.847 -1.188 1.00 27.12 201 GLN B N 1
ATOM 2634 C CA . GLN B 1 167 ? -16.896 -20.092 -2.404 1.00 31.20 201 GLN B CA 1
ATOM 2635 C C . GLN B 1 167 ? -16.830 -18.588 -2.160 1.00 31.20 201 GLN B C 1
ATOM 2636 O O . GLN B 1 167 ? -16.350 -17.838 -3.019 1.00 30.34 201 GLN B O 1
ATOM 2642 N N . LEU B 1 168 ? -17.292 -18.129 -0.996 1.00 27.66 202 LEU B N 1
ATOM 2643 C CA . LEU B 1 168 ? -17.112 -16.729 -0.635 1.00 26.01 202 LEU B CA 1
ATOM 2644 C C . LEU B 1 168 ? -15.633 -16.378 -0.551 1.00 27.74 202 LEU B C 1
ATOM 2645 O O . LEU B 1 168 ? -15.209 -15.315 -1.017 1.00 30.88 202 LEU B O 1
ATOM 2650 N N . ALA B 1 169 ? -14.834 -17.262 0.044 1.00 26.20 203 ALA B N 1
ATOM 2651 C CA . ALA B 1 169 ? -13.409 -16.984 0.202 1.00 29.47 203 ALA B CA 1
ATOM 2652 C C . ALA B 1 169 ? -12.712 -16.884 -1.151 1.00 27.08 203 ALA B C 1
ATOM 2653 O O . ALA B 1 169 ? -11.997 -15.914 -1.422 1.00 30.17 203 ALA B O 1
ATOM 2655 N N . ILE B 1 170 ? -12.905 -17.883 -2.013 1.00 27.18 204 ILE B N 1
ATOM 2656 C CA . ILE B 1 170 ? -12.266 -17.858 -3.326 1.00 27.48 204 ILE B CA 1
ATOM 2657 C C . ILE B 1 170 ? -12.729 -16.640 -4.115 1.00 31.34 204 ILE B C 1
ATOM 2658 O O . ILE B 1 170 ? -11.913 -15.870 -4.637 1.00 29.56 204 ILE B O 1
ATOM 2663 N N . ARG B 1 171 ? -14.048 -16.423 -4.174 1.00 28.80 205 ARG B N 1
ATOM 2664 C CA . ARG B 1 171 ? -14.590 -15.371 -5.030 1.00 33.46 205 ARG B CA 1
ATOM 2665 C C . ARG B 1 171 ? -14.122 -13.987 -4.593 1.00 35.81 205 ARG B C 1
ATOM 2666 O O . ARG B 1 171 ? -13.777 -13.147 -5.435 1.00 36.39 205 ARG B O 1
ATOM 2674 N N . ASN B 1 172 ? -14.100 -13.726 -3.287 1.00 32.34 206 ASN B N 1
ATOM 2675 C CA . ASN B 1 172 ? -13.786 -12.385 -2.809 1.00 34.16 206 ASN B CA 1
ATOM 2676 C C . ASN B 1 172 ? -12.291 -12.113 -2.705 1.00 33.96 206 ASN B C 1
ATOM 2677 O O . ASN B 1 172 ? -11.905 -10.993 -2.352 1.00 37.94 206 ASN B O 1
ATOM 2682 N N . ASP B 1 173 ? -11.444 -13.093 -2.999 1.00 32.72 207 ASP B N 1
ATOM 2683 C CA . ASP B 1 173 ? -9.999 -12.899 -3.038 1.00 30.24 207 ASP B CA 1
ATOM 2684 C C . ASP B 1 173 ? -9.554 -12.973 -4.498 1.00 32.24 207 ASP B C 1
ATOM 2685 O O . ASP B 1 173 ? -9.570 -14.053 -5.099 1.00 32.99 207 ASP B O 1
ATOM 2690 N N . GLU B 1 174 ? -9.133 -11.830 -5.055 1.00 34.41 208 GLU B N 1
ATOM 2691 C CA . GLU B 1 174 ? -8.777 -11.767 -6.472 1.00 32.01 208 GLU B CA 1
ATOM 2692 C C . GLU B 1 174 ? -7.819 -12.887 -6.857 1.00 31.49 208 GLU B C 1
ATOM 2693 O O . GLU B 1 174 ? -8.020 -13.582 -7.860 1.00 31.21 208 GLU B O 1
ATOM 2699 N N . GLU B 1 175 ? -6.766 -13.077 -6.065 1.00 29.61 209 GLU B N 1
ATOM 2700 C CA . GLU B 1 175 ? -5.729 -14.021 -6.461 1.00 31.33 209 GLU B CA 1
ATOM 2701 C C . GLU B 1 175 ? -6.233 -15.456 -6.406 1.00 30.03 209 GLU B C 1
ATOM 2702 O O . GLU B 1 175 ? -5.973 -16.248 -7.324 1.00 29.38 209 GLU B O 1
ATOM 2708 N N . LEU B 1 176 ? -6.983 -15.800 -5.357 1.00 28.09 210 LEU B N 1
ATOM 2709 C CA . LEU B 1 176 ? -7.549 -17.140 -5.264 1.00 27.55 210 LEU B CA 1
ATOM 2710 C C . LEU B 1 176 ? -8.576 -17.383 -6.363 1.00 29.44 210 LEU B C 1
ATOM 2711 O O . LEU B 1 176 ? -8.653 -18.486 -6.915 1.00 30.00 210 LEU B O 1
ATOM 2716 N N . ASN B 1 177 ? -9.391 -16.373 -6.673 1.00 27.73 211 ASN B N 1
ATOM 2717 C CA . ASN B 1 177 ? -10.345 -16.504 -7.771 1.00 32.79 211 ASN B CA 1
ATOM 2718 C C . ASN B 1 177 ? -9.622 -16.771 -9.083 1.00 31.31 211 ASN B C 1
ATOM 2719 O O . ASN B 1 177 ? -10.014 -17.655 -9.855 1.00 33.10 211 ASN B O 1
ATOM 2724 N N . LYS B 1 178 ? -8.550 -16.019 -9.344 1.00 28.33 212 LYS B N 1
ATOM 2725 C CA . LYS B 1 178 ? -7.758 -16.241 -10.551 1.00 32.89 212 LYS B CA 1
ATOM 2726 C C . LYS B 1 178 ? -7.192 -17.658 -10.581 1.00 30.90 212 LYS B C 1
ATOM 2727 O O . LYS B 1 178 ? -7.303 -18.367 -11.590 1.00 29.93 212 LYS B O 1
ATOM 2733 N N . LEU B 1 179 ? -6.601 -18.096 -9.469 1.00 29.89 213 LEU B N 1
ATOM 2734 C CA . LEU B 1 179 ? -5.943 -19.400 -9.433 1.00 31.36 213 LEU B CA 1
ATOM 2735 C C . LEU B 1 179 ? -6.938 -20.543 -9.571 1.00 30.08 213 LEU B C 1
ATOM 2736 O O . LEU B 1 179 ? -6.670 -21.512 -10.286 1.00 29.55 213 LEU B O 1
ATOM 2741 N N . LEU B 1 180 ? -8.092 -20.447 -8.900 1.00 29.95 214 LEU B N 1
ATOM 2742 C CA . LEU B 1 180 ? -8.965 -21.593 -8.698 1.00 33.56 214 LEU B CA 1
ATOM 2743 C C . LEU B 1 180 ? -10.389 -21.422 -9.205 1.00 39.30 214 LEU B C 1
ATOM 2744 O O . LEU B 1 180 ? -11.058 -22.434 -9.441 1.00 44.10 214 LEU B O 1
ATOM 2749 N N . GLY B 1 181 ? -10.880 -20.198 -9.357 1.00 40.75 215 GLY B N 1
ATOM 2750 C CA . GLY B 1 181 ? -12.275 -19.982 -9.707 1.00 42.40 215 GLY B CA 1
ATOM 2751 C C . GLY B 1 181 ? -12.597 -20.200 -11.175 1.00 46.15 215 GLY B C 1
ATOM 2752 O O . GLY B 1 181 ? -13.056 -21.274 -11.573 1.00 52.44 215 GLY B O 1
ATOM 2753 N N . ASP C 2 3 ? -9.022 -1.222 -49.973 1.00 67.07 112 ASP C N 1
ATOM 2754 C CA . ASP C 2 3 ? -8.906 -1.800 -48.636 1.00 69.29 112 ASP C CA 1
ATOM 2755 C C . ASP C 2 3 ? -9.943 -2.902 -48.415 1.00 62.36 112 ASP C C 1
ATOM 2756 O O . ASP C 2 3 ? -10.134 -3.371 -47.289 1.00 61.62 112 ASP C O 1
ATOM 2761 N N . GLY C 2 4 ? -10.607 -3.312 -49.495 1.00 61.13 113 GLY C N 1
ATOM 2762 C CA . GLY C 2 4 ? -11.663 -4.301 -49.370 1.00 62.77 113 GLY C CA 1
ATOM 2763 C C . GLY C 2 4 ? -11.141 -5.634 -48.871 1.00 52.12 113 GLY C C 1
ATOM 2764 O O . GLY C 2 4 ? -10.014 -6.035 -49.167 1.00 49.45 113 GLY C O 1
ATOM 2765 N N . ASP C 2 5 ? -11.991 -6.328 -48.105 1.00 48.86 114 ASP C N 1
ATOM 2766 C CA . ASP C 2 5 ? -11.600 -7.576 -47.450 1.00 45.99 114 ASP C CA 1
ATOM 2767 C C . ASP C 2 5 ? -11.004 -8.577 -48.432 1.00 44.10 114 ASP C C 1
ATOM 2768 O O . ASP C 2 5 ? -9.936 -9.148 -48.182 1.00 36.37 114 ASP C O 1
ATOM 2773 N N . ASP C 2 6 ? -11.701 -8.818 -49.546 1.00 47.28 115 ASP C N 1
ATOM 2774 C CA . ASP C 2 6 ? -11.301 -9.821 -50.525 1.00 47.17 115 ASP C CA 1
ATOM 2775 C C . ASP C 2 6 ? -10.252 -9.314 -51.506 1.00 44.48 115 ASP C C 1
ATOM 2776 O O . ASP C 2 6 ? -9.656 -10.124 -52.226 1.00 46.99 115 ASP C O 1
ATOM 2781 N N . GLU C 2 7 ? -10.016 -8.010 -51.551 1.00 44.39 116 GLU C N 1
ATOM 2782 C CA . GLU C 2 7 ? -9.046 -7.454 -52.480 1.00 45.92 116 GLU C CA 1
ATOM 2783 C C . GLU C 2 7 ? -7.645 -7.982 -52.178 1.00 38.50 116 GLU C C 1
ATOM 2784 O O . GLU C 2 7 ? -7.293 -8.265 -51.027 1.00 30.91 116 GLU C O 1
ATOM 2790 N N . GLU C 2 8 ? -6.855 -8.155 -53.234 1.00 36.80 117 GLU C N 1
ATOM 2791 C CA . GLU C 2 8 ? -5.477 -8.592 -53.061 1.00 33.63 117 GLU C CA 1
ATOM 2792 C C . GLU C 2 8 ? -4.686 -7.548 -52.284 1.00 31.87 117 GLU C C 1
ATOM 2793 O O . GLU C 2 8 ? -4.784 -6.346 -52.546 1.00 32.60 117 GLU C O 1
ATOM 2799 N N . PHE C 2 9 ? -3.907 -8.021 -51.314 1.00 31.18 118 PHE C N 1
ATOM 2800 C CA . PHE C 2 9 ? -2.977 -7.173 -50.582 1.00 31.30 118 PHE C CA 1
ATOM 2801 C C . PHE C 2 9 ? -1.883 -6.660 -51.519 1.00 32.15 118 PHE C C 1
ATOM 2802 O O . PHE C 2 9 ? -1.315 -7.428 -52.299 1.00 32.24 118 PHE C O 1
ATOM 2810 N N . VAL C 2 10 ? -1.580 -5.366 -51.439 1.00 33.50 119 VAL C N 1
ATOM 2811 C CA . VAL C 2 10 ? -0.486 -4.760 -52.199 1.00 34.23 119 VAL C CA 1
ATOM 2812 C C . VAL C 2 10 ? 0.571 -4.314 -51.192 1.00 37.62 119 VAL C C 1
ATOM 2813 O O . VAL C 2 10 ? 0.272 -3.535 -50.277 1.00 37.54 119 VAL C O 1
ATOM 2817 N N . ASN C 2 11 ? 1.798 -4.814 -51.345 1.00 35.30 120 ASN C N 1
ATOM 2818 C CA . ASN C 2 11 ? 2.890 -4.439 -50.447 1.00 41.15 120 ASN C CA 1
ATOM 2819 C C . ASN C 2 11 ? 3.258 -2.979 -50.687 1.00 42.64 120 ASN C C 1
ATOM 2820 O O . ASN C 2 11 ? 3.761 -2.627 -51.758 1.00 52.17 120 AS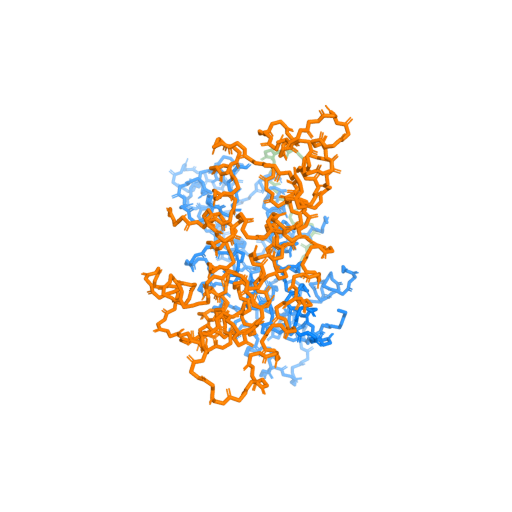N C O 1
ATOM 2825 N N . GLU C 2 12 ? 3.001 -2.214 -49.744 1.00 45.23 121 GLU C N 1
ATOM 2826 C CA . GLU C 2 12 ? 3.239 -0.772 -49.795 1.00 47.67 121 GLU C CA 1
ATOM 2827 C C . GLU C 2 12 ? 4.676 -0.406 -49.497 1.00 47.31 121 GLU C C 1
ATOM 2828 O O . GLU C 2 12 ? 5.000 0.786 -49.443 1.00 47.59 121 GLU C O 1
ATOM 2834 N N . GLU C 2 13 ? 5.517 -1.349 -49.136 1.00 48.98 122 GLU C N 1
ATOM 2835 C CA . GLU C 2 13 ? 6.960 -1.145 -49.031 1.00 49.09 122 GLU C CA 1
ATOM 2836 C C . GLU C 2 13 ? 7.748 -1.903 -50.078 1.00 56.30 122 GLU C C 1
ATOM 2837 O O . GLU C 2 13 ? 7.188 -2.743 -50.692 1.00 56.39 122 GLU C O 1
ATOM 2843 N N . TYR C 2 14 ? 9.051 -1.628 -50.269 1.00 58.33 123 TYR C N 1
ATOM 2844 C CA . TYR C 2 14 ? 9.784 -2.166 -51.395 1.00 58.35 123 TYR C CA 1
ATOM 2845 C C . TYR C 2 14 ? 11.017 -2.960 -50.974 1.00 58.96 123 TYR C C 1
ATOM 2846 O O . TYR C 2 14 ? 12.051 -2.389 -50.637 1.00 60.81 123 TYR C O 1
#

InterPro domains:
  IPR002119 Histone H2A [PR00620] (15-37)
  IPR002119 Histone H2A [PR00620] (44-59)
  IPR002119 Histone H2A [PR00620] (59-72)
  IPR002119 Histone H2A [PR00620] (73-87)
  IPR002119 Histone H2A [PR00620] (101-119)
  IPR002119 Histone H2A [PTHR23430] (8-121)
  IPR002119 Histone H2A [SM00414] (4-124)
  IPR007125 Core Histone H2A/H2B/H3 domain [PF00125] (14-90)
  IPR009072 Histone-fold [G3DSA:1.10.20.10] (2-131)
  IPR009072 Histone-fold [SSF47113] (17-120)
  IPR032454 Histone H2A, C-terminal domain [PF16211] (93-126)
  IPR032458 Histone H2A conserved site [PS00046] (23-29)
  IPR061508 Histone H2A, histone fold [cd00074] (17-105)

B-factor: mean 29.63, std 11.25, range [11.41, 79.32]

Organism: Schizosaccharomyces pombe (strain 972 / ATCC 24843) (NCBI:txid284812)

Sequence (368 aa):
KETYSSYIYKVLKQVHPDTGISNQAMRILNSFVNDDIFERIATEASKLAAYNKKSTISSREIQTAVRLILPGELAKHAVTEGTKSVTKYSSSAQSAQSRSAKAGLAFPVGRVHRLLRKGQRVGAGAPVYLAAVLEYLAAEILELAGNAARDNKKTRIIPRHLQLAIRNDEELNKLLGHKETYSSYIYKVLKQVHPDTGISNQAMRILNSFVNDIFERIATEASKLAAYNKKSTISSREIQTAVRLILPGELAKHAVTEGTKSVTKYSSSAQSAQSRSAKAGLAFPVGRVHRLLRKGNYAQRVGAGAPVYLAAVLEYLAAEILELAGNAARDNKKTRIIPRHLQLAIRNDEELNKLLGDGDDEEFVNEEY